Protein AF-A0A954STC8-F1 (afdb_monomer)

Nearest PDB structures (foldseek):
  7bev-assembly1_A  TM=6.861E-01  e=3.687E-02  Homo sapiens
  4r7s-assembly1_A  TM=6.236E-01  e=1.287E-01  Parabacteroides merdae ATCC 43184
  6ait-assembly1_C  TM=6.429E-01  e=3.121E-01  Escherichia coli K-12
  2j9q-assembly1_B  TM=4.394E-01  e=1.854E-01  Homo sapiens
  6ait-assembly1_B  TM=3.547E-01  e=8.845E-01  Escherichia coli K-12

pLDDT: mean 92.74, std 7.07, range [47.09, 98.88]

Mean predicted aligned error: 5.91 Å

Sequence (440 aa):
HDAMIKEANRWGSLIAIRSNFEFGRTLARFNYFPDLARKYLSEFEQSINEDSPKSWAIDLAATRAALGNHKEVIEQLLPVVEKNPNDYGARFILGFAYERSGDLDAAIKEYLSLTALPFMDEILKFALEGSKTDPLIKSLSTVWTKKYGNTNDLEKALDEEFLKGTSALIPAREDQPKKNDKTRTVLLELFTGTSCPPCIAADLAASGLQTRYPSPEVIVVRHHLHIPAPDPLAIAEGEDRFRNYVQNDSFFQQHPETIGTPSLFVNGGVVSQIFGVGVDPVPENYKRLVESVRPLLGEETDLKISLEAVQAGDRIQVKAQAEGIELREEYRLHLLLVENDLHFAAPNGIRIHDAVVRHHINGLEGTAPADKKLEFSTEIVLPDVATSIRKYIAKTEEKIGRVFAVPPTLEKLQVVAFIQDTTNREVLQAVIVTPTSSKP

Radius of gyration: 26.66 Å; Cα contacts (8 Å, |Δi|>4): 805; chains: 1; bounding box: 83×50×71 Å

Structure (mmCIF, N/CA/C/O backbone):
data_AF-A0A954STC8-F1
#
_entry.id   AF-A0A954STC8-F1
#
loop_
_atom_site.group_PDB
_atom_site.id
_atom_site.type_symbol
_atom_site.label_atom_id
_atom_site.label_alt_id
_atom_site.label_comp_id
_atom_site.label_asym_id
_atom_site.label_entity_id
_atom_site.label_seq_id
_atom_site.pdbx_PDB_ins_code
_atom_site.Cartn_x
_atom_site.Cartn_y
_atom_site.Cartn_z
_atom_site.occupancy
_atom_site.B_iso_or_equiv
_atom_site.auth_seq_id
_atom_site.auth_comp_id
_atom_site.auth_asym_id
_atom_site.auth_atom_id
_atom_site.pdbx_PDB_model_num
ATOM 1 N N . HIS A 1 1 ? 42.810 5.291 -27.090 1.00 80.38 1 HIS A N 1
ATOM 2 C CA . HIS A 1 1 ? 42.164 4.077 -26.561 1.00 80.38 1 HIS A CA 1
ATOM 3 C C . HIS A 1 1 ? 43.205 3.151 -25.930 1.00 80.38 1 HIS A C 1
ATOM 5 O O . HIS A 1 1 ? 43.206 3.056 -24.713 1.00 80.38 1 HIS A O 1
ATOM 11 N N . ASP A 1 2 ? 44.187 2.632 -26.671 1.00 82.94 2 ASP A N 1
ATOM 12 C CA . ASP A 1 2 ? 45.227 1.722 -26.134 1.00 82.94 2 ASP A CA 1
ATOM 13 C C . ASP A 1 2 ? 45.967 2.219 -24.878 1.00 82.94 2 ASP A C 1
ATOM 15 O O . ASP A 1 2 ? 46.177 1.460 -23.935 1.00 82.94 2 ASP A O 1
ATOM 19 N N . ALA A 1 3 ? 46.325 3.508 -24.815 1.00 86.56 3 ALA A N 1
ATOM 20 C CA . ALA A 1 3 ? 46.964 4.091 -23.630 1.00 86.56 3 ALA A CA 1
ATOM 21 C C . ALA A 1 3 ? 46.059 4.057 -22.381 1.00 86.56 3 ALA A C 1
ATOM 23 O O . ALA A 1 3 ? 46.543 3.816 -21.279 1.00 86.56 3 ALA A O 1
ATOM 24 N N . MET A 1 4 ? 44.747 4.243 -22.562 1.00 85.94 4 MET A N 1
ATOM 25 C CA . MET A 1 4 ? 43.750 4.162 -21.490 1.00 85.94 4 MET A CA 1
ATOM 26 C C . MET A 1 4 ? 43.598 2.720 -21.002 1.00 85.94 4 MET A C 1
ATOM 28 O O . MET A 1 4 ? 43.625 2.485 -19.800 1.00 85.94 4 MET A O 1
ATOM 32 N N . ILE A 1 5 ? 43.513 1.747 -21.917 1.00 86.88 5 ILE A N 1
ATOM 33 C CA . ILE A 1 5 ? 43.435 0.320 -21.562 1.00 86.88 5 ILE A CA 1
ATOM 34 C C . ILE A 1 5 ? 44.714 -0.140 -20.851 1.00 86.88 5 ILE A C 1
ATOM 36 O O . ILE A 1 5 ? 44.651 -0.871 -19.863 1.00 86.88 5 ILE A O 1
ATOM 40 N N . LYS A 1 6 ? 45.887 0.317 -21.302 1.00 88.19 6 LYS A N 1
ATOM 41 C CA . LYS A 1 6 ? 47.168 0.037 -20.641 1.00 88.19 6 LYS A CA 1
ATOM 42 C C . LYS A 1 6 ? 47.202 0.561 -19.202 1.00 88.19 6 LYS A C 1
ATOM 44 O O . LYS A 1 6 ? 47.717 -0.132 -18.329 1.00 88.19 6 LYS A O 1
ATOM 49 N N . GLU A 1 7 ? 46.659 1.751 -18.956 1.00 90.19 7 GLU A N 1
ATOM 50 C CA . GLU A 1 7 ? 46.568 2.310 -17.605 1.00 90.19 7 GLU A CA 1
ATOM 51 C C . GLU A 1 7 ? 45.532 1.562 -16.754 1.00 90.19 7 GLU A C 1
ATOM 53 O O . GLU A 1 7 ? 45.833 1.179 -15.628 1.00 90.19 7 GLU A O 1
ATOM 58 N N . ALA A 1 8 ? 44.355 1.262 -17.310 1.00 88.38 8 ALA A N 1
ATOM 59 C CA . ALA A 1 8 ? 43.291 0.512 -16.640 1.00 88.38 8 ALA A CA 1
ATOM 60 C C . ALA A 1 8 ? 43.750 -0.882 -16.174 1.00 88.38 8 ALA A C 1
ATOM 62 O O . ALA A 1 8 ? 43.419 -1.302 -15.069 1.00 88.38 8 ALA A O 1
ATOM 63 N N . ASN A 1 9 ? 44.588 -1.562 -16.963 1.00 88.31 9 ASN A N 1
ATOM 64 C CA . ASN A 1 9 ? 45.166 -2.859 -16.597 1.00 88.31 9 ASN A CA 1
ATOM 65 C C . ASN A 1 9 ? 45.998 -2.824 -15.307 1.00 88.31 9 ASN A C 1
ATOM 67 O O . ASN A 1 9 ? 46.101 -3.845 -14.631 1.00 88.31 9 ASN A O 1
ATOM 71 N N . ARG A 1 10 ? 46.567 -1.671 -14.927 1.00 91.88 10 ARG A N 1
ATOM 72 C CA . ARG A 1 10 ? 47.290 -1.538 -13.649 1.00 91.88 10 ARG A CA 1
ATOM 73 C C . ARG A 1 10 ? 46.375 -1.685 -12.435 1.00 91.88 10 ARG A C 1
ATOM 75 O O . ARG A 1 10 ? 46.859 -2.014 -11.359 1.00 91.88 10 ARG A O 1
ATOM 82 N N . TRP A 1 11 ? 45.077 -1.461 -12.622 1.00 87.56 11 TRP A N 1
ATOM 83 C CA . TRP A 1 11 ? 44.054 -1.553 -11.584 1.00 87.56 11 TRP A CA 1
ATOM 84 C C . TRP A 1 11 ? 43.288 -2.887 -11.620 1.00 87.56 11 TRP A C 1
ATOM 86 O O . TRP A 1 11 ? 42.477 -3.149 -10.738 1.00 87.56 11 TRP A O 1
ATOM 96 N N . GLY A 1 12 ? 43.565 -3.751 -12.603 1.00 88.81 12 GLY A N 1
ATOM 97 C CA . GLY A 1 12 ? 42.985 -5.089 -12.731 1.00 88.81 12 GLY A CA 1
ATOM 98 C C . GLY A 1 12 ? 42.318 -5.340 -14.085 1.00 88.81 12 GLY A C 1
ATOM 99 O O . GLY A 1 12 ? 41.912 -4.415 -14.793 1.00 88.81 12 GLY A O 1
ATOM 100 N N . SER A 1 13 ? 42.178 -6.618 -14.444 1.00 85.62 13 SER A N 1
ATOM 101 C CA . SER A 1 13 ? 41.602 -7.051 -15.726 1.00 85.62 13 SER A CA 1
ATOM 102 C C . SER A 1 13 ? 40.142 -6.624 -15.893 1.00 85.62 13 SER A C 1
ATOM 104 O O . SER A 1 13 ? 39.765 -6.177 -16.971 1.00 85.62 13 SER A O 1
ATOM 106 N N . LEU A 1 14 ? 39.335 -6.673 -14.827 1.00 86.31 14 LEU A N 1
ATOM 107 C CA . LEU A 1 14 ? 37.935 -6.231 -14.863 1.00 86.31 14 LEU A CA 1
ATOM 108 C C . LEU A 1 14 ? 37.803 -4.734 -15.173 1.00 86.31 14 LEU A C 1
ATOM 110 O O . LEU A 1 14 ? 36.917 -4.337 -15.926 1.00 86.31 14 LEU A O 1
ATOM 114 N N . ILE A 1 15 ? 38.708 -3.903 -14.647 1.00 87.25 15 ILE A N 1
ATOM 115 C CA . ILE A 1 15 ? 38.713 -2.459 -14.919 1.00 87.25 15 ILE A CA 1
ATOM 116 C C . ILE A 1 15 ? 39.125 -2.195 -16.368 1.00 87.25 15 ILE A C 1
ATOM 118 O O . ILE A 1 15 ? 38.537 -1.333 -17.022 1.00 87.25 15 ILE A O 1
ATOM 122 N N . ALA A 1 16 ? 40.078 -2.957 -16.909 1.00 87.88 16 ALA A N 1
ATOM 123 C CA . ALA A 1 16 ? 40.442 -2.876 -18.322 1.00 87.88 16 ALA A CA 1
ATOM 124 C C . ALA A 1 16 ? 39.294 -3.305 -19.252 1.00 87.88 16 ALA A C 1
ATOM 126 O O . ALA A 1 16 ? 38.993 -2.593 -20.212 1.00 87.88 16 ALA A O 1
ATOM 127 N N . ILE A 1 17 ? 38.615 -4.411 -18.935 1.00 89.25 17 ILE A N 1
ATOM 128 C CA . ILE A 1 17 ? 37.430 -4.896 -19.656 1.00 89.25 17 ILE A CA 1
ATOM 129 C C . ILE A 1 17 ? 36.316 -3.840 -19.628 1.00 89.25 17 ILE A C 1
ATOM 131 O O . ILE A 1 17 ? 35.823 -3.434 -20.685 1.00 89.25 17 ILE A O 1
ATOM 135 N N . ARG A 1 18 ? 35.974 -3.313 -18.442 1.00 90.38 18 ARG A N 1
ATOM 136 C CA . ARG A 1 18 ? 34.953 -2.264 -18.308 1.00 90.38 18 ARG A CA 1
ATOM 137 C C . ARG A 1 18 ? 35.342 -1.001 -19.067 1.00 90.38 18 ARG A C 1
ATOM 139 O O . ARG A 1 18 ? 34.507 -0.429 -19.751 1.00 90.38 18 ARG A O 1
ATOM 146 N N . SER A 1 19 ? 36.609 -0.595 -19.027 1.00 89.06 19 SER A N 1
ATOM 147 C CA . SER A 1 19 ? 37.096 0.577 -19.768 1.00 89.06 19 SER A CA 1
ATOM 148 C C . SER A 1 19 ? 36.933 0.420 -21.285 1.00 89.06 19 SER A C 1
ATOM 150 O O . SER A 1 19 ? 36.645 1.398 -21.978 1.00 89.06 19 SER A O 1
ATOM 152 N N . ASN A 1 20 ? 37.086 -0.801 -21.812 1.00 88.62 20 ASN A N 1
ATOM 153 C CA . ASN A 1 20 ? 36.838 -1.086 -23.226 1.00 88.62 20 ASN A CA 1
ATOM 154 C C . ASN A 1 20 ? 35.353 -0.924 -23.580 1.00 88.62 20 ASN A C 1
ATOM 156 O O . ASN A 1 20 ? 35.009 -0.261 -24.562 1.00 88.62 20 ASN A O 1
ATOM 160 N N . PHE A 1 21 ? 34.475 -1.460 -22.730 1.00 91.50 21 PHE A N 1
ATOM 161 C CA . PHE A 1 21 ? 33.032 -1.288 -22.857 1.00 91.50 21 PHE A CA 1
ATOM 162 C C . PHE A 1 21 ? 32.607 0.177 -22.800 1.00 91.50 21 PHE A C 1
ATOM 164 O O . PHE A 1 21 ? 31.858 0.622 -23.665 1.00 91.50 21 PHE A O 1
ATOM 171 N N . GLU A 1 22 ? 33.118 0.950 -21.841 1.00 90.25 22 GLU A N 1
ATOM 172 C CA . GLU A 1 22 ? 32.778 2.369 -21.691 1.00 90.25 22 GLU A CA 1
ATOM 173 C C . GLU A 1 22 ? 33.115 3.189 -22.935 1.00 90.25 22 GLU A C 1
ATOM 175 O O . GLU A 1 22 ? 32.375 4.102 -23.322 1.00 90.25 22 GLU A O 1
ATOM 180 N N . PHE A 1 23 ? 34.208 2.834 -23.611 1.00 90.38 23 PHE A N 1
ATOM 181 C CA . PHE A 1 23 ? 34.562 3.444 -24.881 1.00 90.38 23 PHE A CA 1
ATOM 182 C C . PHE A 1 23 ? 33.550 3.095 -25.979 1.00 90.38 23 PHE A C 1
ATOM 184 O O . PHE A 1 23 ? 33.021 4.001 -26.627 1.00 90.38 23 PHE A O 1
ATOM 191 N N . GLY A 1 24 ? 33.211 1.811 -26.143 1.00 91.19 24 GLY A N 1
ATOM 192 C CA . GLY A 1 24 ? 32.174 1.364 -27.081 1.00 91.19 24 GLY A CA 1
ATOM 193 C C . GLY A 1 24 ? 30.803 1.991 -26.801 1.00 91.19 24 GLY A C 1
ATOM 194 O O . GLY A 1 24 ? 30.138 2.474 -27.719 1.00 91.19 24 GLY A O 1
ATOM 195 N N . ARG A 1 25 ? 30.416 2.080 -25.526 1.00 89.62 25 ARG A N 1
ATOM 196 C CA . ARG A 1 25 ? 29.184 2.722 -25.053 1.00 89.62 25 ARG A CA 1
ATOM 197 C C . ARG A 1 25 ? 29.150 4.211 -25.366 1.00 89.62 25 ARG A C 1
ATOM 199 O O . ARG A 1 25 ? 28.128 4.720 -25.822 1.00 89.62 25 ARG A O 1
ATOM 206 N N . THR A 1 26 ? 30.266 4.910 -25.178 1.00 88.56 26 THR A N 1
ATOM 207 C CA . THR A 1 26 ? 30.383 6.333 -25.523 1.00 88.56 26 THR A CA 1
ATOM 208 C C . THR A 1 26 ? 30.216 6.549 -27.026 1.00 88.56 26 THR A C 1
ATOM 210 O O . THR A 1 26 ? 29.444 7.415 -27.438 1.00 88.56 26 THR A O 1
ATOM 213 N N . LEU A 1 27 ? 30.884 5.734 -27.848 1.00 90.00 27 LEU A N 1
ATOM 214 C CA . LEU A 1 27 ? 30.746 5.774 -29.305 1.00 90.00 27 LEU A CA 1
ATOM 215 C C . LEU A 1 27 ? 29.291 5.549 -29.738 1.00 90.00 27 LEU A C 1
ATOM 217 O O . LEU A 1 27 ? 28.742 6.350 -30.495 1.00 90.00 27 LEU A O 1
ATOM 221 N N . ALA A 1 28 ? 28.636 4.528 -29.182 1.00 86.38 28 ALA A N 1
ATOM 222 C CA . ALA A 1 28 ? 27.228 4.239 -29.435 1.00 86.38 28 ALA A CA 1
ATOM 223 C C . ALA A 1 28 ? 26.305 5.406 -29.059 1.00 86.38 28 ALA A C 1
ATOM 225 O O . ALA A 1 28 ? 25.481 5.834 -29.864 1.00 86.38 28 ALA A O 1
ATOM 226 N N . ARG A 1 29 ? 26.476 5.964 -27.855 1.00 81.88 29 ARG A N 1
ATOM 227 C CA . ARG A 1 29 ? 25.630 7.040 -27.320 1.00 81.88 29 ARG A CA 1
ATOM 228 C C . ARG A 1 29 ? 25.639 8.299 -28.183 1.00 81.88 29 ARG A C 1
ATOM 230 O O . ARG A 1 29 ? 24.604 8.944 -28.323 1.00 81.88 29 ARG A O 1
ATOM 237 N N . PHE A 1 30 ? 26.795 8.667 -28.728 1.00 84.06 30 PHE A N 1
ATOM 238 C CA . PHE A 1 30 ? 26.929 9.840 -29.598 1.00 84.06 30 PHE A CA 1
ATOM 239 C C . PHE A 1 30 ? 26.737 9.511 -31.083 1.00 84.06 30 PHE A C 1
ATOM 241 O O . PHE A 1 30 ? 26.900 10.390 -31.926 1.00 84.06 30 PHE A O 1
ATOM 248 N N . ASN A 1 31 ? 26.384 8.260 -31.405 1.00 82.56 31 ASN A N 1
ATOM 249 C CA . ASN A 1 31 ? 26.325 7.742 -32.770 1.00 82.56 31 ASN A CA 1
ATOM 250 C C . ASN A 1 31 ? 27.627 8.013 -33.555 1.00 82.56 31 ASN A C 1
ATOM 252 O O . ASN A 1 31 ? 27.621 8.302 -34.753 1.00 82.56 31 ASN A O 1
ATOM 256 N N . TYR A 1 32 ? 28.762 7.959 -32.859 1.00 86.94 32 TYR A N 1
ATOM 257 C CA . TYR A 1 32 ? 30.088 8.128 -33.433 1.00 86.94 32 TYR A CA 1
ATOM 258 C C . TYR A 1 32 ? 30.642 6.763 -33.803 1.00 86.94 32 TYR A C 1
ATOM 260 O O . TYR A 1 32 ? 30.788 5.903 -32.942 1.00 86.94 32 TYR A O 1
ATOM 268 N N . PHE A 1 33 ? 30.993 6.579 -35.077 1.00 90.75 33 PHE A N 1
ATOM 269 C CA . PHE A 1 33 ? 31.615 5.348 -35.575 1.00 90.75 33 PHE A CA 1
ATOM 270 C C . PHE A 1 33 ? 30.853 4.076 -35.129 1.00 90.75 33 PHE A C 1
ATOM 272 O O . PHE A 1 33 ? 31.399 3.266 -34.378 1.00 90.75 33 PHE A O 1
ATOM 279 N N . PRO A 1 34 ? 29.595 3.872 -35.569 1.00 88.06 34 PRO A N 1
ATOM 280 C CA . PRO A 1 34 ? 28.739 2.789 -35.072 1.00 88.06 34 PRO A CA 1
ATOM 281 C C . PRO A 1 34 ? 29.352 1.392 -35.251 1.00 88.06 34 PRO A C 1
ATOM 283 O O . PRO A 1 34 ? 29.194 0.541 -34.382 1.00 88.06 34 PRO A O 1
ATOM 286 N N . ASP A 1 35 ? 30.116 1.156 -36.318 1.00 91.00 35 ASP A N 1
ATOM 287 C CA . ASP A 1 35 ? 30.811 -0.124 -36.520 1.00 91.00 35 ASP A CA 1
ATOM 288 C C . ASP A 1 35 ? 31.942 -0.341 -35.511 1.00 91.00 35 ASP A C 1
ATOM 290 O O . ASP A 1 35 ? 32.148 -1.452 -35.022 1.00 91.00 35 ASP A O 1
ATOM 294 N N . LEU A 1 36 ? 32.638 0.735 -35.139 1.00 91.56 36 LEU A N 1
ATOM 295 C CA . LEU A 1 36 ? 33.660 0.692 -34.102 1.00 91.56 36 LEU A CA 1
ATOM 296 C C . LEU A 1 36 ? 33.025 0.454 -32.726 1.00 91.56 36 LEU A C 1
ATOM 298 O O . LEU A 1 36 ? 33.543 -0.346 -31.950 1.00 91.56 36 LEU A O 1
ATOM 302 N N . ALA A 1 37 ? 31.875 1.075 -32.449 1.00 91.31 37 ALA A N 1
ATOM 303 C CA . ALA A 1 37 ? 31.094 0.782 -31.251 1.00 91.31 37 ALA A CA 1
ATOM 304 C C . ALA A 1 37 ? 30.710 -0.707 -31.194 1.00 91.31 37 ALA A C 1
ATOM 306 O O . ALA A 1 37 ? 31.014 -1.376 -30.209 1.00 91.31 37 ALA A O 1
ATOM 307 N N . ARG A 1 38 ? 30.137 -1.263 -32.274 1.00 90.81 38 ARG A N 1
ATOM 308 C CA . ARG A 1 38 ? 29.774 -2.693 -32.362 1.00 90.81 38 ARG A CA 1
ATOM 309 C C . ARG A 1 38 ? 30.964 -3.620 -32.137 1.00 90.81 38 ARG A C 1
ATOM 311 O O . ARG A 1 38 ? 30.816 -4.626 -31.442 1.00 90.81 38 ARG A O 1
ATOM 318 N N . LYS A 1 39 ? 32.137 -3.278 -32.680 1.00 92.56 39 LYS A N 1
ATOM 319 C CA . LYS A 1 39 ? 33.376 -4.030 -32.449 1.00 92.56 39 LYS A CA 1
ATOM 320 C C . LYS A 1 39 ? 33.694 -4.117 -30.954 1.00 92.56 39 LYS A C 1
ATOM 322 O O . LYS A 1 39 ? 33.816 -5.221 -30.433 1.00 92.56 39 LYS A O 1
ATOM 327 N N . TYR A 1 40 ? 33.758 -2.982 -30.258 1.00 92.06 40 TYR A N 1
ATOM 328 C CA . TYR A 1 40 ? 34.082 -2.959 -28.827 1.00 92.06 40 TYR A CA 1
ATOM 329 C C . TYR A 1 40 ? 33.033 -3.652 -27.955 1.00 92.06 40 TYR A C 1
ATOM 331 O O . TYR A 1 40 ? 33.381 -4.290 -26.967 1.00 92.06 40 TYR A O 1
ATOM 339 N N . LEU A 1 41 ? 31.755 -3.575 -28.332 1.00 91.75 41 LEU A N 1
ATOM 340 C CA . LEU A 1 41 ? 30.686 -4.296 -27.639 1.00 91.75 41 LEU A CA 1
ATOM 341 C C . LEU A 1 41 ? 30.795 -5.814 -27.823 1.00 91.75 41 LEU A C 1
ATOM 343 O O . LEU A 1 41 ? 30.556 -6.555 -26.876 1.00 91.75 41 LEU A O 1
ATOM 347 N N . SER A 1 42 ? 31.197 -6.275 -29.009 1.00 91.50 42 SER A N 1
ATOM 348 C CA . SER A 1 42 ? 31.416 -7.704 -29.279 1.00 91.50 42 SER A CA 1
ATOM 349 C C . SER A 1 42 ? 32.646 -8.238 -28.538 1.00 91.50 42 SER A C 1
ATOM 351 O O . SER A 1 42 ? 32.609 -9.330 -27.982 1.00 91.50 42 SER A O 1
ATOM 353 N N . GLU A 1 43 ? 33.728 -7.455 -28.483 1.00 91.56 43 GLU A N 1
ATOM 354 C CA . GLU A 1 43 ? 34.907 -7.779 -27.666 1.00 91.56 43 GLU A CA 1
ATOM 355 C C . GLU A 1 43 ? 34.559 -7.838 -26.175 1.00 91.56 43 GLU A C 1
ATOM 357 O O . GLU A 1 43 ? 35.016 -8.731 -25.465 1.00 91.56 43 GLU A O 1
ATOM 362 N N . PHE A 1 44 ? 33.733 -6.900 -25.700 1.00 92.69 44 PHE A N 1
ATOM 363 C CA . PHE A 1 44 ? 33.262 -6.899 -24.322 1.00 92.69 44 PHE A CA 1
ATOM 364 C C . PHE A 1 44 ? 32.433 -8.144 -24.009 1.00 92.69 44 PHE A C 1
ATOM 366 O O . PHE A 1 44 ? 32.725 -8.817 -23.027 1.00 92.69 44 PHE A O 1
ATOM 373 N N . GLU A 1 45 ? 31.468 -8.500 -24.855 1.00 91.69 45 GLU A N 1
ATOM 374 C CA . GLU A 1 45 ? 30.654 -9.709 -24.686 1.00 91.69 45 GLU A CA 1
ATOM 375 C C . GLU A 1 45 ? 31.509 -10.973 -24.543 1.00 91.69 45 GLU A C 1
ATOM 377 O O . GLU A 1 45 ? 31.298 -11.756 -23.623 1.00 91.69 45 GLU A O 1
ATOM 382 N N . GLN A 1 46 ? 32.526 -11.136 -25.395 1.00 91.62 46 GLN A N 1
ATOM 383 C CA . GLN A 1 46 ? 33.446 -12.281 -25.344 1.00 91.62 46 GLN A CA 1
ATOM 384 C C . GLN A 1 46 ? 34.281 -12.336 -24.058 1.00 91.62 46 GLN A C 1
ATOM 386 O O . GLN A 1 46 ? 34.809 -13.391 -23.712 1.00 91.62 46 GLN A O 1
ATOM 391 N N . SER A 1 47 ? 34.430 -11.206 -23.366 1.00 89.50 47 SER A N 1
ATOM 392 C CA . SER A 1 47 ? 35.164 -11.120 -22.103 1.00 89.50 47 SER A CA 1
ATOM 393 C C . SER A 1 47 ? 34.295 -11.360 -20.863 1.00 89.50 47 SER A C 1
ATOM 395 O O . SER A 1 47 ? 34.851 -11.527 -19.776 1.00 89.50 47 SER A O 1
ATOM 397 N N . ILE A 1 48 ? 3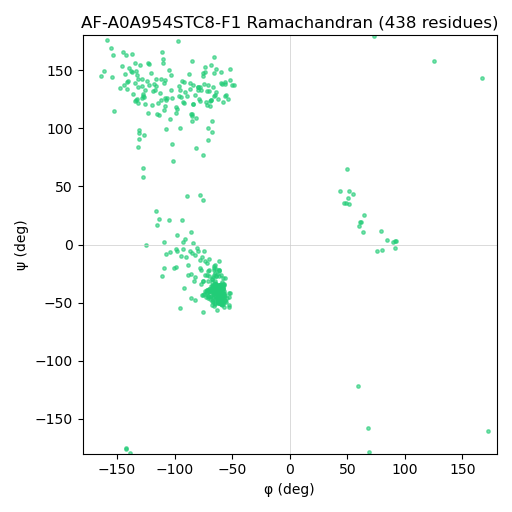2.962 -11.398 -21.010 1.00 87.88 48 ILE A N 1
ATOM 398 C CA . ILE A 1 48 ? 32.032 -11.706 -19.917 1.00 87.88 48 ILE A CA 1
ATOM 399 C C . ILE A 1 48 ? 32.140 -13.195 -19.568 1.00 87.88 48 ILE A C 1
ATOM 401 O O . ILE A 1 48 ? 32.091 -14.069 -20.431 1.00 87.88 48 ILE A O 1
ATOM 405 N N . ASN A 1 49 ? 32.265 -13.484 -18.278 1.00 85.62 49 ASN A N 1
ATOM 406 C CA . ASN A 1 49 ? 32.354 -14.828 -17.708 1.00 85.62 49 ASN A CA 1
ATOM 407 C C . ASN A 1 49 ? 31.583 -14.905 -16.375 1.00 85.62 49 ASN A C 1
ATOM 409 O O . ASN A 1 49 ? 30.948 -13.933 -15.969 1.00 85.62 49 ASN A O 1
ATOM 413 N N . GLU A 1 50 ? 31.632 -16.049 -15.687 1.00 82.81 50 GLU A N 1
ATOM 414 C CA . GLU A 1 50 ? 30.894 -16.270 -14.429 1.00 82.81 50 GLU A CA 1
ATOM 415 C C . GLU A 1 50 ? 31.289 -15.308 -13.293 1.00 82.81 50 GLU A C 1
ATOM 417 O O . GLU A 1 50 ? 30.451 -14.992 -12.449 1.00 82.81 50 GLU A O 1
ATOM 422 N N . ASP A 1 51 ? 32.522 -14.789 -13.308 1.00 82.56 51 ASP A N 1
ATOM 423 C CA . ASP A 1 51 ? 33.030 -13.827 -12.321 1.00 82.56 51 ASP A CA 1
ATOM 424 C C . ASP A 1 51 ? 32.659 -12.370 -12.658 1.00 82.56 51 ASP A C 1
ATOM 426 O O . ASP A 1 51 ? 32.922 -11.447 -11.880 1.00 82.56 51 ASP A O 1
ATOM 430 N N . SER A 1 52 ? 32.075 -12.128 -13.833 1.00 83.75 52 SER A N 1
ATOM 431 C CA . SER A 1 52 ? 31.722 -10.783 -14.282 1.00 83.75 52 SER A CA 1
ATOM 432 C C . SER A 1 52 ? 30.480 -10.255 -13.551 1.00 83.75 52 SER A C 1
ATOM 434 O O . SER A 1 52 ? 29.538 -11.010 -13.291 1.00 83.75 52 SER A O 1
ATOM 436 N N . PRO A 1 53 ? 30.409 -8.943 -13.255 1.00 84.75 53 PRO A N 1
ATOM 437 C CA . PRO A 1 53 ? 29.201 -8.340 -12.706 1.00 84.75 53 PRO A CA 1
ATOM 438 C C . PRO A 1 53 ? 27.983 -8.600 -13.599 1.00 84.75 53 PRO A C 1
ATOM 440 O O . PRO A 1 53 ? 27.998 -8.298 -14.790 1.00 84.75 53 PRO A O 1
ATOM 443 N N . LYS A 1 54 ? 26.891 -9.106 -13.015 1.00 77.62 54 LYS A N 1
ATOM 444 C CA . LYS A 1 54 ? 25.654 -9.411 -13.758 1.00 77.62 54 LYS A CA 1
ATOM 445 C C . LYS A 1 54 ? 25.070 -8.193 -14.490 1.00 77.62 54 LYS A C 1
ATOM 447 O O . LYS A 1 54 ? 24.464 -8.365 -15.544 1.00 77.62 54 LYS A O 1
ATOM 452 N N . SER A 1 55 ? 25.294 -6.973 -13.980 1.00 76.81 55 SER A N 1
ATOM 453 C CA . SER A 1 55 ? 24.845 -5.726 -14.623 1.00 76.81 55 SER A CA 1
ATOM 454 C C . SER A 1 55 ? 25.454 -5.506 -16.012 1.00 76.81 55 SER A C 1
ATOM 456 O O . SER A 1 55 ? 24.854 -4.835 -16.847 1.00 76.81 55 SER A O 1
ATOM 458 N N . TRP A 1 56 ? 26.596 -6.129 -16.323 1.00 85.75 56 TRP A N 1
ATOM 459 C CA . TRP A 1 56 ? 27.275 -5.957 -17.610 1.00 85.75 56 TRP A CA 1
ATOM 460 C C . TRP A 1 56 ? 26.468 -6.477 -18.799 1.00 85.75 56 TRP A C 1
ATOM 462 O O . TRP A 1 56 ? 26.525 -5.883 -19.875 1.00 85.75 56 TRP A O 1
ATOM 472 N N . ALA A 1 57 ? 25.689 -7.545 -18.614 1.00 82.75 57 ALA A N 1
ATO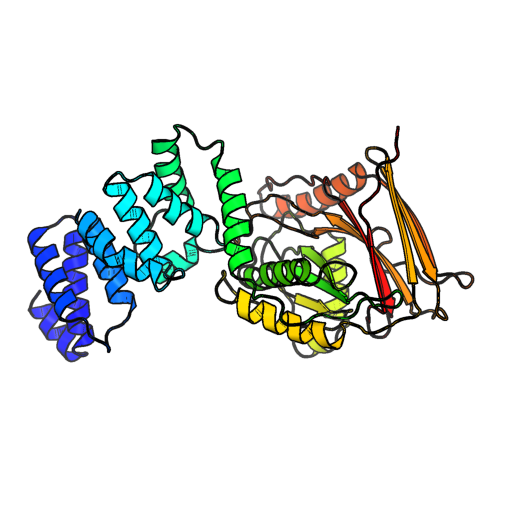M 473 C CA . ALA A 1 57 ? 24.807 -8.054 -19.663 1.00 82.75 57 ALA A CA 1
ATOM 474 C C . ALA A 1 57 ? 23.682 -7.052 -19.986 1.00 82.75 57 ALA A C 1
ATOM 476 O O . ALA A 1 57 ? 23.381 -6.809 -21.155 1.00 82.75 57 ALA A O 1
ATOM 477 N N . ILE A 1 58 ? 23.116 -6.420 -18.953 1.00 81.88 58 ILE A N 1
ATOM 478 C CA . ILE A 1 58 ? 22.072 -5.391 -19.074 1.00 81.88 58 ILE A CA 1
ATOM 479 C C . ILE A 1 58 ? 22.640 -4.154 -19.780 1.00 81.88 58 ILE A C 1
ATOM 481 O O . ILE A 1 58 ? 22.061 -3.669 -20.751 1.00 81.88 58 ILE A O 1
ATOM 485 N N . ASP A 1 59 ? 23.816 -3.688 -19.363 1.00 84.75 59 ASP A N 1
ATOM 486 C CA . ASP A 1 59 ? 24.505 -2.550 -19.975 1.00 84.75 59 ASP A CA 1
ATOM 487 C C . ASP A 1 59 ? 24.837 -2.778 -21.460 1.00 84.75 59 ASP A C 1
ATOM 489 O O . ASP A 1 59 ? 24.659 -1.884 -22.303 1.00 84.75 59 ASP A O 1
ATOM 493 N N . LEU A 1 60 ? 25.311 -3.980 -21.801 1.00 87.94 60 LEU A N 1
ATOM 494 C CA . LEU A 1 60 ? 25.584 -4.380 -23.179 1.00 87.94 60 LEU A CA 1
ATOM 495 C C . LEU A 1 60 ? 24.302 -4.369 -24.017 1.00 87.94 60 LEU A C 1
ATOM 497 O O . LEU A 1 60 ? 24.288 -3.770 -25.097 1.00 87.94 60 LEU A O 1
ATOM 501 N N . ALA A 1 61 ? 23.222 -4.968 -23.510 1.00 85.88 61 ALA A N 1
ATOM 502 C CA . ALA A 1 61 ? 21.938 -5.009 -24.200 1.00 85.88 61 ALA A CA 1
ATOM 503 C C . ALA A 1 61 ? 21.348 -3.602 -24.398 1.00 85.88 61 ALA A C 1
ATOM 505 O O . ALA A 1 61 ? 20.917 -3.271 -25.505 1.00 85.88 61 ALA A O 1
ATOM 506 N N . ALA A 1 62 ? 21.411 -2.736 -23.381 1.00 84.12 62 ALA A N 1
ATOM 507 C CA . ALA A 1 62 ? 20.989 -1.337 -23.476 1.00 84.12 62 ALA A CA 1
ATOM 508 C C . ALA A 1 62 ? 21.763 -0.587 -24.573 1.00 84.12 62 ALA A C 1
ATOM 510 O O . ALA A 1 62 ? 21.181 0.136 -25.387 1.00 84.12 62 ALA A O 1
ATOM 511 N N . THR A 1 63 ? 23.079 -0.798 -24.638 1.00 87.31 63 THR A N 1
ATOM 512 C CA . THR A 1 63 ? 23.943 -0.139 -25.625 1.00 87.31 63 THR A CA 1
ATOM 513 C C . THR A 1 63 ? 23.690 -0.657 -27.044 1.00 87.31 63 THR A C 1
ATOM 515 O O . THR A 1 63 ? 23.613 0.133 -27.988 1.00 87.31 63 THR A O 1
ATOM 518 N N . ARG A 1 64 ? 23.497 -1.970 -27.215 1.00 87.81 64 ARG A N 1
ATOM 519 C CA . ARG A 1 64 ? 23.097 -2.575 -28.498 1.00 87.81 64 ARG A CA 1
ATOM 520 C C . ARG A 1 64 ? 21.738 -2.067 -28.963 1.00 87.81 64 ARG A C 1
ATOM 522 O O . ARG A 1 64 ? 21.579 -1.729 -30.137 1.00 87.81 64 ARG A O 1
ATOM 529 N N . ALA A 1 65 ? 20.779 -1.948 -28.050 1.00 85.31 65 ALA A N 1
ATOM 530 C CA . ALA A 1 65 ? 19.467 -1.405 -28.367 1.00 85.31 65 ALA A CA 1
ATOM 531 C C . ALA A 1 65 ? 19.579 0.046 -28.860 1.00 85.31 65 ALA A C 1
ATOM 533 O O . ALA A 1 65 ? 18.930 0.404 -29.840 1.00 85.31 65 ALA A O 1
ATOM 534 N N . ALA A 1 66 ? 20.452 0.861 -28.261 1.00 81.94 66 ALA A N 1
ATOM 535 C CA . ALA A 1 66 ? 20.719 2.223 -28.727 1.00 81.94 66 ALA A CA 1
ATOM 536 C C . ALA A 1 66 ? 21.358 2.284 -30.134 1.00 81.94 66 ALA A C 1
ATOM 538 O O . ALA A 1 66 ? 21.144 3.257 -30.853 1.00 81.94 66 ALA A O 1
ATOM 539 N N . LEU A 1 67 ? 22.092 1.245 -30.555 1.00 85.81 67 LEU A N 1
ATOM 540 C CA . LEU A 1 67 ? 22.716 1.128 -31.886 1.00 85.81 67 LEU A CA 1
ATOM 541 C C . LEU A 1 67 ? 21.790 0.591 -32.991 1.00 85.81 67 LEU A C 1
ATOM 543 O O . LEU A 1 67 ? 22.233 0.418 -34.132 1.00 85.81 67 LEU A O 1
ATOM 547 N N . GLY A 1 68 ? 20.524 0.315 -32.677 1.00 85.38 68 GLY A N 1
ATOM 548 C CA . GLY A 1 68 ? 19.555 -0.198 -33.646 1.00 85.38 68 GLY A CA 1
ATOM 549 C C . GLY A 1 68 ? 19.473 -1.725 -33.732 1.00 85.38 68 GLY A C 1
ATOM 550 O O . GLY A 1 68 ? 18.703 -2.246 -34.538 1.00 85.38 68 GLY A O 1
ATOM 551 N N . ASN A 1 69 ? 20.221 -2.466 -32.907 1.00 87.31 69 ASN A N 1
ATOM 552 C CA . ASN A 1 69 ? 20.241 -3.937 -32.893 1.00 87.31 69 ASN A CA 1
ATOM 553 C C . ASN A 1 69 ? 19.006 -4.541 -32.179 1.00 87.31 69 ASN A C 1
ATOM 555 O O . ASN A 1 69 ? 19.120 -5.471 -31.389 1.00 87.31 69 ASN A O 1
ATOM 559 N N . HIS A 1 70 ? 17.805 -4.011 -32.425 1.00 91.62 70 HIS A N 1
ATOM 560 C CA . HIS A 1 70 ? 16.614 -4.306 -31.616 1.00 91.62 70 HIS A CA 1
ATOM 561 C C . HIS A 1 70 ? 16.188 -5.782 -31.645 1.00 91.62 70 HIS A C 1
ATOM 563 O O . HIS A 1 70 ? 15.869 -6.334 -30.601 1.00 91.62 70 HIS A O 1
ATOM 569 N N . LYS A 1 71 ? 16.211 -6.433 -32.818 1.00 91.56 71 LYS A N 1
ATOM 570 C CA . LYS A 1 71 ? 15.817 -7.850 -32.954 1.00 91.56 71 LYS A CA 1
ATOM 571 C C . LYS A 1 71 ? 16.733 -8.784 -32.166 1.00 91.56 71 LYS A C 1
ATOM 573 O O . LYS A 1 71 ? 16.255 -9.624 -31.421 1.00 91.56 71 LYS A O 1
ATOM 578 N N . GLU A 1 72 ? 18.038 -8.574 -32.294 1.00 88.81 72 GLU A N 1
ATOM 579 C CA . GLU A 1 72 ? 19.057 -9.330 -31.565 1.00 88.81 72 GLU A CA 1
ATOM 580 C C . GLU A 1 72 ? 18.910 -9.134 -30.048 1.00 88.81 72 GLU A C 1
ATOM 582 O O . GLU A 1 72 ? 18.963 -10.095 -29.287 1.00 88.81 72 GLU A O 1
ATOM 587 N N . VAL A 1 73 ? 18.650 -7.898 -29.603 1.00 91.88 73 VAL A N 1
ATOM 588 C CA . VAL A 1 73 ? 18.389 -7.605 -28.185 1.00 91.88 73 VAL A CA 1
ATOM 589 C C . VAL A 1 73 ? 17.137 -8.327 -27.682 1.00 91.88 73 VAL A C 1
ATOM 591 O O . VAL A 1 73 ? 17.166 -8.865 -26.579 1.00 91.88 73 VAL A O 1
ATOM 594 N N . ILE A 1 74 ? 16.057 -8.373 -28.469 1.00 94.94 74 ILE A N 1
ATOM 595 C CA . ILE A 1 74 ? 14.839 -9.120 -28.112 1.00 94.94 74 ILE A CA 1
ATOM 596 C C . ILE A 1 74 ? 15.153 -10.612 -27.959 1.00 94.94 74 ILE A C 1
ATOM 598 O O . ILE A 1 74 ? 14.818 -11.194 -26.930 1.00 94.94 74 ILE A O 1
ATOM 602 N N . GLU A 1 75 ? 15.831 -11.217 -28.938 1.00 92.75 75 GLU A N 1
ATOM 603 C CA . GLU A 1 75 ? 16.218 -12.637 -28.908 1.00 92.75 75 GLU A CA 1
ATOM 604 C C . GLU A 1 75 ? 17.095 -12.976 -27.691 1.00 92.75 75 GLU A C 1
ATOM 606 O O . GLU A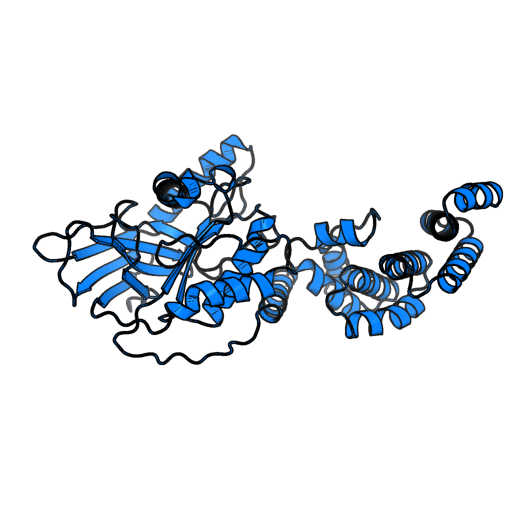 1 75 ? 16.940 -14.041 -27.096 1.00 92.75 75 GLU A O 1
ATOM 611 N N . GLN A 1 76 ? 17.982 -12.059 -27.289 1.00 89.12 76 GLN A N 1
ATOM 612 C CA . GLN A 1 76 ? 18.861 -12.226 -26.128 1.00 89.12 76 GLN A CA 1
ATOM 613 C C . GLN A 1 76 ? 18.129 -12.037 -24.790 1.00 89.12 76 GLN A C 1
ATOM 615 O O . GLN A 1 76 ? 18.350 -12.813 -23.860 1.00 89.12 76 GLN A O 1
ATOM 620 N N . LEU A 1 77 ? 17.274 -11.015 -24.663 1.00 91.44 77 LEU A N 1
ATOM 621 C CA . LEU A 1 77 ? 16.663 -10.642 -23.381 1.00 91.44 77 LEU A CA 1
ATOM 622 C C . LEU A 1 77 ? 15.358 -11.370 -23.067 1.00 91.44 77 LEU A C 1
ATOM 624 O O . LEU A 1 77 ? 15.047 -11.539 -21.889 1.00 91.44 77 LEU A O 1
ATOM 628 N N . LEU A 1 78 ? 14.603 -11.825 -24.068 1.00 93.81 78 LEU A N 1
ATOM 629 C CA . LEU A 1 78 ? 13.363 -12.571 -23.840 1.00 93.81 78 LEU A CA 1
ATOM 630 C C . LEU A 1 78 ? 13.554 -13.779 -22.896 1.00 93.81 78 LEU A C 1
ATOM 632 O O . LEU A 1 78 ? 12.880 -13.810 -21.865 1.00 93.81 78 LEU A O 1
ATOM 636 N N . PRO A 1 79 ? 14.499 -14.717 -23.133 1.00 92.12 79 PRO A N 1
ATOM 637 C CA . PRO A 1 79 ? 14.700 -15.847 -22.221 1.00 92.12 79 PRO A CA 1
ATOM 638 C C . PRO A 1 79 ? 15.213 -15.420 -20.836 1.00 92.12 79 PRO A C 1
ATOM 640 O O . PRO A 1 79 ? 14.976 -16.113 -19.845 1.00 92.12 79 PRO A O 1
ATOM 643 N N . VAL A 1 80 ? 15.911 -14.282 -20.740 1.00 89.31 80 VAL A N 1
ATOM 644 C CA . VAL A 1 80 ? 16.370 -13.724 -19.458 1.00 89.31 80 VAL A CA 1
ATOM 645 C C . VAL A 1 80 ? 15.175 -13.273 -18.625 1.00 89.31 80 VAL A C 1
ATOM 647 O O . VAL A 1 80 ? 15.072 -13.657 -17.462 1.00 89.31 80 VAL A O 1
ATOM 650 N N . VAL A 1 81 ? 14.250 -12.527 -19.230 1.00 92.12 81 VAL A N 1
ATOM 651 C CA . VAL A 1 81 ? 13.019 -12.054 -18.580 1.00 92.12 81 VAL A CA 1
ATOM 652 C C . VAL A 1 81 ? 12.086 -13.215 -18.234 1.00 92.12 81 VAL A C 1
ATOM 654 O O . VAL A 1 81 ? 11.498 -13.222 -17.157 1.00 92.12 81 VAL A O 1
ATOM 657 N N . GLU A 1 82 ? 11.975 -14.230 -19.093 1.00 91.69 82 GLU A N 1
ATOM 658 C CA . GLU A 1 82 ? 11.170 -15.427 -18.804 1.00 91.69 82 GLU A CA 1
ATOM 659 C C . GLU A 1 82 ? 11.711 -16.216 -17.605 1.00 91.69 82 GLU A C 1
ATOM 661 O O . GLU A 1 82 ? 10.941 -16.694 -16.771 1.00 91.69 82 GLU A O 1
ATOM 666 N N . LYS A 1 83 ? 13.040 -16.337 -17.492 1.00 90.81 83 LYS A N 1
ATOM 667 C CA . LYS A 1 83 ? 13.692 -17.030 -16.373 1.00 90.81 83 LYS A CA 1
ATOM 668 C C . LYS A 1 83 ? 13.711 -16.191 -15.095 1.00 90.81 83 LYS A C 1
ATOM 670 O O . LYS A 1 83 ? 13.654 -16.753 -14.002 1.00 90.81 83 LYS A O 1
ATOM 675 N N . ASN A 1 84 ? 13.830 -14.872 -15.223 1.00 87.56 84 ASN A N 1
ATOM 676 C CA . ASN A 1 84 ? 13.843 -13.928 -14.114 1.00 87.56 84 ASN A CA 1
ATOM 677 C C . ASN A 1 84 ? 12.884 -12.752 -14.383 1.00 87.56 84 ASN A C 1
ATOM 679 O O . ASN A 1 84 ? 13.323 -11.681 -14.812 1.00 87.56 84 ASN A O 1
ATOM 683 N N . PRO A 1 85 ? 11.583 -12.915 -14.078 1.00 87.69 85 PRO A N 1
ATOM 684 C CA . PRO A 1 85 ? 10.578 -11.873 -14.303 1.00 87.69 85 PRO A CA 1
ATOM 685 C C . PRO A 1 85 ? 10.814 -10.575 -13.517 1.00 87.69 85 PRO A C 1
ATOM 687 O O . PRO A 1 85 ? 10.215 -9.550 -13.839 1.00 87.69 85 PRO A O 1
ATOM 690 N N . ASN A 1 86 ? 11.691 -10.601 -12.509 1.00 87.44 86 ASN A N 1
ATOM 691 C CA . ASN A 1 86 ? 12.024 -9.447 -11.674 1.00 87.44 86 ASN A CA 1
ATOM 692 C C . ASN A 1 86 ? 13.314 -8.740 -12.125 1.00 87.44 86 ASN A C 1
ATOM 694 O O . ASN A 1 86 ? 13.800 -7.846 -11.437 1.00 87.44 86 ASN A O 1
ATOM 698 N N . ASP A 1 87 ? 13.892 -9.106 -13.275 1.00 89.19 87 ASP A N 1
ATOM 699 C CA . ASP A 1 87 ? 14.982 -8.335 -13.881 1.00 89.19 87 ASP A CA 1
ATOM 700 C C . ASP A 1 87 ? 14.431 -7.061 -14.544 1.00 89.19 87 ASP A C 1
ATOM 702 O O . ASP A 1 87 ? 14.240 -6.981 -15.760 1.00 89.19 87 ASP A O 1
ATOM 706 N N . TYR A 1 88 ? 14.116 -6.056 -13.724 1.00 91.38 88 TYR A N 1
ATOM 707 C CA . TYR A 1 88 ? 13.455 -4.828 -14.174 1.00 91.38 88 TYR A CA 1
ATOM 708 C C . TYR A 1 88 ? 14.256 -4.089 -15.260 1.00 91.38 88 TYR A C 1
ATOM 710 O O . TYR A 1 88 ? 13.668 -3.528 -16.187 1.00 91.38 88 TYR A O 1
ATOM 718 N N . GLY A 1 89 ? 15.593 -4.139 -15.192 1.00 90.00 89 GLY A N 1
ATOM 719 C CA . GLY A 1 89 ? 16.483 -3.560 -16.199 1.00 90.00 89 GLY A CA 1
ATOM 720 C C . GLY A 1 89 ? 16.352 -4.258 -17.554 1.00 90.00 89 GLY A C 1
ATOM 721 O O . GLY A 1 89 ? 16.116 -3.590 -18.566 1.00 90.00 89 GLY A O 1
ATOM 722 N N . ALA A 1 90 ? 16.423 -5.594 -17.579 1.00 90.50 90 ALA A N 1
ATOM 723 C CA . ALA A 1 90 ? 16.209 -6.373 -18.800 1.00 90.50 90 ALA A CA 1
ATOM 724 C C . ALA A 1 90 ? 14.810 -6.137 -19.388 1.00 90.50 90 ALA A C 1
ATOM 726 O O . ALA A 1 90 ? 14.678 -5.942 -20.597 1.00 90.50 90 ALA A O 1
ATOM 727 N N . ARG A 1 91 ? 13.772 -6.070 -18.546 1.00 94.19 91 ARG A N 1
ATOM 728 C CA . ARG A 1 91 ? 12.392 -5.795 -18.984 1.00 94.19 91 ARG A CA 1
ATOM 729 C C . ARG A 1 91 ? 12.235 -4.417 -19.610 1.00 94.19 91 ARG A C 1
ATOM 731 O O . ARG A 1 91 ? 11.603 -4.290 -20.657 1.00 94.19 91 ARG A O 1
ATOM 738 N N . PHE A 1 92 ? 12.851 -3.392 -19.025 1.00 94.00 92 PHE A N 1
ATOM 739 C CA . PHE A 1 92 ? 12.820 -2.044 -19.589 1.00 94.00 92 PHE A CA 1
ATOM 740 C C . PHE A 1 92 ? 13.486 -1.992 -20.972 1.00 94.00 92 PHE A C 1
ATOM 742 O O . PHE A 1 92 ? 12.929 -1.420 -21.912 1.00 94.00 92 PHE A O 1
ATOM 749 N N . ILE A 1 93 ? 14.660 -2.617 -21.116 1.00 92.31 93 ILE A N 1
ATOM 750 C CA . ILE A 1 93 ? 15.391 -2.668 -22.392 1.00 92.31 93 ILE A CA 1
ATOM 751 C C . ILE A 1 93 ? 14.615 -3.484 -23.429 1.00 92.31 93 ILE A C 1
ATOM 753 O O . ILE A 1 93 ? 14.565 -3.093 -24.596 1.00 92.31 93 ILE A O 1
ATOM 757 N N . LEU A 1 94 ? 13.975 -4.577 -23.013 1.00 94.94 94 LEU A N 1
ATOM 758 C CA . LEU A 1 94 ? 13.114 -5.386 -23.868 1.00 94.94 94 LEU A CA 1
ATOM 759 C C . LEU A 1 94 ? 11.914 -4.568 -24.377 1.00 94.94 94 LEU A C 1
ATOM 761 O O . LEU A 1 94 ? 11.670 -4.538 -25.582 1.00 94.94 94 LEU A O 1
ATOM 765 N N . GLY A 1 95 ? 11.239 -3.817 -23.499 1.00 95.69 95 GLY A N 1
ATOM 766 C CA . GLY A 1 95 ? 10.177 -2.879 -23.882 1.00 95.69 95 GLY A CA 1
ATOM 767 C C . GLY A 1 95 ? 10.651 -1.823 -24.885 1.00 95.69 95 GLY A C 1
ATOM 768 O O . GLY A 1 95 ? 9.981 -1.571 -25.887 1.00 95.69 95 GLY A O 1
ATOM 769 N N . PHE A 1 96 ? 11.853 -1.276 -24.685 1.00 93.19 96 PHE A N 1
ATOM 770 C CA . PHE A 1 96 ? 12.469 -0.332 -25.624 1.00 93.19 96 PHE A CA 1
ATOM 771 C C . PHE A 1 96 ? 12.783 -0.968 -26.981 1.00 93.19 96 PHE A C 1
ATOM 773 O O . PHE A 1 96 ? 12.534 -0.365 -28.027 1.00 93.19 96 PHE A O 1
ATOM 780 N N . ALA A 1 97 ? 13.316 -2.188 -26.998 1.00 94.12 97 ALA A N 1
ATOM 781 C CA . ALA A 1 97 ? 13.602 -2.900 -28.236 1.00 94.12 97 ALA A CA 1
ATOM 782 C C . ALA A 1 97 ? 12.313 -3.244 -29.006 1.00 94.12 97 ALA A C 1
ATOM 784 O O . ALA A 1 97 ? 12.271 -3.079 -30.231 1.00 94.12 97 ALA A O 1
ATOM 785 N N . TYR A 1 98 ? 11.241 -3.633 -28.309 1.00 97.00 98 TYR A N 1
ATOM 786 C CA . TYR A 1 98 ? 9.916 -3.814 -28.909 1.00 97.00 98 TYR A CA 1
ATOM 787 C C . TYR A 1 98 ? 9.358 -2.507 -29.478 1.00 97.00 98 TYR A C 1
ATOM 789 O O . TYR A 1 98 ? 8.951 -2.477 -30.640 1.00 97.00 98 TYR A O 1
ATOM 797 N N . GLU A 1 99 ? 9.447 -1.393 -28.739 1.00 95.25 99 GLU A N 1
ATOM 798 C CA . GLU A 1 99 ? 9.001 -0.086 -29.240 1.00 95.25 99 GLU A CA 1
ATOM 799 C C . GLU A 1 99 ? 9.711 0.269 -30.552 1.00 95.25 99 GLU A C 1
ATOM 801 O O . GLU A 1 99 ? 9.078 0.690 -31.524 1.00 95.25 99 GLU A O 1
ATOM 806 N N . ARG A 1 100 ? 11.038 0.113 -30.589 1.00 93.12 100 ARG A N 1
ATOM 807 C CA . ARG A 1 100 ? 11.849 0.504 -31.746 1.00 93.12 100 ARG A CA 1
ATOM 808 C C . ARG A 1 100 ? 11.710 -0.435 -32.938 1.00 93.12 100 ARG A C 1
ATOM 810 O O . ARG A 1 100 ? 11.903 0.002 -34.070 1.00 93.12 100 ARG A O 1
ATOM 817 N N . SER A 1 101 ? 11.370 -1.699 -32.700 1.00 93.31 101 SER A N 1
ATOM 818 C CA . SER A 1 101 ? 11.062 -2.666 -33.760 1.00 93.31 101 SER A CA 1
ATOM 819 C C . SER A 1 101 ? 9.619 -2.567 -34.271 1.00 93.31 101 SER A C 1
ATOM 821 O O . SER A 1 101 ? 9.314 -3.146 -35.313 1.00 93.31 101 SER A O 1
ATOM 823 N N . GLY A 1 102 ? 8.767 -1.785 -33.601 1.00 94.94 102 GLY A N 1
ATOM 824 C CA . GLY A 1 102 ? 7.384 -1.519 -33.999 1.00 94.94 102 GLY A CA 1
ATOM 825 C C . GLY A 1 102 ? 6.351 -2.462 -33.380 1.00 94.94 102 GLY A C 1
ATOM 826 O O . GLY A 1 102 ? 5.167 -2.319 -33.679 1.00 94.94 102 GLY A O 1
ATOM 827 N N . ASP A 1 103 ? 6.761 -3.385 -32.507 1.00 97.25 103 ASP A N 1
ATOM 828 C CA . ASP A 1 103 ? 5.838 -4.241 -31.759 1.00 97.25 103 ASP A CA 1
ATOM 829 C C . ASP A 1 103 ? 5.284 -3.480 -30.545 1.00 97.25 103 ASP A C 1
ATOM 831 O O . ASP A 1 103 ? 5.793 -3.550 -29.424 1.00 97.25 103 ASP A O 1
ATOM 835 N N . LEU A 1 104 ? 4.250 -2.673 -30.792 1.00 97.88 104 LEU A N 1
ATOM 836 C CA . LEU A 1 104 ? 3.651 -1.828 -29.761 1.00 97.88 104 LEU A CA 1
ATOM 837 C C . LEU A 1 104 ? 2.941 -2.646 -28.673 1.00 97.88 104 LEU A C 1
ATOM 839 O O . LEU A 1 104 ? 2.876 -2.190 -27.535 1.00 97.88 104 LEU A O 1
ATOM 843 N N . ASP A 1 105 ? 2.409 -3.827 -28.999 1.00 98.19 105 ASP A N 1
ATOM 844 C CA . ASP A 1 105 ? 1.752 -4.712 -28.029 1.00 98.19 105 ASP A CA 1
ATOM 845 C C . ASP A 1 105 ? 2.754 -5.212 -26.986 1.00 98.19 105 ASP A C 1
ATOM 847 O O . ASP A 1 105 ? 2.543 -5.051 -25.779 1.00 98.19 105 ASP A O 1
ATOM 851 N N . ALA A 1 106 ? 3.879 -5.757 -27.449 1.00 97.94 106 ALA A N 1
ATOM 852 C CA . ALA A 1 106 ? 4.929 -6.241 -26.567 1.00 97.94 106 ALA A CA 1
ATOM 853 C C . ALA A 1 106 ? 5.606 -5.098 -25.787 1.00 97.94 106 ALA A C 1
ATOM 855 O O . ALA A 1 106 ? 5.872 -5.240 -24.593 1.00 97.94 106 ALA A O 1
ATOM 856 N N . ALA A 1 107 ? 5.806 -3.930 -26.410 1.00 98.06 107 ALA A N 1
ATOM 857 C CA . ALA A 1 107 ? 6.336 -2.748 -25.728 1.00 98.06 107 ALA A CA 1
ATOM 858 C C . ALA A 1 107 ? 5.419 -2.264 -24.593 1.00 98.06 107 ALA A C 1
ATOM 860 O O . ALA A 1 107 ? 5.891 -2.006 -23.484 1.00 98.06 107 ALA A O 1
ATOM 861 N N . ILE A 1 108 ? 4.106 -2.169 -24.849 1.00 98.50 108 ILE A N 1
ATOM 862 C CA . ILE A 1 108 ? 3.120 -1.794 -23.825 1.00 98.50 108 ILE A CA 1
ATOM 863 C C . ILE A 1 108 ? 3.137 -2.800 -22.684 1.00 98.50 108 ILE A C 1
ATOM 865 O O . ILE A 1 108 ? 3.154 -2.376 -21.536 1.00 98.50 108 ILE A O 1
ATOM 869 N N . LYS A 1 109 ? 3.172 -4.106 -22.966 1.00 97.38 109 LYS A N 1
ATOM 870 C CA . LYS A 1 109 ? 3.208 -5.138 -21.922 1.00 97.38 109 LYS A CA 1
ATOM 871 C C . LYS A 1 109 ? 4.384 -4.936 -20.960 1.00 97.38 109 LYS A C 1
ATOM 873 O O . LYS A 1 109 ? 4.181 -4.925 -19.744 1.00 97.38 109 LYS A O 1
ATOM 878 N N . GLU A 1 110 ? 5.595 -4.753 -21.485 1.00 97.12 110 GLU A N 1
ATOM 879 C CA . GLU A 1 110 ? 6.775 -4.571 -20.635 1.00 97.12 110 GLU A CA 1
ATOM 880 C C . GLU A 1 110 ? 6.712 -3.246 -19.861 1.00 97.12 110 GLU A C 1
ATOM 882 O O . GLU A 1 110 ? 6.841 -3.246 -18.636 1.00 97.12 110 GLU A O 1
ATOM 887 N N . TYR A 1 111 ? 6.415 -2.125 -20.525 1.00 97.75 111 TYR A N 1
ATOM 888 C CA . TYR A 1 111 ? 6.347 -0.826 -19.851 1.00 97.75 111 TYR A CA 1
ATOM 889 C C . TYR A 1 111 ? 5.201 -0.710 -18.848 1.00 97.75 111 TYR A C 1
ATOM 891 O O . TYR A 1 111 ? 5.405 -0.123 -17.786 1.00 97.75 111 TYR A O 1
ATOM 899 N N . LEU A 1 112 ? 4.028 -1.275 -19.135 1.00 97.94 112 LEU A N 1
ATOM 900 C CA . LEU A 1 112 ? 2.861 -1.218 -18.253 1.00 97.94 112 LEU A CA 1
ATOM 901 C C . LEU A 1 112 ? 3.163 -1.906 -16.926 1.00 97.94 112 LEU A C 1
ATOM 903 O O . LEU A 1 112 ? 3.001 -1.310 -15.867 1.00 97.94 112 LEU A O 1
ATOM 907 N N . SER A 1 113 ? 3.696 -3.122 -16.993 1.00 95.56 113 SER A N 1
ATOM 908 C CA . SER A 1 113 ? 4.030 -3.898 -15.798 1.00 95.56 113 SER A CA 1
ATOM 909 C C . SER A 1 113 ? 5.144 -3.291 -14.939 1.00 95.56 113 SER A C 1
ATOM 911 O O . SER A 1 113 ? 5.208 -3.580 -13.753 1.00 95.56 113 SER A O 1
ATOM 913 N N . LEU A 1 114 ? 6.027 -2.464 -15.513 1.00 96.25 114 LEU A N 1
ATOM 914 C CA . LEU A 1 114 ? 7.034 -1.723 -14.752 1.00 96.25 114 LEU A CA 1
ATOM 915 C C . LEU A 1 114 ? 6.431 -0.453 -14.151 1.00 96.25 114 LEU A C 1
ATOM 917 O O . LEU A 1 114 ? 6.595 -0.202 -12.964 1.00 96.25 114 LEU A O 1
ATOM 921 N N . THR A 1 115 ? 5.705 0.324 -14.960 1.00 96.94 115 THR A N 1
ATOM 922 C CA . THR A 1 115 ? 5.068 1.584 -14.536 1.00 96.94 115 THR A CA 1
ATOM 923 C C . THR A 1 115 ? 4.055 1.364 -13.417 1.00 96.94 115 THR A C 1
ATOM 925 O O . THR A 1 115 ? 3.902 2.216 -12.548 1.00 96.94 115 THR A O 1
ATOM 928 N N . ALA A 1 116 ? 3.359 0.228 -13.440 1.00 96.88 116 ALA A N 1
ATOM 929 C CA . ALA A 1 116 ? 2.372 -0.106 -12.430 1.00 96.88 116 ALA A CA 1
ATOM 930 C C . ALA A 1 116 ? 2.999 -0.438 -11.067 1.00 96.88 116 ALA A C 1
ATOM 932 O O . ALA A 1 116 ? 2.306 -0.327 -10.066 1.00 96.88 116 ALA A O 1
ATOM 933 N N . LEU A 1 117 ? 4.274 -0.840 -10.988 1.00 96.00 117 LEU A N 1
ATOM 934 C CA . LEU A 1 117 ? 4.893 -1.225 -9.718 1.00 96.00 117 LEU A CA 1
ATOM 935 C C . LEU A 1 117 ? 5.416 -0.000 -8.943 1.00 96.00 117 LEU A C 1
ATOM 937 O O . LEU A 1 117 ? 6.065 0.873 -9.528 1.00 96.00 117 LEU A O 1
ATOM 941 N N . PRO A 1 118 ? 5.208 0.058 -7.613 1.00 96.25 118 PRO A N 1
ATOM 942 C CA . PRO A 1 118 ? 5.681 1.171 -6.799 1.00 96.25 118 PRO A CA 1
ATOM 943 C C . PRO A 1 118 ? 7.188 1.420 -6.894 1.00 96.25 118 PRO A C 1
ATOM 945 O O . PRO A 1 118 ? 7.995 0.489 -6.860 1.00 96.25 118 PRO A O 1
ATOM 948 N N . PHE A 1 119 ? 7.562 2.702 -6.939 1.00 93.81 119 PHE A N 1
ATOM 949 C CA . PHE A 1 119 ? 8.949 3.186 -6.903 1.00 93.81 119 PHE A CA 1
ATOM 950 C C . PHE A 1 119 ? 9.858 2.693 -8.049 1.00 93.81 119 PHE A C 1
ATOM 952 O O . PHE A 1 119 ? 11.085 2.812 -7.969 1.00 93.81 119 PHE A O 1
ATOM 959 N N . MET A 1 120 ? 9.277 2.164 -9.133 1.00 93.31 120 MET A N 1
ATOM 960 C CA . MET A 1 120 ? 10.038 1.504 -10.196 1.00 93.31 120 MET A CA 1
ATOM 961 C C . MET A 1 120 ? 10.931 2.458 -11.001 1.00 93.31 120 MET A C 1
ATOM 963 O O . MET A 1 120 ? 12.028 2.073 -11.398 1.00 93.31 120 MET A O 1
ATOM 967 N N . ASP A 1 121 ? 10.529 3.719 -11.190 1.00 91.12 121 ASP A N 1
ATOM 968 C CA . ASP A 1 121 ? 11.379 4.734 -11.831 1.00 91.12 121 ASP A CA 1
ATOM 969 C C . ASP A 1 121 ? 12.715 4.923 -11.095 1.00 91.12 121 ASP A C 1
ATOM 971 O O . ASP A 1 121 ? 13.769 5.015 -11.725 1.00 91.12 121 ASP A O 1
ATOM 975 N N . GLU A 1 122 ? 12.694 4.954 -9.759 1.00 89.94 122 GLU A N 1
ATOM 976 C CA . GLU A 1 122 ? 13.916 5.081 -8.961 1.00 89.94 122 GLU A CA 1
ATOM 977 C C . GLU A 1 122 ? 14.738 3.791 -8.997 1.00 89.94 122 GLU A C 1
ATOM 979 O O . GLU A 1 122 ? 15.953 3.850 -9.187 1.00 89.94 122 GLU A O 1
ATOM 984 N N . ILE A 1 123 ? 14.090 2.623 -8.907 1.00 89.00 123 ILE A N 1
ATOM 985 C CA . ILE A 1 123 ? 14.764 1.320 -9.030 1.00 89.00 123 ILE A CA 1
ATOM 986 C C . ILE A 1 123 ? 15.503 1.212 -10.370 1.00 89.00 123 ILE A C 1
ATOM 988 O O . ILE A 1 123 ? 16.674 0.825 -10.405 1.00 89.00 123 ILE A O 1
ATOM 992 N N . LEU A 1 124 ? 14.870 1.609 -11.476 1.00 88.75 124 LEU A N 1
ATOM 993 C CA . LEU A 1 124 ? 15.488 1.549 -12.800 1.00 88.75 124 LEU A CA 1
ATOM 994 C C . LEU A 1 124 ? 16.664 2.511 -12.963 1.00 88.75 124 LEU A C 1
ATOM 996 O O . LEU A 1 124 ? 17.640 2.153 -13.624 1.00 88.75 124 LEU A O 1
ATOM 1000 N N . LYS A 1 125 ? 16.624 3.700 -12.348 1.00 85.62 125 LYS A N 1
ATOM 1001 C CA . LYS A 1 125 ? 17.774 4.624 -12.364 1.00 85.62 125 LYS A CA 1
ATOM 1002 C C . LYS A 1 125 ? 19.025 3.978 -11.770 1.00 85.62 125 LYS A C 1
ATOM 1004 O O . LYS A 1 125 ? 20.119 4.195 -12.295 1.00 85.62 125 LYS A O 1
ATOM 1009 N N . PHE A 1 126 ? 18.866 3.183 -10.709 1.00 81.12 126 PHE A N 1
ATOM 1010 C CA . PHE A 1 126 ? 19.962 2.402 -10.134 1.00 81.12 126 PHE A CA 1
ATOM 1011 C C . PHE A 1 126 ? 20.351 1.220 -11.030 1.00 81.12 126 PHE A C 1
ATOM 1013 O O . PHE A 1 126 ? 21.538 1.029 -11.288 1.00 81.12 126 PHE A O 1
ATOM 1020 N N . ALA A 1 127 ? 19.375 0.465 -11.545 1.00 80.00 127 ALA A N 1
ATOM 1021 C CA . ALA A 1 127 ? 19.625 -0.722 -12.367 1.00 80.00 127 ALA A CA 1
ATOM 1022 C C . ALA A 1 127 ? 20.327 -0.419 -13.707 1.00 80.00 127 ALA A C 1
ATOM 1024 O O . ALA A 1 127 ? 21.024 -1.279 -14.236 1.00 80.00 127 ALA A O 1
ATOM 1025 N N . LEU A 1 128 ? 20.156 0.790 -14.251 1.00 76.56 128 LEU A N 1
ATOM 1026 C CA . LEU A 1 128 ? 20.706 1.215 -15.547 1.00 76.56 128 LEU A CA 1
ATOM 1027 C C . LEU A 1 128 ? 21.923 2.159 -15.417 1.00 76.56 128 LEU A C 1
ATOM 1029 O O . LEU A 1 128 ? 22.220 2.924 -16.343 1.00 76.56 128 LEU A O 1
ATOM 1033 N N . GLU A 1 129 ? 22.595 2.130 -14.257 1.00 68.81 129 GLU A N 1
ATOM 1034 C CA . GLU A 1 129 ? 23.869 2.803 -13.939 1.00 68.81 129 GLU A CA 1
ATOM 1035 C C . GLU A 1 129 ? 23.966 4.266 -14.439 1.00 68.81 129 GLU A C 1
ATOM 1037 O O . GLU A 1 129 ? 24.963 4.691 -15.030 1.00 68.81 129 GLU A O 1
ATOM 1042 N N . GLY A 1 130 ? 22.918 5.069 -14.218 1.00 54.88 130 GLY A N 1
ATOM 1043 C CA . GLY A 1 130 ? 22.922 6.502 -14.554 1.00 54.88 130 GLY A CA 1
ATOM 1044 C C . GLY A 1 130 ? 22.684 6.834 -16.032 1.00 54.88 130 GLY A C 1
ATOM 1045 O O . GLY A 1 130 ? 22.848 7.992 -16.444 1.00 54.88 130 GLY A O 1
ATOM 1046 N N . SER A 1 131 ? 22.262 5.860 -16.843 1.00 62.75 131 SER A N 1
ATOM 1047 C CA . SER A 1 131 ? 21.665 6.145 -18.149 1.00 62.75 131 SER A CA 1
ATOM 1048 C C . SER A 1 131 ? 20.470 7.080 -17.958 1.00 62.75 131 SER A C 1
ATOM 1050 O O . SER A 1 131 ? 19.587 6.813 -17.148 1.00 62.75 131 SER A O 1
ATOM 1052 N N . LYS A 1 132 ? 20.436 8.202 -18.691 1.00 64.50 132 LYS A N 1
ATOM 1053 C CA . LYS A 1 132 ? 19.266 9.089 -18.683 1.00 64.50 132 LYS A CA 1
ATOM 1054 C C . LYS A 1 132 ? 18.106 8.356 -19.348 1.00 64.50 132 LYS A C 1
ATOM 1056 O O . LYS A 1 132 ? 18.021 8.343 -20.574 1.00 64.50 132 LYS A O 1
ATOM 1061 N N . THR A 1 133 ? 17.247 7.752 -18.544 1.00 70.56 133 THR A N 1
ATOM 1062 C CA . THR A 1 133 ? 15.981 7.182 -18.990 1.00 70.56 133 THR A CA 1
ATOM 1063 C C . THR A 1 133 ? 14.882 8.220 -18.818 1.00 70.56 133 THR A C 1
ATOM 1065 O O . THR A 1 133 ? 14.870 8.996 -17.860 1.00 70.56 133 THR A O 1
ATOM 1068 N N . ASP A 1 134 ? 13.974 8.271 -19.787 1.00 83.31 134 ASP A N 1
ATOM 1069 C CA . ASP A 1 134 ? 12.711 8.969 -19.589 1.00 83.31 134 ASP A CA 1
ATOM 1070 C C . ASP A 1 134 ? 11.912 8.261 -18.481 1.00 83.31 134 ASP A C 1
ATOM 1072 O O . ASP A 1 134 ? 12.047 7.041 -18.341 1.00 83.31 134 ASP A O 1
ATOM 1076 N N . PRO A 1 135 ? 11.064 8.983 -17.722 1.00 90.31 135 PRO A N 1
ATOM 1077 C CA . PRO A 1 135 ? 10.151 8.347 -16.781 1.00 90.31 135 PRO A CA 1
ATOM 1078 C C . PRO A 1 135 ? 9.335 7.241 -17.458 1.00 90.31 135 PRO A C 1
ATOM 1080 O O . PRO A 1 135 ? 8.900 7.401 -18.607 1.00 90.31 135 PRO A O 1
ATOM 1083 N N . LEU A 1 136 ? 9.092 6.140 -16.756 1.00 94.56 136 LEU A N 1
ATOM 1084 C CA . LEU A 1 136 ? 8.374 4.973 -17.273 1.00 94.56 136 LEU A CA 1
ATOM 1085 C C . LEU A 1 136 ? 7.020 5.353 -17.868 1.00 94.56 136 LEU A C 1
ATOM 1087 O O . LEU A 1 136 ? 6.716 4.985 -19.004 1.00 94.56 136 LEU A O 1
ATOM 1091 N N . ILE A 1 137 ? 6.271 6.199 -17.157 1.00 95.50 137 ILE A N 1
ATOM 1092 C CA . ILE A 1 137 ? 4.966 6.687 -17.608 1.00 95.50 137 ILE A CA 1
ATOM 1093 C C . ILE A 1 137 ? 5.041 7.427 -18.947 1.00 95.50 137 ILE A C 1
ATOM 1095 O O . ILE A 1 137 ? 4.115 7.335 -19.751 1.00 95.50 137 ILE A O 1
ATOM 1099 N N . LYS A 1 138 ? 6.146 8.121 -19.245 1.00 95.81 138 LYS A N 1
ATOM 1100 C CA . LYS A 1 138 ? 6.334 8.807 -20.530 1.00 95.81 138 LYS A CA 1
ATOM 1101 C C . LYS A 1 138 ? 6.546 7.798 -21.657 1.00 95.81 138 LYS A C 1
ATOM 1103 O O . LYS A 1 138 ? 5.941 7.947 -22.722 1.00 95.81 138 LYS A O 1
ATOM 1108 N N . SER A 1 139 ? 7.368 6.777 -21.420 1.00 95.38 139 SER A N 1
ATOM 1109 C CA . SER A 1 139 ? 7.609 5.695 -22.385 1.00 95.38 139 SER A CA 1
ATOM 1110 C C . SER A 1 139 ? 6.310 4.938 -22.671 1.00 95.38 139 SER A C 1
ATOM 1112 O O . SER A 1 139 ? 5.896 4.840 -23.827 1.00 95.38 139 SER A O 1
ATOM 1114 N N . LEU A 1 140 ? 5.596 4.533 -21.616 1.00 98.12 140 LEU A N 1
ATOM 1115 C CA . LEU A 1 140 ? 4.298 3.870 -21.707 1.00 98.12 140 LEU A CA 1
ATOM 1116 C C . LEU A 1 140 ? 3.263 4.728 -22.442 1.00 98.12 140 LEU A C 1
ATOM 1118 O O . LEU A 1 140 ? 2.675 4.266 -23.414 1.00 98.12 140 LEU A O 1
ATOM 1122 N N . SER A 1 141 ? 3.076 5.989 -22.043 1.00 97.81 141 SER A N 1
ATOM 1123 C CA . SER A 1 141 ? 2.095 6.890 -22.673 1.00 97.81 141 SER A CA 1
ATOM 1124 C C . SER A 1 141 ? 2.383 7.107 -24.159 1.00 97.81 141 SER A C 1
ATOM 1126 O O . SER A 1 141 ? 1.457 7.224 -24.965 1.00 97.81 141 SER A O 1
ATOM 1128 N N . THR A 1 142 ? 3.663 7.125 -24.540 1.00 96.94 142 THR A N 1
ATOM 1129 C CA . THR A 1 142 ? 4.089 7.270 -25.936 1.00 96.94 142 THR A CA 1
ATOM 1130 C C . THR A 1 142 ? 3.670 6.061 -26.767 1.00 96.94 142 THR A C 1
ATOM 1132 O O . THR A 1 142 ? 3.012 6.230 -27.795 1.00 96.94 142 THR A O 1
ATOM 1135 N N . VAL A 1 143 ? 4.013 4.842 -26.338 1.00 97.81 143 VAL A N 1
ATOM 1136 C CA . VAL A 1 143 ? 3.630 3.623 -27.074 1.00 97.81 143 VAL A CA 1
ATOM 1137 C C . VAL A 1 143 ? 2.122 3.381 -27.033 1.00 97.81 143 VAL A C 1
ATOM 1139 O O . VAL A 1 143 ? 1.535 2.995 -28.043 1.00 97.81 143 VAL A O 1
ATOM 1142 N N . TRP A 1 144 ? 1.481 3.707 -25.912 1.00 98.44 144 TRP A N 1
ATOM 1143 C CA . TRP A 1 144 ? 0.038 3.623 -25.733 1.00 98.44 144 TRP A CA 1
ATOM 1144 C C . TRP A 1 144 ? -0.699 4.533 -26.718 1.00 98.44 144 TRP A C 1
ATOM 1146 O O . TRP A 1 144 ? -1.569 4.076 -27.456 1.00 98.44 144 TRP A O 1
ATOM 1156 N N . THR A 1 145 ? -0.295 5.802 -26.814 1.00 98.25 145 THR A N 1
ATOM 1157 C CA . THR A 1 145 ? -0.898 6.765 -27.749 1.00 98.25 145 THR A CA 1
ATOM 1158 C C . THR A 1 145 ? -0.645 6.372 -29.201 1.00 98.25 145 THR A C 1
ATOM 1160 O O . THR A 1 145 ? -1.554 6.476 -30.021 1.00 98.25 145 THR A O 1
ATOM 1163 N N . LYS A 1 146 ? 0.551 5.868 -29.539 1.00 97.81 146 LYS A N 1
ATOM 1164 C CA . LYS A 1 146 ? 0.832 5.352 -30.893 1.00 97.81 146 LYS A CA 1
ATOM 1165 C C . LYS A 1 146 ? -0.128 4.223 -31.286 1.00 97.81 146 LYS A C 1
ATOM 1167 O O . LYS A 1 146 ? -0.490 4.129 -32.454 1.00 97.81 146 LYS A O 1
ATOM 1172 N N . LYS A 1 147 ? -0.531 3.382 -30.329 1.00 97.50 147 LYS A N 1
ATOM 1173 C CA . LYS A 1 147 ? -1.397 2.221 -30.566 1.00 97.50 147 LYS A CA 1
ATOM 1174 C C . LYS A 1 147 ? -2.887 2.551 -30.551 1.00 97.50 147 LYS A C 1
ATOM 1176 O O . LYS A 1 147 ? -3.617 2.099 -31.427 1.00 97.50 147 LYS A O 1
ATOM 1181 N N . TYR A 1 148 ? -3.334 3.314 -29.557 1.00 97.50 148 TYR A N 1
ATOM 1182 C CA . TYR A 1 148 ? -4.756 3.550 -29.278 1.00 97.50 148 TYR A CA 1
ATOM 1183 C C . TYR A 1 148 ? -5.230 4.965 -29.648 1.00 97.50 148 TYR A C 1
ATOM 1185 O O . TYR A 1 148 ? -6.423 5.256 -29.599 1.00 97.50 148 TYR A O 1
ATOM 1193 N N . GLY A 1 149 ? -4.315 5.865 -30.017 1.00 97.88 149 GLY A N 1
ATOM 1194 C CA . GLY A 1 149 ? -4.610 7.245 -30.416 1.00 97.88 149 GLY A CA 1
ATOM 1195 C C . GLY A 1 149 ? -4.946 8.207 -29.267 1.00 97.88 149 GLY A C 1
ATOM 1196 O O . GLY A 1 149 ? -5.114 9.397 -29.514 1.00 97.88 149 GLY A O 1
ATOM 1197 N N . ASN A 1 150 ? -5.055 7.724 -28.027 1.00 96.75 150 ASN A N 1
ATOM 1198 C CA . ASN A 1 150 ? -5.345 8.505 -26.817 1.00 96.75 150 ASN A CA 1
ATOM 1199 C C . ASN A 1 150 ? -4.886 7.736 -25.561 1.00 96.75 150 ASN A C 1
ATOM 1201 O O . ASN A 1 150 ? -4.465 6.588 -25.681 1.00 96.75 150 ASN A O 1
ATOM 1205 N N . THR A 1 151 ? -5.000 8.335 -24.370 1.00 97.00 151 THR A N 1
ATOM 1206 C CA . THR A 1 151 ? -4.619 7.731 -23.074 1.00 97.00 151 THR A CA 1
ATOM 1207 C C . THR A 1 151 ? -5.802 7.508 -22.125 1.00 97.00 151 THR A C 1
ATOM 1209 O O . THR A 1 151 ? -5.589 7.323 -20.932 1.00 97.00 151 THR A O 1
ATOM 1212 N N . ASN A 1 152 ? -7.044 7.537 -22.615 1.00 96.50 152 ASN A N 1
ATOM 1213 C CA . ASN A 1 152 ? -8.235 7.550 -21.755 1.00 96.50 152 ASN A CA 1
ATOM 1214 C C . ASN A 1 152 ? -8.338 6.303 -20.861 1.00 96.50 152 ASN A C 1
ATOM 1216 O O . ASN A 1 152 ? -8.713 6.415 -19.700 1.00 96.50 152 ASN A O 1
ATOM 1220 N N . ASP A 1 153 ? -7.952 5.137 -21.386 1.00 97.12 153 ASP A N 1
ATOM 1221 C CA . ASP A 1 153 ? -7.995 3.862 -20.658 1.00 97.12 153 ASP A CA 1
ATOM 1222 C C . ASP A 1 153 ? -6.676 3.521 -19.934 1.00 97.12 153 ASP A C 1
ATOM 1224 O O . ASP A 1 153 ? -6.559 2.453 -19.331 1.00 97.12 153 ASP A O 1
ATOM 1228 N N . LEU A 1 154 ? -5.666 4.402 -19.985 1.00 97.31 154 LEU A N 1
ATOM 1229 C CA . LEU A 1 154 ? -4.328 4.107 -19.463 1.00 97.31 154 LEU A CA 1
ATOM 1230 C C . LEU A 1 154 ? -4.306 3.995 -17.932 1.00 97.31 154 LEU A C 1
ATOM 1232 O O . LEU A 1 154 ? -3.712 3.058 -17.406 1.00 97.31 154 LEU A O 1
ATOM 1236 N N . GLU A 1 155 ? -4.961 4.915 -17.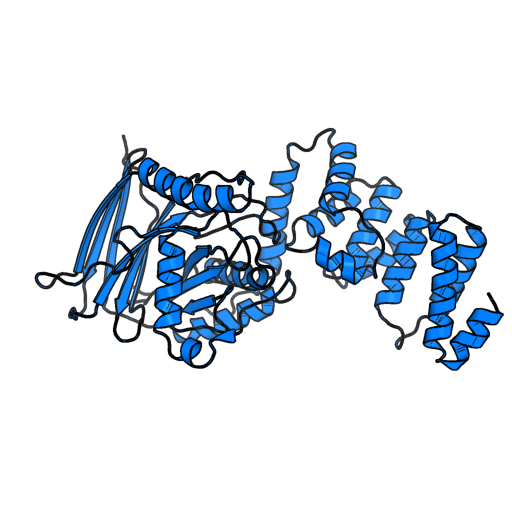218 1.00 95.38 155 GLU A N 1
ATOM 1237 C CA . GLU A 1 155 ? -4.997 4.886 -15.746 1.00 95.38 155 GLU A CA 1
ATOM 1238 C C . GLU A 1 155 ? -5.685 3.620 -15.228 1.00 95.38 155 GLU A C 1
ATOM 1240 O O . GLU A 1 155 ? -5.173 2.954 -14.333 1.00 95.38 155 GLU A O 1
ATOM 1245 N N . LYS A 1 156 ? -6.790 3.220 -15.869 1.00 96.50 156 LYS A N 1
ATOM 1246 C CA . LYS A 1 156 ? -7.484 1.970 -15.552 1.00 96.50 156 LYS A CA 1
ATOM 1247 C C . LYS A 1 156 ? -6.582 0.752 -15.778 1.00 96.50 156 LYS A C 1
ATOM 1249 O O . LYS A 1 156 ? -6.517 -0.125 -14.924 1.00 96.50 156 LYS A O 1
ATOM 1254 N N . ALA A 1 157 ? -5.867 0.702 -16.903 1.00 98.12 157 ALA A N 1
ATOM 1255 C CA . ALA A 1 157 ? -4.943 -0.394 -17.190 1.00 98.12 157 ALA A CA 1
ATOM 1256 C C . ALA A 1 157 ? -3.769 -0.451 -16.196 1.00 98.12 157 ALA A C 1
ATOM 1258 O O . ALA A 1 157 ? -3.313 -1.539 -15.844 1.00 98.12 157 ALA A O 1
ATOM 1259 N N . LEU A 1 158 ? -3.285 0.704 -15.727 1.00 98.19 158 LEU A N 1
ATOM 1260 C CA . LEU A 1 158 ? -2.258 0.782 -14.687 1.00 98.19 158 LEU A CA 1
ATOM 1261 C C . LEU A 1 158 ? -2.763 0.250 -13.345 1.00 98.19 158 LEU A C 1
ATOM 1263 O O . LEU A 1 158 ? -2.024 -0.465 -12.673 1.00 98.19 158 LEU A O 1
ATOM 1267 N N . ASP A 1 159 ? -4.001 0.560 -12.967 1.00 97.31 159 ASP A N 1
ATOM 1268 C CA . ASP A 1 159 ? -4.611 0.056 -11.733 1.00 97.31 159 ASP A CA 1
ATOM 1269 C C . ASP A 1 159 ? -4.823 -1.465 -11.791 1.00 97.31 159 ASP A C 1
ATOM 1271 O O . ASP A 1 159 ? -4.473 -2.181 -10.850 1.00 97.31 159 ASP A O 1
ATOM 1275 N N . GLU A 1 160 ? -5.313 -1.983 -12.922 1.00 97.62 160 GLU A N 1
ATOM 1276 C CA . GLU A 1 160 ? -5.473 -3.424 -13.154 1.00 97.62 160 GLU A CA 1
ATOM 1277 C C . GLU A 1 160 ? -4.126 -4.166 -13.098 1.00 97.62 160 GLU A C 1
ATOM 1279 O O . GLU A 1 160 ? -4.005 -5.199 -12.429 1.00 97.62 160 GLU A O 1
ATOM 1284 N N . GLU A 1 161 ? -3.090 -3.637 -13.758 1.00 97.81 161 GLU A N 1
ATOM 1285 C CA . GLU A 1 161 ? -1.758 -4.249 -13.730 1.00 97.81 161 GLU A CA 1
ATOM 1286 C C . GLU A 1 161 ? -1.087 -4.094 -12.354 1.00 97.81 161 GLU A C 1
ATOM 1288 O O . GLU A 1 161 ? -0.380 -5.008 -11.929 1.00 97.81 161 GLU A O 1
ATOM 1293 N N . PHE A 1 162 ? -1.351 -3.011 -11.611 1.00 97.56 162 PHE A N 1
ATOM 1294 C CA . PHE A 1 162 ? -0.880 -2.838 -10.231 1.00 97.56 162 PHE A CA 1
ATOM 1295 C C . PHE A 1 162 ? -1.464 -3.910 -9.312 1.00 97.56 162 PHE A C 1
ATOM 1297 O O . PHE A 1 162 ? -0.708 -4.585 -8.609 1.00 97.56 162 PHE A O 1
ATOM 1304 N N . LEU A 1 163 ? -2.783 -4.127 -9.346 1.00 96.12 163 LEU A N 1
ATOM 1305 C CA . LEU A 1 163 ? -3.438 -5.166 -8.541 1.00 96.12 163 LEU A CA 1
ATOM 1306 C C . LEU A 1 163 ? -2.890 -6.552 -8.866 1.00 96.12 163 LEU A C 1
ATOM 1308 O O . LEU A 1 163 ? -2.555 -7.324 -7.966 1.00 96.12 163 LEU A O 1
ATOM 1312 N N . LYS A 1 164 ? -2.758 -6.867 -10.156 1.00 95.81 164 LYS A N 1
ATOM 1313 C CA . LYS A 1 164 ? -2.210 -8.143 -10.623 1.00 95.81 164 LYS A CA 1
ATOM 1314 C C . LYS A 1 164 ? -0.757 -8.332 -10.184 1.00 95.81 164 LYS A C 1
ATOM 1316 O O . LYS A 1 164 ? -0.421 -9.380 -9.631 1.00 95.81 164 LYS A O 1
ATOM 1321 N N . GLY A 1 165 ? 0.090 -7.333 -10.422 1.00 94.44 165 GLY A N 1
ATOM 1322 C CA . GLY A 1 165 ? 1.515 -7.372 -10.105 1.00 94.44 165 GLY A CA 1
ATOM 1323 C C . GLY A 1 165 ? 1.762 -7.505 -8.608 1.00 94.44 165 GLY A C 1
ATOM 1324 O O . GLY A 1 165 ? 2.516 -8.376 -8.188 1.00 94.44 165 GLY A O 1
ATOM 1325 N N . THR A 1 166 ? 1.072 -6.708 -7.791 1.00 95.12 166 THR A N 1
ATOM 1326 C CA . THR A 1 166 ? 1.223 -6.744 -6.329 1.00 95.12 166 THR A CA 1
ATOM 1327 C C . THR A 1 166 ? 0.640 -8.011 -5.707 1.00 95.12 166 THR A C 1
ATOM 1329 O O . THR A 1 166 ? 1.270 -8.595 -4.827 1.00 95.12 166 THR A O 1
ATOM 1332 N N . SER A 1 167 ? -0.494 -8.514 -6.205 1.00 93.94 167 SER A N 1
ATOM 1333 C CA . SER A 1 167 ? -1.079 -9.779 -5.731 1.00 93.94 167 SER A CA 1
ATOM 1334 C C . SER A 1 167 ? -0.165 -10.979 -5.984 1.00 93.94 167 SER A C 1
ATOM 1336 O O . SER A 1 167 ? -0.100 -11.889 -5.156 1.00 93.94 167 SER A O 1
ATOM 1338 N N . ALA A 1 168 ? 0.572 -10.981 -7.099 1.00 93.88 168 ALA A N 1
ATOM 1339 C CA . ALA A 1 168 ? 1.523 -12.042 -7.431 1.00 93.88 168 ALA A CA 1
ATOM 1340 C C . ALA A 1 168 ? 2.718 -12.114 -6.461 1.00 93.88 168 ALA A C 1
ATOM 1342 O O . ALA A 1 168 ? 3.355 -13.162 -6.358 1.00 93.88 168 ALA A O 1
ATOM 1343 N N . LEU A 1 169 ? 3.003 -11.033 -5.725 1.00 94.56 169 LEU A N 1
ATOM 1344 C CA . LEU A 1 169 ? 4.062 -10.992 -4.712 1.00 94.56 169 LEU A CA 1
ATOM 1345 C C . LEU A 1 169 ? 3.653 -11.667 -3.405 1.00 94.56 169 LEU A C 1
ATOM 1347 O O . LEU A 1 169 ? 4.522 -11.997 -2.605 1.00 94.56 169 LEU A O 1
ATOM 1351 N N . ILE A 1 170 ? 2.352 -11.836 -3.156 1.00 96.19 170 ILE A N 1
ATOM 1352 C CA . ILE A 1 170 ? 1.844 -12.334 -1.878 1.00 96.19 170 ILE A CA 1
ATOM 1353 C C . ILE A 1 170 ? 1.856 -13.868 -1.886 1.00 96.19 170 ILE A C 1
ATOM 1355 O O . ILE A 1 170 ? 1.042 -14.473 -2.601 1.00 96.19 170 ILE A O 1
ATOM 1359 N N . PRO A 1 171 ? 2.710 -14.518 -1.065 1.00 93.94 171 PRO A N 1
ATOM 1360 C CA . PRO A 1 171 ? 2.743 -15.969 -0.942 1.00 93.94 171 PRO A CA 1
ATOM 1361 C C . PRO A 1 171 ? 1.362 -16.568 -0.664 1.00 93.94 171 PRO A C 1
ATOM 1363 O O . PRO A 1 171 ? 0.489 -15.947 -0.048 1.00 93.94 171 PRO A O 1
ATOM 1366 N N . ALA A 1 172 ? 1.164 -17.805 -1.119 1.00 90.56 172 ALA A N 1
ATOM 1367 C CA . ALA A 1 172 ? -0.030 -18.560 -0.777 1.00 90.56 172 ALA A CA 1
ATOM 1368 C C . ALA A 1 172 ? -0.131 -18.746 0.744 1.00 90.56 172 ALA A C 1
ATOM 1370 O O . ALA A 1 172 ? 0.869 -18.844 1.452 1.00 90.56 172 ALA A O 1
ATOM 1371 N N . ARG A 1 173 ? -1.367 -18.796 1.235 1.00 86.94 173 ARG A N 1
ATOM 1372 C CA . ARG A 1 173 ? -1.650 -19.145 2.622 1.00 86.94 173 ARG A CA 1
ATOM 1373 C C . ARG A 1 173 ? -1.347 -20.629 2.842 1.00 86.94 173 ARG A C 1
ATOM 1375 O O . ARG A 1 173 ? -1.779 -21.456 2.043 1.00 86.94 173 ARG A O 1
ATOM 1382 N N . GLU A 1 174 ? -0.621 -20.946 3.908 1.00 75.00 174 GLU A N 1
ATOM 1383 C CA . GLU A 1 174 ? -0.208 -22.321 4.230 1.00 75.00 174 GLU A CA 1
ATOM 1384 C C . GLU A 1 174 ? -1.103 -22.984 5.291 1.00 75.00 174 GLU A C 1
ATOM 1386 O O . GLU A 1 174 ? -1.131 -24.208 5.398 1.00 75.00 174 GLU A O 1
ATOM 1391 N N . ASP A 1 175 ? -1.850 -22.197 6.065 1.00 74.06 175 ASP A N 1
ATOM 1392 C CA . ASP A 1 175 ? -2.666 -22.646 7.190 1.00 74.06 175 ASP A CA 1
ATOM 1393 C C . ASP A 1 175 ? -4.180 -22.546 6.922 1.00 74.06 175 ASP A C 1
ATOM 1395 O O . ASP A 1 175 ? -4.652 -21.813 6.053 1.00 74.06 175 ASP A O 1
ATOM 1399 N N . GLN A 1 176 ? -4.961 -23.305 7.695 1.00 65.38 176 GLN A N 1
ATOM 1400 C CA . GLN A 1 176 ? -6.422 -23.196 7.762 1.00 65.38 176 GLN A CA 1
ATOM 1401 C C . GLN A 1 176 ? -6.847 -23.125 9.236 1.00 65.38 176 GLN A C 1
ATOM 1403 O O . GLN A 1 176 ? -6.957 -24.167 9.890 1.00 65.38 176 GLN A O 1
ATOM 1408 N N . PRO A 1 177 ? -7.068 -21.935 9.807 1.00 62.66 177 PRO A N 1
ATOM 1409 C CA . PRO A 1 177 ? -7.589 -21.808 11.152 1.00 62.66 177 PRO A CA 1
ATOM 1410 C C . PRO A 1 177 ? -9.073 -22.164 11.174 1.00 62.66 177 PRO A C 1
ATOM 1412 O O . PRO A 1 177 ? -9.829 -21.962 10.219 1.00 62.66 177 PRO A O 1
ATOM 1415 N N . LYS A 1 178 ? -9.496 -22.718 12.306 1.00 61.09 178 LYS A N 1
ATOM 1416 C CA . LYS A 1 178 ? -10.892 -23.065 12.552 1.00 61.09 178 LYS A CA 1
ATOM 1417 C C . LYS A 1 178 ? -11.615 -21.830 13.077 1.00 61.09 178 LYS A C 1
ATOM 1419 O O . LYS A 1 178 ? -11.435 -21.459 14.229 1.00 61.09 178 LYS A O 1
ATOM 1424 N N . LYS A 1 179 ? -12.447 -21.221 12.234 1.00 69.62 179 LYS A N 1
ATOM 1425 C CA . LYS A 1 179 ? -13.389 -20.176 12.645 1.00 69.62 179 LYS A CA 1
ATOM 1426 C C . LYS A 1 179 ? -14.524 -20.781 13.471 1.00 69.62 179 LYS A C 1
ATOM 1428 O O . LYS A 1 179 ? -15.095 -21.804 13.088 1.00 69.62 179 LYS A O 1
ATOM 1433 N N . ASN A 1 180 ? -14.897 -20.106 14.548 1.00 77.62 180 ASN A N 1
ATOM 1434 C CA . ASN A 1 180 ? -16.120 -20.361 15.302 1.00 77.62 180 ASN A CA 1
ATOM 1435 C C . ASN A 1 180 ? -16.748 -19.040 15.784 1.00 77.62 180 ASN A C 1
ATOM 1437 O O . ASN A 1 180 ? -16.313 -17.952 15.411 1.00 77.62 180 ASN A O 1
ATOM 1441 N N . ASP A 1 181 ? -17.819 -19.130 16.564 1.00 79.25 181 ASP A N 1
ATOM 1442 C CA . ASP A 1 181 ? -18.577 -17.987 17.085 1.00 79.25 181 ASP A CA 1
ATOM 1443 C C . ASP A 1 181 ? -17.878 -17.237 18.232 1.00 79.25 181 ASP A C 1
ATOM 1445 O O . ASP A 1 181 ? -18.373 -16.194 18.667 1.00 79.25 181 ASP A O 1
ATOM 1449 N N . LYS A 1 182 ? -16.740 -17.756 18.704 1.00 86.19 182 LYS A N 1
ATOM 1450 C CA . LYS A 1 182 ? -15.892 -17.164 19.742 1.00 86.19 182 LYS A CA 1
ATOM 1451 C C . LYS A 1 182 ? -14.569 -16.627 19.210 1.00 86.19 182 LYS A C 1
ATOM 1453 O O . LYS A 1 182 ? -13.760 -16.155 19.997 1.00 86.19 182 LYS A O 1
ATOM 1458 N N . THR A 1 183 ? -14.320 -16.699 17.903 1.00 87.75 183 THR A N 1
ATOM 1459 C CA . THR A 1 183 ? -13.046 -16.260 17.323 1.00 87.75 183 THR A CA 1
ATOM 1460 C C . THR A 1 183 ? -12.782 -14.787 17.651 1.00 87.75 183 THR A C 1
ATOM 1462 O O . THR A 1 183 ? -13.589 -13.911 17.331 1.00 87.75 183 THR A O 1
ATOM 1465 N N . ARG A 1 184 ? -11.646 -14.520 18.299 1.00 94.19 184 ARG A N 1
ATOM 1466 C CA . ARG A 1 184 ? -11.102 -13.178 18.503 1.00 94.19 184 ARG A CA 1
ATOM 1467 C C . ARG A 1 184 ? -10.547 -12.675 17.173 1.00 94.19 184 ARG A C 1
ATOM 1469 O O . ARG A 1 184 ? -9.677 -13.312 16.583 1.00 94.19 184 ARG A O 1
ATOM 1476 N N . THR A 1 185 ? -11.042 -11.534 16.711 1.00 96.19 185 THR A N 1
ATOM 1477 C CA . THR A 1 185 ? -10.522 -10.880 15.509 1.00 96.19 185 THR A CA 1
ATOM 1478 C C . THR A 1 185 ? -9.208 -10.181 15.831 1.00 96.19 185 THR A C 1
ATOM 1480 O O . THR A 1 185 ? -9.126 -9.429 16.805 1.00 96.19 185 THR A O 1
ATOM 1483 N N . VAL A 1 186 ? -8.195 -10.370 14.989 1.00 97.31 186 VAL A N 1
ATOM 1484 C CA . VAL A 1 186 ? -6.935 -9.627 15.076 1.00 97.31 186 VAL A CA 1
ATOM 1485 C C . VAL A 1 186 ? -7.099 -8.269 14.393 1.00 97.31 186 VAL A C 1
ATOM 1487 O O . VAL A 1 186 ? -7.518 -8.201 13.238 1.00 97.31 186 VAL A O 1
ATOM 1490 N N . LEU A 1 187 ? -6.748 -7.183 15.077 1.00 98.69 187 LEU A N 1
ATOM 1491 C CA . LEU A 1 187 ? -6.681 -5.840 14.499 1.00 98.69 187 LEU A CA 1
ATOM 1492 C C . LEU A 1 187 ? -5.224 -5.465 14.210 1.00 98.69 187 LEU A C 1
ATOM 1494 O O . LEU A 1 187 ? -4.386 -5.499 15.109 1.00 98.69 187 LEU A O 1
ATOM 1498 N N . LEU A 1 188 ? -4.937 -5.071 12.971 1.00 98.75 188 LEU A N 1
ATOM 1499 C CA . LEU A 1 188 ? -3.673 -4.467 12.562 1.00 98.75 188 LEU A CA 1
ATOM 1500 C C . LEU A 1 188 ? -3.899 -2.984 12.252 1.00 98.75 188 LEU A C 1
ATOM 1502 O O . LEU A 1 188 ? -4.601 -2.643 11.300 1.00 98.75 188 LEU A O 1
ATOM 1506 N N . GLU A 1 189 ? -3.269 -2.108 13.029 1.00 98.75 189 GLU A N 1
ATOM 1507 C CA . GLU A 1 189 ? -3.189 -0.671 12.749 1.00 98.75 189 GLU A CA 1
ATOM 1508 C C . GLU A 1 189 ? -1.837 -0.375 12.083 1.00 98.75 189 GLU A C 1
ATOM 1510 O O . GLU A 1 189 ? -0.779 -0.595 12.680 1.00 98.75 189 GLU A O 1
ATOM 1515 N N . LEU A 1 190 ? -1.864 0.103 10.836 1.00 98.81 190 LEU A N 1
ATOM 1516 C CA . LEU A 1 190 ? -0.684 0.526 10.074 1.00 98.81 190 LEU A CA 1
ATOM 1517 C C . LEU A 1 190 ? -0.660 2.051 9.959 1.00 98.81 190 LEU A C 1
ATOM 1519 O O . LEU A 1 190 ? -1.583 2.661 9.427 1.00 98.81 190 LEU A O 1
ATOM 1523 N N . PHE A 1 191 ? 0.433 2.663 10.394 1.00 98.75 191 PHE A N 1
ATOM 1524 C CA . PHE A 1 191 ? 0.725 4.078 10.200 1.00 98.75 191 PHE A CA 1
ATOM 1525 C C . PHE A 1 191 ? 1.680 4.233 9.018 1.00 98.75 191 PHE A C 1
ATOM 1527 O O . PHE A 1 191 ? 2.794 3.705 9.049 1.00 98.75 191 PHE A O 1
ATOM 1534 N N . THR A 1 192 ? 1.245 4.929 7.969 1.00 98.56 192 THR A N 1
ATOM 1535 C CA . THR A 1 192 ? 1.924 4.990 6.663 1.00 98.56 192 THR A CA 1
ATOM 1536 C C . THR A 1 192 ? 1.912 6.405 6.065 1.00 98.56 192 THR A C 1
ATOM 1538 O O . THR A 1 192 ? 1.410 7.343 6.682 1.00 98.56 192 THR A O 1
ATOM 1541 N N . GLY A 1 193 ? 2.486 6.579 4.871 1.00 97.38 193 GLY A N 1
ATOM 1542 C CA . GLY A 1 193 ? 2.397 7.807 4.091 1.00 97.38 193 GLY A CA 1
ATOM 1543 C C . GLY A 1 193 ? 2.576 7.598 2.579 1.00 97.38 193 GLY A C 1
ATOM 1544 O O . GLY A 1 193 ? 3.411 6.813 2.130 1.00 97.38 193 GLY A O 1
ATOM 1545 N N . THR A 1 194 ? 1.857 8.368 1.761 1.00 95.81 194 THR A N 1
ATOM 1546 C CA . THR A 1 194 ? 1.868 8.334 0.282 1.00 95.81 194 THR A CA 1
ATOM 1547 C C . THR A 1 194 ? 3.211 8.756 -0.314 1.00 95.81 194 THR A C 1
ATOM 1549 O O . THR A 1 194 ? 3.500 8.495 -1.478 1.00 95.81 194 THR A O 1
ATOM 1552 N N . SER A 1 195 ? 4.034 9.442 0.477 1.00 94.69 195 SER A N 1
ATOM 1553 C CA . SER A 1 195 ? 5.371 9.918 0.103 1.00 94.69 195 SER A CA 1
ATOM 1554 C C . SER A 1 195 ? 6.474 9.219 0.908 1.00 94.69 195 SER A C 1
ATOM 1556 O O . SER A 1 195 ? 7.568 9.761 1.055 1.00 94.69 195 SER A O 1
ATOM 1558 N N . CYS A 1 196 ? 6.188 8.038 1.460 1.00 97.06 196 CYS A N 1
ATOM 1559 C CA . CYS A 1 196 ? 7.110 7.232 2.254 1.00 97.06 196 CYS A CA 1
ATOM 1560 C C . CYS A 1 196 ? 7.567 5.999 1.446 1.00 97.06 196 CYS A C 1
ATOM 1562 O O . CYS A 1 196 ? 6.843 5.003 1.391 1.00 97.06 196 CYS A O 1
ATOM 1564 N N . PRO A 1 197 ? 8.761 6.018 0.819 1.00 95.94 197 PRO A N 1
ATOM 1565 C CA . PRO A 1 197 ? 9.308 4.843 0.142 1.00 95.94 197 PRO A CA 1
ATOM 1566 C C . PRO A 1 197 ? 9.443 3.591 1.025 1.00 95.94 197 PRO A C 1
ATOM 1568 O O . PRO A 1 197 ? 9.056 2.526 0.552 1.00 95.94 197 PRO A O 1
ATOM 1571 N N . PRO A 1 198 ? 9.927 3.653 2.288 1.00 96.56 198 PRO A N 1
ATOM 1572 C CA . PRO A 1 198 ? 10.026 2.448 3.113 1.00 96.56 198 PRO A CA 1
ATOM 1573 C C . PRO A 1 198 ? 8.661 1.894 3.554 1.00 96.56 198 PRO A C 1
ATOM 1575 O O . PRO A 1 198 ? 8.604 0.766 4.039 1.00 96.56 198 PRO A O 1
ATOM 1578 N N . CYS A 1 199 ? 7.569 2.646 3.385 1.00 98.19 199 CYS A N 1
ATOM 1579 C CA . CYS A 1 199 ? 6.223 2.182 3.708 1.00 98.19 199 CYS A CA 1
ATOM 1580 C C . CYS A 1 199 ? 5.649 1.228 2.655 1.00 98.19 199 CYS A C 1
ATOM 1582 O O . CYS A 1 199 ? 4.786 0.420 2.986 1.00 98.19 199 CYS A O 1
ATOM 1584 N N . ILE A 1 200 ? 6.157 1.261 1.416 1.00 98.19 200 ILE A N 1
ATOM 1585 C CA . ILE A 1 200 ? 5.614 0.493 0.285 1.00 98.19 200 ILE A CA 1
ATOM 1586 C C . ILE A 1 200 ? 5.477 -0.987 0.633 1.00 98.19 200 ILE A C 1
ATOM 1588 O O . ILE A 1 200 ? 4.403 -1.572 0.484 1.00 98.19 200 ILE A O 1
ATOM 1592 N N . ALA A 1 201 ? 6.555 -1.597 1.130 1.00 98.06 201 ALA A N 1
ATOM 1593 C CA . ALA A 1 201 ? 6.524 -3.018 1.431 1.00 98.06 201 ALA A CA 1
ATOM 1594 C C . ALA A 1 201 ? 5.586 -3.355 2.603 1.00 98.06 201 ALA A C 1
ATOM 1596 O O . ALA A 1 201 ? 5.018 -4.443 2.618 1.00 98.06 201 ALA A O 1
ATOM 1597 N N . ALA A 1 202 ? 5.407 -2.439 3.562 1.00 98.12 202 ALA A N 1
ATOM 1598 C CA . ALA A 1 202 ? 4.487 -2.617 4.683 1.00 98.12 202 ALA A CA 1
ATOM 1599 C C . ALA A 1 202 ? 3.020 -2.546 4.230 1.00 98.12 202 ALA A C 1
ATOM 1601 O O . ALA A 1 202 ? 2.235 -3.427 4.575 1.00 98.12 202 ALA A O 1
ATOM 1602 N N . ASP A 1 203 ? 2.665 -1.559 3.403 1.00 98.38 203 ASP A N 1
ATOM 1603 C CA . ASP A 1 203 ? 1.317 -1.403 2.848 1.00 98.38 203 ASP A CA 1
ATOM 1604 C C . ASP A 1 203 ? 0.888 -2.603 2.007 1.00 98.38 203 ASP A C 1
ATOM 1606 O O . ASP A 1 203 ? -0.213 -3.138 2.187 1.00 98.38 203 ASP A O 1
ATOM 1610 N N . LEU A 1 204 ? 1.761 -3.054 1.104 1.00 98.25 204 LEU A N 1
ATOM 1611 C CA . LEU A 1 204 ? 1.476 -4.194 0.236 1.00 98.25 204 LEU A CA 1
ATOM 1612 C C . LEU A 1 204 ? 1.421 -5.505 1.030 1.00 98.25 204 LEU A C 1
ATOM 1614 O O . LEU A 1 204 ? 0.522 -6.314 0.802 1.00 98.25 204 LEU A O 1
ATOM 1618 N N . ALA A 1 205 ? 2.313 -5.701 2.006 1.00 98.19 205 ALA A N 1
ATOM 1619 C CA . ALA A 1 205 ? 2.270 -6.869 2.883 1.00 98.19 205 ALA A CA 1
ATOM 1620 C C . ALA A 1 205 ? 0.992 -6.898 3.741 1.00 98.19 205 ALA A C 1
ATOM 1622 O O . ALA A 1 205 ? 0.358 -7.949 3.848 1.00 98.19 205 ALA A O 1
ATOM 1623 N N . ALA A 1 206 ? 0.566 -5.757 4.292 1.00 97.69 206 ALA A N 1
ATOM 1624 C CA . ALA A 1 206 ? -0.685 -5.643 5.042 1.00 97.69 206 ALA A CA 1
ATOM 1625 C C . ALA A 1 206 ? -1.919 -5.879 4.151 1.00 97.69 206 ALA A C 1
ATOM 1627 O O . ALA A 1 206 ? -2.865 -6.542 4.572 1.00 97.69 206 ALA A O 1
ATOM 1628 N N . SER A 1 207 ? -1.895 -5.418 2.894 1.00 96.06 207 SER A N 1
ATOM 1629 C CA . SER A 1 207 ? -2.953 -5.702 1.906 1.00 96.06 207 SER A CA 1
ATOM 1630 C C . SER A 1 207 ? -3.026 -7.196 1.579 1.00 96.06 207 SER A C 1
ATOM 1632 O O . SER A 1 207 ? -4.107 -7.790 1.542 1.00 96.06 207 SER A O 1
ATOM 1634 N N . GLY A 1 208 ? -1.864 -7.834 1.420 1.00 95.69 208 GLY A N 1
ATOM 1635 C CA . GLY A 1 208 ? -1.756 -9.281 1.278 1.00 95.69 208 GLY A CA 1
ATOM 1636 C C . GLY A 1 208 ? -2.318 -10.024 2.488 1.00 95.69 208 GLY A C 1
ATOM 1637 O O . GLY A 1 208 ? -3.082 -10.972 2.316 1.00 95.69 208 GLY A O 1
ATOM 1638 N N . LEU A 1 209 ? -2.006 -9.572 3.706 1.00 94.94 209 LEU A N 1
ATOM 1639 C CA . LEU A 1 209 ? -2.540 -10.148 4.941 1.00 94.94 209 LEU A CA 1
ATOM 1640 C C . LEU A 1 209 ? -4.070 -10.054 4.980 1.00 94.94 209 LEU A C 1
ATOM 1642 O O . LEU A 1 209 ? -4.730 -11.074 5.151 1.00 94.94 209 LEU A O 1
ATOM 1646 N N . GLN A 1 210 ? -4.635 -8.873 4.727 1.00 93.25 210 GLN A N 1
ATOM 1647 C CA . GLN A 1 210 ? -6.085 -8.655 4.674 1.00 93.25 210 GLN A CA 1
ATOM 1648 C C . GLN A 1 210 ? -6.775 -9.549 3.630 1.00 93.25 210 GLN A C 1
ATOM 1650 O O . GLN A 1 210 ? -7.865 -10.063 3.868 1.00 93.25 210 GLN A O 1
ATOM 1655 N N . THR A 1 211 ? -6.128 -9.773 2.484 1.00 92.31 211 THR A N 1
ATOM 1656 C CA . THR A 1 211 ? -6.658 -10.626 1.409 1.00 92.31 211 THR A CA 1
ATOM 1657 C C . THR A 1 211 ? -6.622 -12.111 1.778 1.00 92.31 211 THR A C 1
ATOM 1659 O O . THR A 1 211 ? -7.531 -12.868 1.436 1.00 92.31 211 THR A O 1
ATOM 1662 N N . ARG A 1 212 ? -5.559 -12.562 2.453 1.00 93.06 212 ARG A N 1
ATOM 1663 C CA . ARG A 1 212 ? -5.342 -13.982 2.786 1.00 93.06 212 ARG A CA 1
ATOM 1664 C C . ARG A 1 212 ? -6.033 -14.404 4.086 1.00 93.06 212 ARG A C 1
ATOM 1666 O O . ARG A 1 212 ? -6.381 -15.579 4.219 1.00 93.06 212 ARG A O 1
ATOM 1673 N N . TYR A 1 213 ? -6.265 -13.456 4.991 1.00 92.31 213 TYR A N 1
ATOM 1674 C CA . TYR A 1 213 ? -6.915 -13.628 6.292 1.00 92.31 213 TYR A CA 1
ATOM 1675 C C . TYR A 1 213 ? -8.070 -12.620 6.434 1.00 92.31 213 TYR A C 1
ATOM 1677 O O . TYR A 1 213 ? -7.991 -11.696 7.243 1.00 92.31 213 TYR A O 1
ATOM 1685 N N . PRO A 1 214 ? -9.134 -12.734 5.623 1.00 91.06 214 PRO A N 1
ATOM 1686 C CA . PRO A 1 214 ? -10.216 -11.757 5.633 1.00 91.06 214 PRO A CA 1
ATOM 1687 C C . PRO A 1 214 ? -10.980 -11.756 6.965 1.00 91.06 214 PRO A C 1
ATOM 1689 O O . PRO A 1 214 ? -10.963 -12.725 7.726 1.00 91.06 214 PRO A O 1
ATOM 1692 N N . SER A 1 215 ? -11.714 -10.673 7.230 1.00 87.38 215 SER A N 1
ATOM 1693 C CA . SER A 1 215 ? -12.600 -10.575 8.395 1.00 87.38 215 SER A CA 1
ATOM 1694 C C . SER A 1 215 ? -13.537 -11.797 8.507 1.00 87.38 215 SER A C 1
ATOM 1696 O O . SER A 1 215 ? -14.099 -12.247 7.500 1.00 87.38 215 SER A O 1
ATOM 1698 N N . PRO A 1 216 ? -13.740 -12.351 9.719 1.00 89.44 216 PRO A N 1
ATOM 1699 C CA . PRO A 1 216 ? -13.331 -11.823 11.024 1.00 89.44 216 PRO A CA 1
ATOM 1700 C C . PRO A 1 216 ? -11.977 -12.349 11.523 1.00 89.44 216 PRO A C 1
ATOM 1702 O O . PRO A 1 216 ? -11.739 -12.343 12.719 1.00 89.44 216 PRO A O 1
ATOM 1705 N N . GLU A 1 217 ? -11.090 -12.849 10.661 1.00 92.12 217 GLU A N 1
ATOM 1706 C CA . GLU A 1 217 ? -9.766 -13.291 11.121 1.00 92.12 217 GLU A CA 1
ATOM 1707 C C . GLU A 1 217 ? -8.862 -12.091 11.410 1.00 92.12 217 GLU A C 1
ATOM 1709 O O . GLU A 1 217 ? -8.407 -11.904 12.537 1.00 92.12 217 GLU A O 1
ATOM 1714 N N . VAL A 1 218 ? -8.645 -11.254 10.393 1.00 95.25 218 VAL A N 1
ATOM 1715 C CA . VAL A 1 218 ? -7.842 -10.037 10.493 1.00 95.25 218 VAL A CA 1
ATOM 1716 C C . VAL A 1 218 ? -8.636 -8.855 9.947 1.00 95.25 218 VAL A C 1
ATOM 1718 O O . VAL A 1 218 ? -9.273 -8.927 8.894 1.00 95.25 218 VAL A O 1
ATOM 1721 N N . ILE A 1 219 ? -8.579 -7.742 10.669 1.00 98.06 219 ILE A N 1
ATOM 1722 C CA . ILE A 1 219 ? -8.983 -6.417 10.207 1.00 98.06 219 ILE A CA 1
ATOM 1723 C C . ILE A 1 219 ? -7.713 -5.578 10.115 1.00 98.06 219 ILE A C 1
ATOM 1725 O O . ILE A 1 219 ? -6.933 -5.527 11.060 1.00 98.06 219 ILE A O 1
ATOM 1729 N N . VAL A 1 220 ? -7.513 -4.912 8.982 1.00 98.44 220 VAL A N 1
ATOM 1730 C CA . VAL A 1 220 ? -6.437 -3.934 8.796 1.00 98.44 220 VAL A CA 1
ATOM 1731 C C . VAL A 1 220 ? -7.068 -2.553 8.722 1.00 98.44 220 VAL A C 1
ATOM 1733 O O . VAL A 1 220 ? -8.097 -2.397 8.071 1.00 98.44 220 VAL A O 1
ATOM 1736 N N . VAL A 1 221 ? -6.451 -1.561 9.355 1.00 98.69 221 VAL A N 1
ATOM 1737 C CA . VAL A 1 221 ? -6.768 -0.140 9.166 1.00 98.69 221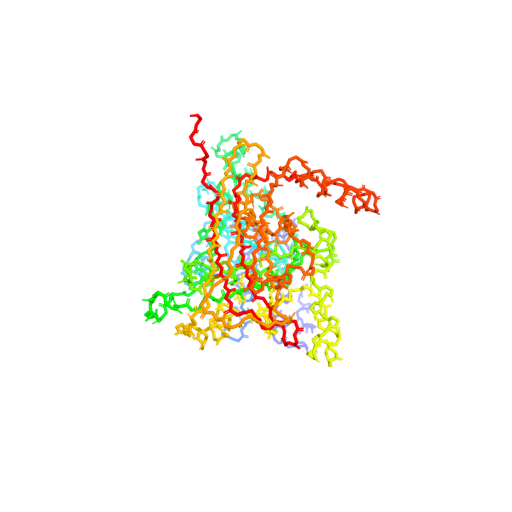 VAL A CA 1
ATOM 1738 C C . VAL A 1 221 ? -5.483 0.656 8.960 1.00 98.69 221 VAL A C 1
ATOM 1740 O O . VAL A 1 221 ? -4.436 0.322 9.519 1.00 98.69 221 VAL A O 1
ATOM 1743 N N . ARG A 1 222 ? -5.551 1.699 8.131 1.00 98.75 222 ARG A N 1
ATOM 1744 C CA . ARG A 1 222 ? -4.402 2.519 7.738 1.00 98.75 222 ARG A CA 1
ATOM 1745 C C . ARG A 1 222 ? -4.598 3.967 8.149 1.00 98.75 222 ARG A C 1
ATOM 1747 O O . ARG A 1 222 ? -5.519 4.638 7.687 1.00 98.75 222 ARG A O 1
ATOM 1754 N N . HIS A 1 223 ? -3.691 4.463 8.974 1.00 98.75 223 HIS A N 1
ATOM 1755 C CA . HIS A 1 223 ? -3.583 5.872 9.318 1.00 98.75 223 HIS A CA 1
ATOM 1756 C C . HIS A 1 223 ? -2.484 6.500 8.463 1.00 98.75 223 HIS A C 1
ATOM 1758 O O . HIS A 1 223 ? -1.306 6.173 8.599 1.00 98.75 223 HIS A O 1
ATOM 1764 N N . HIS A 1 224 ? -2.872 7.405 7.573 1.00 98.38 224 HIS A N 1
ATOM 1765 C CA . HIS A 1 224 ? -1.921 8.205 6.814 1.00 98.38 224 HIS A CA 1
ATOM 1766 C C . HIS A 1 224 ? -1.397 9.360 7.666 1.00 98.38 224 HIS A C 1
ATOM 1768 O O . HIS A 1 224 ? -2.177 10.044 8.332 1.00 98.38 224 HIS A O 1
ATOM 1774 N N . LEU A 1 225 ? -0.085 9.574 7.622 1.00 98.44 225 LEU A N 1
ATOM 1775 C CA . LEU A 1 225 ? 0.624 10.613 8.358 1.00 98.44 225 LEU A CA 1
ATOM 1776 C C . LEU A 1 225 ? 1.390 11.520 7.395 1.00 98.44 225 LEU A C 1
ATOM 1778 O O . LEU A 1 225 ? 1.827 11.104 6.322 1.00 98.44 225 LEU A O 1
ATOM 1782 N N . HIS A 1 226 ? 1.651 12.754 7.809 1.00 97.31 226 HIS A N 1
ATOM 1783 C CA . HIS A 1 226 ? 2.534 13.695 7.121 1.00 97.31 226 HIS A CA 1
ATOM 1784 C C . HIS A 1 226 ? 4.032 13.356 7.314 1.00 97.31 226 HIS A C 1
ATOM 1786 O O . HIS A 1 226 ? 4.866 14.252 7.468 1.00 97.31 226 HIS A O 1
ATOM 1792 N N . ILE A 1 227 ? 4.388 12.064 7.308 1.00 95.94 227 ILE A N 1
ATOM 1793 C CA . ILE A 1 227 ? 5.741 11.543 7.544 1.00 95.94 227 ILE A CA 1
ATOM 1794 C C . ILE A 1 227 ? 6.139 10.604 6.387 1.00 95.94 227 ILE A C 1
ATOM 1796 O O . ILE A 1 227 ? 5.396 9.671 6.076 1.00 95.94 227 ILE A O 1
ATOM 1800 N N . PRO A 1 228 ? 7.306 10.809 5.740 1.00 96.06 228 PRO A N 1
ATOM 1801 C CA . PRO A 1 228 ? 8.283 11.882 5.976 1.00 96.06 228 PRO A CA 1
ATOM 1802 C C . PRO A 1 228 ? 7.900 13.217 5.317 1.00 96.06 228 PRO A C 1
ATOM 1804 O O . PRO A 1 228 ? 8.626 14.201 5.442 1.00 96.06 228 PRO A O 1
ATOM 1807 N N . ALA A 1 229 ? 6.800 13.251 4.566 1.00 95.50 229 ALA A N 1
ATOM 1808 C CA . ALA A 1 229 ? 6.378 14.407 3.795 1.00 95.50 229 ALA A CA 1
ATOM 1809 C C . ALA A 1 229 ? 4.848 14.550 3.827 1.00 95.50 229 ALA A C 1
ATOM 1811 O O . ALA A 1 229 ? 4.151 13.588 4.147 1.00 95.50 229 ALA A O 1
ATOM 1812 N N . PRO A 1 230 ? 4.317 15.732 3.467 1.00 95.94 230 PRO A N 1
ATOM 1813 C CA . PRO A 1 230 ? 2.883 15.974 3.365 1.00 95.94 230 PRO A CA 1
ATOM 1814 C C . PRO A 1 230 ? 2.129 14.905 2.570 1.00 95.94 230 PRO A C 1
ATOM 1816 O O . PRO A 1 230 ? 2.560 14.498 1.487 1.00 95.94 230 PRO A O 1
ATOM 1819 N N . ASP A 1 231 ? 0.971 14.529 3.098 1.00 96.50 231 ASP A N 1
ATOM 1820 C CA . ASP A 1 231 ? 0.151 13.405 2.648 1.00 96.50 231 ASP A CA 1
ATOM 1821 C C . ASP A 1 231 ? -1.319 13.855 2.537 1.00 96.50 231 ASP A C 1
ATOM 1823 O O . ASP A 1 231 ? -1.855 14.367 3.521 1.00 96.50 231 ASP A O 1
ATOM 1827 N N . PRO A 1 232 ? -1.975 13.711 1.372 1.00 95.69 232 PRO A N 1
ATOM 1828 C CA . PRO A 1 232 ? -3.355 14.158 1.168 1.00 95.69 232 PRO A CA 1
ATOM 1829 C C . PRO A 1 232 ? -4.419 13.283 1.848 1.00 95.69 232 PRO A C 1
ATOM 1831 O O . PRO A 1 232 ? -5.579 13.686 1.935 1.00 95.69 232 PRO A O 1
ATOM 1834 N N . LEU A 1 233 ? -4.059 12.083 2.303 1.00 97.00 233 LEU A N 1
ATOM 1835 C CA . LEU A 1 233 ? -4.957 11.132 2.955 1.00 97.00 233 LEU A CA 1
ATOM 1836 C C . LEU A 1 233 ? -4.919 11.240 4.483 1.00 97.00 233 LEU A C 1
ATOM 1838 O O . LEU A 1 233 ? -5.778 10.656 5.145 1.00 97.00 233 LEU A O 1
ATOM 1842 N N . ALA A 1 234 ? -3.972 12.001 5.037 1.00 97.25 234 ALA A N 1
ATOM 1843 C CA . ALA A 1 234 ? -3.839 12.206 6.473 1.00 97.25 234 ALA A CA 1
A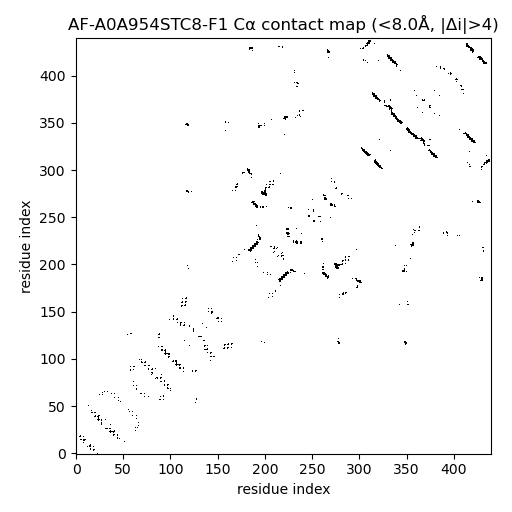TOM 1844 C C . ALA A 1 234 ? -5.023 12.977 7.079 1.00 97.25 234 ALA A C 1
ATOM 1846 O O . ALA A 1 234 ? -5.603 13.878 6.467 1.00 97.25 234 ALA A O 1
ATOM 1847 N N . ILE A 1 235 ? -5.344 12.647 8.329 1.00 97.25 235 ILE A N 1
ATOM 1848 C CA . ILE A 1 235 ? -6.340 13.344 9.150 1.00 97.25 235 ILE A CA 1
ATOM 1849 C C . ILE A 1 235 ? -5.728 13.666 10.516 1.00 97.25 235 ILE A C 1
ATOM 1851 O O . ILE A 1 235 ? -4.829 12.958 10.975 1.00 97.25 235 ILE A O 1
ATOM 1855 N N . ALA A 1 236 ? -6.232 14.704 11.188 1.00 97.00 236 ALA A N 1
ATOM 1856 C CA . ALA A 1 236 ? -5.726 15.111 12.500 1.00 97.00 236 ALA A CA 1
ATOM 1857 C C . ALA A 1 236 ? -5.797 13.961 13.515 1.00 97.00 236 ALA A C 1
ATOM 1859 O O . ALA A 1 236 ? -4.842 13.695 14.237 1.00 97.00 236 ALA A O 1
ATOM 1860 N N . GLU A 1 237 ? -6.914 13.239 13.521 1.00 97.75 237 GLU A N 1
ATOM 1861 C CA . GLU A 1 237 ? -7.185 12.164 14.469 1.00 97.75 237 GLU A CA 1
ATOM 1862 C C . GLU A 1 237 ? -6.220 10.975 14.305 1.00 97.75 237 GLU A C 1
ATOM 1864 O O . GLU A 1 237 ? -5.868 10.330 15.290 1.00 97.75 237 GLU A O 1
ATOM 1869 N N . GLY A 1 238 ? -5.738 10.713 13.085 1.00 97.56 238 GLY A N 1
ATOM 1870 C CA . GLY A 1 238 ? -4.764 9.657 12.802 1.00 97.56 238 GLY A CA 1
ATOM 1871 C C . GLY A 1 238 ? -3.366 9.995 13.324 1.00 97.56 238 GLY A C 1
ATOM 1872 O O . GLY A 1 238 ? -2.701 9.137 13.901 1.00 97.56 238 GLY A O 1
ATOM 1873 N N . GLU A 1 239 ? -2.950 11.256 13.201 1.00 97.62 239 GLU A N 1
ATOM 1874 C CA . GLU A 1 239 ? -1.718 11.766 13.822 1.00 97.62 239 GLU A CA 1
ATOM 1875 C C . GLU A 1 239 ? -1.806 11.716 15.350 1.00 97.62 239 GLU A C 1
ATOM 1877 O O . GLU A 1 239 ? -0.850 11.342 16.030 1.00 97.62 239 GLU A O 1
ATOM 1882 N N . ASP A 1 240 ? -2.967 12.051 15.911 1.00 97.62 240 ASP A N 1
ATOM 1883 C CA . ASP A 1 240 ? -3.202 11.988 17.352 1.00 97.62 240 ASP A CA 1
ATOM 1884 C C . ASP A 1 240 ? -3.160 10.538 17.864 1.00 97.62 240 ASP A C 1
ATOM 1886 O O . ASP A 1 240 ? -2.527 10.267 18.889 1.00 97.62 240 ASP A O 1
ATOM 1890 N N . ARG A 1 241 ? -3.747 9.595 17.111 1.00 97.69 241 ARG A N 1
ATOM 1891 C CA . ARG A 1 241 ? -3.664 8.146 17.362 1.00 97.69 241 ARG A CA 1
ATOM 1892 C C . ARG A 1 241 ? -2.220 7.653 17.330 1.00 97.69 241 ARG A C 1
ATOM 1894 O O . ARG A 1 241 ? -1.802 6.959 18.256 1.00 97.69 241 ARG A O 1
ATOM 1901 N N . PHE A 1 242 ? -1.436 8.062 16.332 1.00 97.88 242 PHE A N 1
ATOM 1902 C CA . PHE A 1 242 ? -0.017 7.713 16.250 1.00 97.88 242 PHE A CA 1
ATOM 1903 C C . PHE A 1 242 ? 0.770 8.242 17.451 1.00 97.88 242 PHE A C 1
ATOM 1905 O O . PHE A 1 242 ? 1.498 7.490 18.102 1.00 97.88 242 PHE A O 1
ATOM 1912 N N . ARG A 1 243 ? 0.583 9.526 17.792 1.00 96.38 243 ARG A N 1
ATOM 1913 C CA . ARG A 1 243 ? 1.233 10.159 18.950 1.00 96.38 243 ARG A CA 1
ATOM 1914 C C . ARG A 1 243 ? 0.893 9.439 20.251 1.00 96.38 243 ARG A C 1
ATOM 1916 O O . ARG A 1 243 ? 1.793 9.229 21.062 1.00 96.38 243 ARG A O 1
ATOM 1923 N N . ASN A 1 244 ? -0.363 9.033 20.435 1.00 94.25 244 ASN A N 1
ATOM 1924 C CA . ASN A 1 244 ? -0.784 8.271 21.609 1.00 94.25 244 ASN A CA 1
ATOM 1925 C C . ASN A 1 244 ? -0.029 6.936 21.731 1.00 94.25 244 ASN A C 1
ATOM 1927 O O . ASN A 1 244 ? 0.441 6.616 22.823 1.00 94.25 244 ASN A O 1
ATOM 1931 N N . TYR A 1 245 ? 0.156 6.203 20.631 1.00 94.50 245 TYR A N 1
ATOM 1932 C CA . TYR A 1 245 ? 0.947 4.973 20.641 1.00 94.50 245 TYR A CA 1
ATOM 1933 C C . TYR A 1 245 ? 2.412 5.225 21.004 1.00 94.50 245 TYR A C 1
ATOM 1935 O O . TYR A 1 245 ? 2.917 4.658 21.973 1.00 94.50 245 TYR A O 1
ATOM 1943 N N . VAL A 1 246 ? 3.099 6.095 20.262 1.00 93.38 246 VAL A N 1
ATOM 1944 C CA . VAL A 1 246 ? 4.560 6.240 20.398 1.00 93.38 246 VAL A CA 1
ATOM 1945 C C . VAL A 1 246 ? 4.987 6.895 21.713 1.00 93.38 246 VAL A C 1
ATOM 1947 O O . VAL A 1 246 ? 6.079 6.623 22.199 1.00 93.38 246 VAL A O 1
ATOM 1950 N N . GLN A 1 247 ? 4.143 7.735 22.322 1.00 91.38 247 GLN A N 1
ATOM 1951 C CA . GLN A 1 247 ? 4.452 8.362 23.615 1.00 91.38 247 GLN A CA 1
ATOM 1952 C C . GLN A 1 247 ? 4.321 7.388 24.792 1.00 91.38 247 GLN A C 1
ATOM 1954 O O . GLN A 1 247 ? 5.044 7.514 25.784 1.00 91.38 247 GLN A O 1
ATOM 1959 N N . ASN A 1 248 ? 3.408 6.421 24.690 1.00 86.25 248 ASN A N 1
ATOM 1960 C CA . ASN A 1 248 ? 3.038 5.557 25.809 1.00 86.25 248 ASN A CA 1
ATOM 1961 C C . ASN A 1 248 ? 3.635 4.145 25.715 1.00 86.25 248 ASN A C 1
ATOM 1963 O O . ASN A 1 248 ? 3.484 3.364 26.656 1.00 86.25 248 ASN A O 1
ATOM 1967 N N . ASP A 1 249 ? 4.303 3.797 24.614 1.00 91.25 249 ASP A N 1
ATOM 1968 C CA . ASP A 1 249 ? 4.881 2.471 24.408 1.00 91.25 249 ASP A CA 1
ATOM 1969 C C . ASP A 1 249 ? 6.365 2.386 24.792 1.00 91.25 249 ASP A C 1
ATOM 1971 O O . ASP A 1 249 ? 7.185 3.230 24.423 1.00 91.25 249 ASP A O 1
ATOM 1975 N N . SER A 1 250 ? 6.719 1.343 25.546 1.00 90.94 250 SER A N 1
ATOM 1976 C CA . SER A 1 250 ? 8.077 1.141 26.053 1.00 90.94 250 SER A CA 1
ATOM 1977 C C . SER A 1 250 ? 9.088 0.865 24.940 1.00 90.94 250 SER A C 1
ATOM 1979 O O . SER A 1 250 ? 10.253 1.232 25.099 1.00 90.94 250 SER A O 1
ATOM 1981 N N . PHE A 1 251 ? 8.667 0.281 23.812 1.00 92.62 251 PHE A N 1
ATOM 1982 C CA . PHE A 1 251 ? 9.531 0.075 22.652 1.00 92.62 251 PHE A CA 1
ATOM 1983 C C . PHE A 1 251 ? 10.020 1.416 22.101 1.00 92.62 251 PHE A C 1
ATOM 1985 O O . PHE A 1 251 ? 11.222 1.619 21.969 1.00 92.62 251 PHE A O 1
ATOM 1992 N N . PHE A 1 252 ? 9.116 2.370 21.862 1.00 92.50 252 PHE A N 1
ATOM 1993 C CA . PHE A 1 252 ? 9.481 3.684 21.319 1.00 92.50 252 PHE A CA 1
ATOM 1994 C C . PHE A 1 252 ? 10.216 4.571 22.329 1.00 92.50 252 PHE A C 1
ATOM 1996 O O . PHE A 1 252 ? 11.028 5.402 21.933 1.00 92.50 252 PHE A O 1
ATOM 2003 N N . GLN A 1 253 ? 10.002 4.370 23.632 1.00 92.25 253 GLN A N 1
ATOM 2004 C CA . GLN A 1 253 ? 10.820 5.016 24.666 1.00 92.25 253 GLN A CA 1
ATOM 2005 C C . GLN A 1 253 ? 12.274 4.521 24.647 1.00 92.25 253 GLN A C 1
ATOM 2007 O O . GLN A 1 253 ? 13.190 5.303 24.898 1.00 92.25 253 GLN A O 1
ATOM 2012 N N . GLN A 1 254 ? 12.490 3.235 24.352 1.00 94.75 254 GLN A N 1
ATOM 2013 C CA . GLN A 1 254 ? 13.824 2.632 24.238 1.00 94.75 254 GLN A CA 1
ATOM 2014 C C . GLN A 1 254 ? 14.470 2.879 22.869 1.00 94.75 254 GLN A C 1
ATOM 2016 O O . GLN A 1 254 ? 15.695 2.943 22.782 1.00 94.75 254 GLN A O 1
ATOM 2021 N N . HIS A 1 255 ? 13.649 3.048 21.832 1.00 93.56 255 HIS A N 1
ATOM 2022 C CA . HIS A 1 255 ? 14.051 3.200 20.435 1.00 93.56 255 HIS A CA 1
ATOM 2023 C C . HIS A 1 255 ? 13.435 4.452 19.782 1.00 93.56 255 HIS A C 1
ATOM 2025 O O . HIS A 1 255 ? 12.717 4.336 18.780 1.00 93.56 255 HIS A O 1
ATOM 2031 N N . PRO A 1 256 ? 13.665 5.666 20.318 1.00 94.19 256 PRO A N 1
ATOM 2032 C CA . PRO A 1 256 ? 13.054 6.891 19.797 1.00 94.19 256 PRO A CA 1
ATOM 2033 C C . PRO A 1 256 ? 13.437 7.193 18.339 1.00 94.19 256 PRO A C 1
ATOM 2035 O O . PRO A 1 256 ? 12.693 7.873 17.634 1.00 94.19 256 PRO A O 1
ATOM 2038 N N . GLU A 1 257 ? 14.561 6.662 17.853 1.00 92.50 257 GLU A N 1
ATOM 2039 C CA . GLU A 1 257 ? 15.001 6.742 16.456 1.00 92.50 257 GLU A CA 1
ATOM 2040 C C . GLU A 1 257 ? 14.076 6.015 15.471 1.00 92.50 257 GLU A C 1
ATOM 2042 O O . GLU A 1 257 ? 14.141 6.268 14.269 1.00 92.50 257 GLU A O 1
ATOM 2047 N N . THR A 1 258 ? 13.224 5.116 15.969 1.00 90.81 258 THR A N 1
ATOM 2048 C CA . THR A 1 258 ? 12.280 4.337 15.156 1.00 90.81 258 THR A CA 1
ATOM 2049 C C . THR A 1 258 ? 10.908 4.998 15.030 1.00 90.81 258 THR A C 1
ATOM 2051 O O . THR A 1 258 ? 10.058 4.500 14.295 1.00 90.81 258 THR A O 1
ATOM 2054 N N . ILE A 1 259 ? 10.679 6.128 15.714 1.00 94.81 259 ILE A N 1
ATOM 2055 C CA . ILE A 1 259 ? 9.414 6.865 15.643 1.00 94.81 259 ILE A CA 1
ATOM 2056 C C . ILE A 1 259 ? 9.261 7.465 14.242 1.00 94.81 259 ILE A C 1
ATOM 2058 O O . ILE A 1 259 ? 9.907 8.452 13.887 1.00 94.81 259 ILE A O 1
ATOM 2062 N N . GLY A 1 260 ? 8.369 6.883 13.447 1.00 95.31 260 GLY A N 1
ATOM 2063 C CA . GLY A 1 260 ? 8.060 7.354 12.104 1.00 95.31 260 GLY A CA 1
ATOM 2064 C C . GLY A 1 260 ? 7.156 6.393 11.345 1.00 95.31 260 GLY A C 1
ATOM 2065 O O . GLY A 1 260 ? 6.478 5.552 11.935 1.00 95.31 260 GLY A O 1
ATOM 2066 N N . THR A 1 261 ? 7.147 6.523 10.022 1.00 97.50 261 THR A N 1
ATOM 2067 C CA . THR A 1 261 ? 6.429 5.624 9.116 1.00 97.50 261 THR A CA 1
ATOM 2068 C C . THR A 1 261 ? 7.418 4.729 8.344 1.00 97.50 261 THR A C 1
ATOM 2070 O O . THR A 1 261 ? 8.489 5.202 7.948 1.00 97.50 261 THR A O 1
ATOM 2073 N N . PRO A 1 262 ? 7.091 3.444 8.105 1.00 98.12 262 PRO A N 1
ATOM 2074 C CA . PRO A 1 262 ? 5.906 2.751 8.607 1.00 98.12 262 PRO A CA 1
ATOM 2075 C C . PRO A 1 262 ? 6.033 2.393 10.101 1.00 98.12 262 PRO A C 1
ATOM 2077 O O . PRO A 1 262 ? 7.122 2.079 10.575 1.00 98.12 262 PRO A O 1
ATOM 2080 N N . SER A 1 263 ? 4.910 2.393 10.822 1.00 97.94 263 SER A N 1
ATOM 2081 C CA . SER A 1 263 ? 4.788 1.817 12.174 1.00 97.94 263 SER A CA 1
ATOM 2082 C C . SER A 1 263 ? 3.553 0.927 12.240 1.00 97.94 263 SER A C 1
ATOM 2084 O O . SER A 1 263 ? 2.503 1.308 11.726 1.00 97.94 263 SER A O 1
ATOM 2086 N N . LEU A 1 264 ? 3.668 -0.261 12.834 1.00 97.50 264 LEU A N 1
ATOM 2087 C CA . LEU A 1 264 ? 2.602 -1.262 12.838 1.00 97.50 264 LEU A CA 1
ATOM 2088 C C . LEU A 1 264 ? 2.304 -1.749 14.250 1.00 97.50 264 LEU A C 1
ATOM 2090 O O . LEU A 1 264 ? 3.217 -1.969 15.050 1.00 97.50 264 LEU A O 1
ATOM 2094 N N . PHE A 1 265 ? 1.022 -1.980 14.513 1.00 98.12 265 PHE 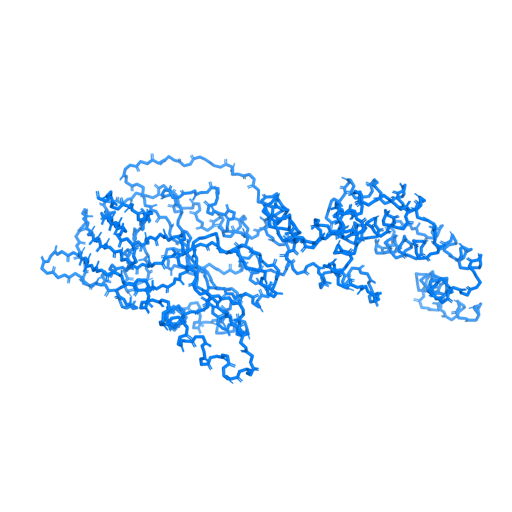A N 1
ATOM 2095 C CA . PHE A 1 265 ? 0.537 -2.508 15.779 1.00 98.12 265 PHE A CA 1
ATOM 2096 C C . PHE A 1 265 ? -0.442 -3.647 15.515 1.00 98.12 265 PHE A C 1
ATOM 2098 O O . PHE A 1 265 ? -1.424 -3.461 14.800 1.00 98.12 265 PHE A O 1
ATOM 2105 N N . VAL A 1 266 ? -0.190 -4.817 16.099 1.00 98.25 266 VAL A N 1
ATOM 2106 C CA . VAL A 1 266 ? -1.088 -5.978 16.059 1.00 98.25 266 VAL A CA 1
ATOM 2107 C C . VAL A 1 266 ? -1.703 -6.148 17.440 1.00 98.25 266 VAL A C 1
ATOM 2109 O O . VAL A 1 266 ? -0.992 -6.298 18.432 1.00 98.25 266 VAL A O 1
ATOM 2112 N N . ASN A 1 267 ? -3.029 -6.057 17.513 1.00 97.88 267 ASN A N 1
ATOM 2113 C CA . ASN A 1 267 ? -3.799 -5.960 18.753 1.00 97.88 267 ASN A CA 1
ATOM 2114 C C . ASN A 1 267 ? -3.235 -4.923 19.745 1.00 97.88 267 ASN A C 1
ATOM 2116 O O . ASN A 1 267 ? -3.268 -5.124 20.956 1.00 97.88 267 ASN A O 1
ATOM 2120 N N . GLY A 1 268 ? -2.704 -3.812 19.224 1.00 96.56 268 GLY A N 1
ATOM 2121 C CA . GLY A 1 268 ? -2.085 -2.736 20.003 1.00 96.56 268 GLY A CA 1
ATOM 2122 C C . GLY A 1 268 ? -0.643 -2.985 20.461 1.00 96.56 268 GLY A C 1
ATOM 2123 O O . GLY A 1 268 ? -0.026 -2.061 20.990 1.00 96.56 268 GLY A O 1
ATOM 2124 N N . GLY A 1 269 ? -0.083 -4.174 20.219 1.00 96.38 269 GLY A N 1
ATOM 2125 C CA . GLY A 1 269 ? 1.334 -4.475 20.430 1.00 96.38 269 GLY A CA 1
ATOM 2126 C C . GLY A 1 269 ? 2.184 -4.115 19.211 1.00 96.38 269 GLY A C 1
ATOM 2127 O O . GLY A 1 269 ? 1.779 -4.358 18.076 1.00 96.38 269 GLY A O 1
ATOM 2128 N N . VAL A 1 270 ? 3.368 -3.542 19.433 1.00 96.19 270 VAL A N 1
ATOM 2129 C CA . VAL A 1 270 ? 4.277 -3.114 18.355 1.00 96.19 270 VAL A CA 1
ATOM 2130 C C . VAL A 1 270 ? 4.777 -4.308 17.539 1.00 96.19 270 VAL A C 1
ATOM 2132 O O . VAL A 1 270 ? 5.311 -5.269 18.093 1.00 96.19 270 VAL A O 1
ATOM 2135 N N . VAL A 1 271 ? 4.693 -4.200 16.211 1.00 95.44 271 VAL A N 1
ATOM 2136 C CA . VAL A 1 271 ? 5.376 -5.090 15.263 1.00 95.44 271 VAL A CA 1
ATOM 2137 C C . VAL A 1 271 ? 6.419 -4.275 14.505 1.00 95.44 271 VAL A C 1
ATOM 2139 O O . VAL A 1 271 ? 6.092 -3.380 13.727 1.00 95.44 271 VAL A O 1
ATOM 2142 N N . SER A 1 272 ? 7.694 -4.564 14.758 1.00 90.00 272 SER A N 1
ATOM 2143 C CA . SER A 1 272 ? 8.824 -3.843 14.164 1.00 90.00 272 SER A CA 1
ATOM 2144 C C . SER A 1 272 ? 9.389 -4.567 12.935 1.00 90.00 272 SER A C 1
ATOM 2146 O O . SER A 1 272 ? 8.968 -5.667 12.588 1.00 90.00 272 SER A O 1
ATOM 2148 N N . GLN A 1 273 ? 10.357 -3.942 12.256 1.00 90.31 273 GLN A N 1
ATOM 2149 C CA . GLN A 1 273 ? 11.080 -4.518 11.107 1.00 90.31 273 GLN A CA 1
ATOM 2150 C C . GLN A 1 273 ? 10.224 -4.858 9.871 1.00 90.31 273 GLN A C 1
ATOM 2152 O O . GLN A 1 273 ? 10.664 -5.617 9.002 1.00 90.31 273 GLN A O 1
ATOM 2157 N N . ILE A 1 274 ? 9.034 -4.263 9.764 1.00 95.69 274 ILE A N 1
ATOM 2158 C CA . ILE A 1 274 ? 8.173 -4.332 8.580 1.00 95.69 274 ILE A CA 1
ATOM 2159 C C . ILE A 1 274 ? 8.307 -3.019 7.809 1.00 95.69 274 ILE A C 1
ATOM 2161 O O . ILE A 1 274 ? 7.556 -2.071 8.014 1.00 95.69 274 ILE A O 1
ATOM 2165 N N . PHE A 1 275 ? 9.310 -2.947 6.942 1.00 95.31 275 PHE A N 1
ATOM 2166 C CA . PHE A 1 275 ? 9.571 -1.804 6.068 1.00 95.31 275 PHE A CA 1
ATOM 2167 C C . PHE A 1 275 ? 10.314 -2.270 4.815 1.00 95.31 275 PHE A C 1
ATOM 2169 O O . PHE A 1 275 ? 10.873 -3.367 4.778 1.00 95.31 275 PHE A O 1
ATOM 2176 N N . GLY A 1 276 ? 10.334 -1.454 3.769 1.00 95.38 276 GLY A N 1
ATOM 2177 C CA . GLY A 1 276 ? 11.068 -1.768 2.550 1.00 95.38 276 GLY A CA 1
ATOM 2178 C C . GLY A 1 276 ? 10.704 -0.856 1.391 1.00 95.38 276 GLY A C 1
ATOM 2179 O O . GLY A 1 276 ? 9.549 -0.468 1.231 1.00 95.38 276 GLY A O 1
ATOM 2180 N N . VAL A 1 277 ? 11.718 -0.525 0.594 1.00 93.50 277 VAL A N 1
ATOM 2181 C CA . VAL A 1 277 ? 11.575 0.278 -0.621 1.00 93.50 277 VAL A CA 1
ATOM 2182 C C . VAL A 1 277 ? 11.227 -0.633 -1.792 1.00 93.50 277 VAL A C 1
ATOM 2184 O O . VAL A 1 277 ? 11.870 -1.664 -1.987 1.00 93.50 277 VAL A O 1
ATOM 2187 N N . GLY A 1 278 ? 10.239 -0.224 -2.589 1.00 94.31 278 GLY A N 1
ATOM 2188 C CA . GLY A 1 278 ? 9.789 -0.990 -3.747 1.00 94.31 278 GLY A CA 1
ATOM 2189 C C . GLY A 1 278 ? 9.109 -2.304 -3.365 1.00 94.31 278 GLY A C 1
ATOM 2190 O O . GLY A 1 278 ? 8.585 -2.461 -2.262 1.00 94.31 278 GLY A O 1
ATOM 2191 N N . VAL A 1 279 ? 9.097 -3.243 -4.309 1.00 95.62 279 VAL A N 1
ATOM 2192 C CA . VAL A 1 279 ? 8.283 -4.464 -4.219 1.00 95.62 279 VAL A CA 1
ATOM 2193 C C . VAL A 1 279 ? 9.050 -5.715 -3.789 1.00 95.62 279 VAL A C 1
ATOM 2195 O O . VAL A 1 279 ? 8.443 -6.650 -3.273 1.00 95.62 279 VAL A O 1
ATOM 2198 N N . ASP A 1 280 ? 10.376 -5.734 -3.931 1.00 93.75 280 ASP A N 1
ATOM 2199 C CA . ASP A 1 280 ? 11.197 -6.911 -3.613 1.00 93.75 280 ASP A CA 1
ATOM 2200 C C . ASP A 1 280 ? 11.087 -7.369 -2.142 1.00 93.75 280 ASP A C 1
ATOM 2202 O O . ASP A 1 280 ? 11.048 -8.579 -1.907 1.00 93.75 280 ASP A O 1
ATOM 2206 N N . PRO A 1 281 ? 10.977 -6.474 -1.133 1.00 96.81 281 PRO A N 1
ATOM 2207 C CA . PRO A 1 281 ? 10.828 -6.894 0.264 1.00 96.81 281 PRO A CA 1
ATOM 2208 C C . PRO A 1 281 ? 9.423 -7.403 0.630 1.00 96.81 281 PRO A C 1
ATOM 2210 O O . PRO A 1 281 ? 9.242 -7.946 1.722 1.00 96.81 281 PRO A O 1
ATOM 2213 N N . VAL A 1 282 ? 8.418 -7.229 -0.239 1.00 97.81 282 VAL A N 1
ATOM 2214 C CA . VAL A 1 282 ? 7.004 -7.535 0.061 1.00 97.81 282 VAL A CA 1
ATOM 2215 C C . VAL A 1 282 ? 6.784 -8.987 0.504 1.00 97.81 282 VAL A C 1
ATOM 2217 O O . VAL A 1 282 ? 6.148 -9.175 1.544 1.00 97.81 282 VAL A O 1
ATOM 2220 N N . PRO A 1 283 ? 7.300 -10.024 -0.194 1.00 97.00 283 PRO A N 1
ATOM 2221 C CA . PRO A 1 283 ? 7.024 -11.410 0.183 1.00 97.00 283 PRO A CA 1
ATOM 2222 C C . PRO A 1 283 ? 7.573 -11.770 1.569 1.00 97.00 283 PRO A C 1
ATOM 2224 O O . PRO A 1 283 ? 6.938 -12.515 2.313 1.00 97.00 283 PRO A O 1
ATOM 2227 N N . GLU A 1 284 ? 8.743 -11.238 1.923 1.00 96.94 284 GLU A N 1
ATOM 2228 C CA . GLU A 1 284 ? 9.384 -11.483 3.217 1.00 96.94 284 GLU A CA 1
ATOM 2229 C C . GLU A 1 284 ? 8.680 -10.719 4.346 1.00 96.94 284 GLU A C 1
ATOM 2231 O O . GLU A 1 284 ? 8.381 -11.293 5.392 1.00 96.94 284 GLU A O 1
ATOM 2236 N N . ASN A 1 285 ? 8.314 -9.457 4.116 1.00 97.75 285 ASN A N 1
ATOM 2237 C CA . ASN A 1 285 ? 7.534 -8.681 5.081 1.00 97.75 285 ASN A CA 1
ATOM 2238 C C . ASN A 1 285 ? 6.147 -9.285 5.325 1.00 97.75 285 ASN A C 1
ATOM 2240 O O . ASN A 1 285 ? 5.686 -9.316 6.464 1.00 97.75 285 ASN A O 1
ATOM 2244 N N . TYR A 1 286 ? 5.499 -9.824 4.288 1.00 97.62 286 TYR A N 1
ATOM 2245 C CA . TYR A 1 286 ? 4.253 -10.571 4.450 1.00 97.62 286 TYR A CA 1
ATOM 2246 C C . TYR A 1 286 ? 4.440 -11.793 5.359 1.00 97.62 286 TYR A C 1
ATOM 2248 O O . TYR A 1 286 ? 3.632 -12.001 6.261 1.00 97.62 286 TYR A O 1
ATOM 2256 N N . LYS A 1 287 ? 5.514 -12.576 5.183 1.00 96.31 287 LYS A N 1
ATOM 2257 C CA . LYS A 1 287 ? 5.798 -13.727 6.059 1.00 96.31 287 LYS A CA 1
ATOM 2258 C C . LYS A 1 287 ? 5.979 -13.304 7.514 1.00 96.31 287 LYS A C 1
ATOM 2260 O O . LYS A 1 287 ? 5.352 -13.898 8.382 1.00 96.31 287 LYS A O 1
ATOM 2265 N N . ARG A 1 288 ? 6.745 -12.242 7.772 1.00 96.31 288 ARG A N 1
ATOM 2266 C CA . ARG A 1 288 ? 6.946 -11.699 9.129 1.00 96.31 288 ARG A CA 1
ATOM 2267 C C . ARG A 1 288 ? 5.647 -11.197 9.764 1.00 96.31 288 ARG A C 1
ATOM 2269 O O . ARG A 1 288 ? 5.409 -11.410 10.953 1.00 96.31 288 ARG A O 1
ATOM 2276 N N . LEU A 1 289 ? 4.771 -10.568 8.975 1.00 96.38 289 LEU A N 1
ATOM 2277 C CA . LEU A 1 289 ? 3.434 -10.193 9.441 1.00 96.38 289 LEU A CA 1
ATOM 2278 C C . LEU A 1 289 ? 2.597 -11.422 9.798 1.00 96.38 289 LEU A C 1
ATOM 2280 O O . LEU A 1 289 ? 1.979 -11.452 10.860 1.00 96.38 289 LEU A O 1
ATOM 2284 N N . VAL A 1 290 ? 2.614 -12.454 8.954 1.00 95.06 290 VAL A N 1
ATOM 2285 C CA . VAL A 1 290 ? 1.938 -13.724 9.244 1.00 95.06 290 VAL A CA 1
ATOM 2286 C C . VAL A 1 290 ? 2.498 -14.369 10.511 1.00 95.06 290 VAL A C 1
ATOM 2288 O O . VAL A 1 290 ? 1.716 -14.835 11.328 1.00 95.06 290 VAL A O 1
ATOM 2291 N N . GLU A 1 291 ? 3.813 -14.371 10.726 1.00 94.12 291 GLU A N 1
ATOM 2292 C CA . GLU A 1 291 ? 4.434 -14.881 11.959 1.00 94.12 291 GLU A CA 1
ATOM 2293 C C . GLU A 1 291 ? 3.967 -14.129 13.211 1.00 94.12 291 GLU A C 1
ATOM 2295 O O . GLU A 1 291 ? 3.789 -14.745 14.259 1.00 94.12 291 GLU A O 1
ATOM 2300 N N . SER A 1 292 ? 3.712 -12.824 13.089 1.00 94.31 292 SER A N 1
ATOM 2301 C CA . SER A 1 292 ? 3.213 -11.987 14.189 1.00 94.31 292 SER A CA 1
ATOM 2302 C C . SER A 1 292 ? 1.725 -12.218 14.480 1.00 94.31 292 SER A C 1
ATOM 2304 O O . SER A 1 292 ? 1.286 -12.101 15.619 1.00 94.31 292 SER A O 1
ATOM 2306 N N . VAL A 1 293 ? 0.939 -12.551 13.454 1.00 93.81 293 VAL A N 1
ATOM 2307 C CA . VAL A 1 293 ? -0.524 -12.703 13.541 1.00 93.81 293 VAL A CA 1
ATOM 2308 C C . VAL A 1 293 ? -0.934 -14.140 13.854 1.00 93.81 293 VAL A C 1
ATOM 2310 O O . VAL A 1 293 ? -1.870 -14.360 14.616 1.00 93.81 293 VAL A O 1
ATOM 2313 N N . ARG A 1 294 ? -0.230 -15.134 13.303 1.00 91.88 294 ARG A N 1
ATOM 2314 C CA . ARG A 1 294 ? -0.573 -16.561 13.397 1.00 91.88 294 ARG A CA 1
ATOM 2315 C C . ARG A 1 294 ? -0.793 -17.062 14.830 1.00 91.88 294 ARG A C 1
ATOM 2317 O O . ARG A 1 294 ? -1.749 -17.808 15.008 1.00 91.88 294 ARG A O 1
ATOM 2324 N N . PRO A 1 295 ? 0.015 -16.689 15.844 1.00 91.56 295 PRO A N 1
ATOM 2325 C CA . PRO A 1 295 ? -0.218 -17.134 17.219 1.00 91.56 295 PRO A CA 1
ATOM 2326 C C . PRO A 1 295 ? -1.546 -16.645 17.806 1.00 91.56 295 PRO A C 1
ATOM 2328 O O . PRO A 1 295 ? -2.080 -17.293 18.697 1.00 91.56 295 PRO A O 1
ATOM 2331 N N . LEU A 1 296 ? -2.065 -15.526 17.294 1.00 92.69 296 LEU A N 1
ATOM 2332 C CA . LEU A 1 296 ? -3.314 -14.905 17.731 1.00 92.69 296 LEU A CA 1
ATOM 2333 C C . LEU A 1 296 ? -4.526 -15.463 16.967 1.00 92.69 296 LEU A C 1
ATOM 2335 O O . LEU A 1 296 ? -5.669 -15.307 17.396 1.00 92.69 296 LEU A O 1
ATOM 2339 N N . LEU A 1 297 ? -4.294 -16.114 15.820 1.00 89.94 297 LEU A N 1
ATOM 2340 C CA . LEU A 1 297 ? -5.360 -16.716 15.027 1.00 89.94 297 LEU A CA 1
ATOM 2341 C C . LEU A 1 297 ? -5.967 -17.905 15.774 1.00 89.94 297 LEU A C 1
ATOM 2343 O O . LEU A 1 297 ? -5.286 -18.872 16.109 1.00 89.94 297 LEU A O 1
ATOM 2347 N N . GLY A 1 298 ? -7.284 -17.855 15.967 1.00 83.75 298 GLY A N 1
ATOM 2348 C CA . GLY A 1 298 ? -8.027 -18.900 16.669 1.00 83.75 298 GLY A CA 1
ATOM 2349 C C . GLY A 1 298 ? -8.031 -18.753 18.189 1.00 83.75 298 GLY A C 1
ATOM 2350 O O . GLY A 1 298 ? -8.611 -19.609 18.854 1.00 83.75 298 GLY A O 1
ATOM 2351 N N . GLU A 1 299 ? -7.448 -17.683 18.741 1.00 91.75 299 GLU A N 1
ATOM 2352 C CA . GLU A 1 299 ? -7.769 -17.284 20.109 1.00 91.75 299 GLU A CA 1
ATOM 2353 C C . GLU A 1 299 ? -9.281 -17.068 20.235 1.00 91.75 299 GLU A C 1
ATOM 2355 O O . GLU A 1 299 ? -9.930 -16.506 19.348 1.00 91.75 299 GLU A O 1
ATOM 2360 N N . GLU A 1 300 ? -9.848 -17.544 21.338 1.00 92.38 300 GLU A N 1
ATOM 2361 C CA . GLU A 1 300 ? -11.267 -17.396 21.627 1.00 92.38 300 GLU A CA 1
ATOM 2362 C C . GLU A 1 300 ? -11.494 -16.299 22.661 1.00 92.38 300 GLU A C 1
ATOM 2364 O O . GLU A 1 300 ? -10.706 -16.114 23.589 1.00 92.38 300 GLU A O 1
ATOM 2369 N N . THR A 1 301 ? -12.609 -15.595 22.527 1.00 93.31 301 THR A N 1
ATOM 2370 C CA . THR A 1 301 ? -13.071 -14.623 23.507 1.00 93.31 301 THR A CA 1
ATOM 2371 C C . THR A 1 301 ? -14.585 -14.700 23.653 1.00 93.31 301 THR A C 1
ATOM 2373 O O . THR A 1 301 ? -15.318 -14.859 22.675 1.00 93.31 301 THR A O 1
ATOM 2376 N N . ASP A 1 302 ? -15.067 -14.586 24.891 1.00 94.19 302 ASP A N 1
ATOM 2377 C CA . ASP A 1 302 ? -16.498 -14.426 25.159 1.00 94.19 302 ASP A CA 1
ATOM 2378 C C . ASP A 1 302 ? -16.962 -12.982 24.891 1.00 94.19 302 ASP A C 1
ATOM 2380 O O . ASP A 1 302 ? -18.162 -12.738 24.766 1.00 94.19 302 ASP A O 1
ATOM 2384 N N . LEU A 1 303 ? -16.024 -12.034 24.738 1.00 94.75 303 LEU A N 1
ATOM 2385 C CA . LEU A 1 303 ? -16.314 -10.645 24.400 1.00 94.75 303 LEU A CA 1
ATOM 2386 C C . LEU A 1 303 ? -16.832 -10.530 22.962 1.00 94.75 303 LEU A C 1
ATOM 2388 O O . LEU A 1 303 ? -16.130 -10.819 21.988 1.00 94.75 303 LEU A O 1
ATOM 2392 N N . LYS A 1 304 ? -18.054 -10.023 22.829 1.00 95.25 304 LYS A N 1
ATOM 2393 C CA . LYS A 1 304 ? -18.722 -9.765 21.552 1.00 95.25 304 LYS A CA 1
ATOM 2394 C C . LYS A 1 304 ? -18.975 -8.275 21.390 1.00 95.25 304 LYS A C 1
ATOM 2396 O O . LYS A 1 304 ? -19.317 -7.593 22.352 1.00 95.25 304 LYS A O 1
ATOM 2401 N N . ILE A 1 305 ? -18.835 -7.784 20.162 1.00 97.19 305 ILE A N 1
ATOM 2402 C CA . ILE A 1 305 ? -19.232 -6.428 19.782 1.00 97.19 305 ILE A CA 1
ATOM 2403 C C . ILE A 1 305 ? -20.368 -6.561 18.771 1.00 97.19 305 ILE A C 1
ATOM 2405 O O . ILE A 1 305 ? -20.157 -7.041 17.658 1.00 97.19 305 ILE A O 1
ATOM 2409 N N . SER A 1 306 ? -21.571 -6.148 19.159 1.00 97.12 306 SER A N 1
ATOM 2410 C CA . SER A 1 306 ? -22.648 -5.906 18.202 1.00 97.12 306 SER A CA 1
ATOM 2411 C C . SER A 1 306 ? -22.392 -4.555 17.545 1.00 97.12 306 SER A C 1
ATOM 2413 O O . SER A 1 306 ? -22.239 -3.565 18.259 1.00 97.12 306 SER A O 1
ATOM 2415 N N . LEU A 1 307 ? -22.301 -4.513 16.215 1.00 98.31 307 LEU A N 1
ATOM 2416 C CA . LEU A 1 307 ? -22.072 -3.292 15.444 1.00 98.31 307 LEU A CA 1
ATOM 2417 C C . LEU A 1 307 ? -23.080 -3.210 14.298 1.00 98.31 307 LEU A C 1
ATOM 2419 O O . LEU A 1 307 ? -23.120 -4.077 13.427 1.00 98.31 307 LEU A O 1
ATOM 2423 N N . GLU A 1 308 ? -23.855 -2.134 14.283 1.00 98.44 308 GLU A N 1
ATOM 2424 C CA . GLU A 1 308 ? -24.809 -1.799 13.233 1.00 98.44 308 GLU A CA 1
ATOM 2425 C C . GLU A 1 308 ? -24.414 -0.464 12.602 1.00 98.44 308 GLU A C 1
ATOM 2427 O O . GLU A 1 308 ? -24.147 0.515 13.303 1.00 98.44 308 GLU A O 1
ATOM 2432 N N . ALA A 1 309 ? -24.392 -0.423 11.270 1.00 98.31 309 ALA A N 1
ATOM 2433 C CA . ALA A 1 309 ? -24.202 0.797 10.501 1.00 98.31 309 ALA A CA 1
ATOM 2434 C C . ALA A 1 309 ? -25.229 0.845 9.364 1.00 98.31 309 ALA A C 1
ATOM 2436 O O . ALA A 1 309 ? -25.292 -0.072 8.542 1.00 98.31 309 ALA A O 1
ATOM 2437 N N . VAL A 1 310 ? -26.029 1.907 9.307 1.00 98.12 310 VAL A N 1
ATOM 2438 C CA . VAL A 1 310 ? -27.074 2.096 8.291 1.00 98.12 310 VAL A CA 1
ATOM 2439 C C . VAL A 1 310 ? -26.870 3.438 7.608 1.00 98.12 310 VAL A C 1
ATOM 2441 O O . VAL A 1 310 ? -26.894 4.479 8.262 1.00 98.12 310 VAL A O 1
ATOM 2444 N N . GLN A 1 311 ? -26.680 3.418 6.292 1.00 96.81 311 GLN A N 1
ATOM 2445 C CA . GLN A 1 311 ? -26.493 4.623 5.493 1.00 96.81 311 GLN A CA 1
ATOM 2446 C C . GLN A 1 311 ? -27.811 5.069 4.852 1.00 96.81 311 GLN A C 1
ATOM 2448 O O . GLN A 1 311 ? -28.462 4.292 4.150 1.00 96.81 311 GLN A O 1
ATOM 2453 N N . ALA A 1 312 ? -28.158 6.339 5.055 1.00 95.94 312 ALA A N 1
ATOM 2454 C CA . ALA A 1 312 ? -29.294 7.026 4.451 1.00 95.94 312 ALA A CA 1
ATOM 2455 C C . ALA A 1 312 ? -28.799 8.311 3.765 1.00 95.94 312 ALA A C 1
ATOM 2457 O O . ALA A 1 312 ? -28.644 9.358 4.398 1.00 95.94 312 ALA A O 1
ATOM 2458 N N . GLY A 1 313 ? -28.514 8.222 2.461 1.00 93.62 313 GLY A N 1
ATOM 2459 C CA . GLY A 1 313 ? -27.866 9.304 1.714 1.00 93.62 313 GLY A CA 1
ATOM 2460 C C . GLY A 1 313 ? -26.494 9.650 2.304 1.00 93.62 313 GLY A C 1
ATOM 2461 O O . GLY A 1 313 ? -25.632 8.781 2.437 1.00 93.62 313 GLY A O 1
ATOM 2462 N N . ASP A 1 314 ? -26.328 10.909 2.705 1.00 95.81 314 ASP A N 1
ATOM 2463 C CA . ASP A 1 314 ? -25.080 11.476 3.238 1.00 95.81 314 ASP A CA 1
ATOM 2464 C C . ASP A 1 314 ? -24.893 11.265 4.753 1.00 95.81 314 ASP A C 1
ATOM 2466 O O . ASP A 1 314 ? -24.037 11.896 5.381 1.00 95.81 314 ASP A O 1
ATOM 2470 N N . ARG A 1 315 ? -25.727 10.420 5.369 1.00 97.44 315 ARG A N 1
ATOM 2471 C CA . ARG A 1 315 ? -25.718 10.154 6.811 1.00 97.44 315 ARG A CA 1
ATOM 2472 C C . ARG A 1 315 ? -25.546 8.670 7.089 1.00 97.44 315 ARG A C 1
ATOM 2474 O O . ARG A 1 315 ? -26.146 7.844 6.404 1.00 97.44 315 ARG A O 1
ATOM 2481 N N . ILE A 1 316 ? -24.763 8.337 8.112 1.00 98.31 316 ILE A N 1
ATOM 2482 C CA . ILE A 1 316 ? -24.576 6.960 8.583 1.00 98.31 316 ILE A CA 1
ATOM 2483 C C . ILE A 1 316 ? -24.945 6.893 10.060 1.00 98.31 316 ILE A C 1
ATOM 2485 O O . ILE A 1 316 ? -24.263 7.464 10.907 1.00 98.31 316 ILE A O 1
ATOM 2489 N N . GLN A 1 317 ? -26.017 6.176 10.367 1.00 98.50 317 GLN A N 1
ATOM 2490 C CA . GLN A 1 317 ? -26.394 5.829 11.732 1.00 98.50 317 GLN A CA 1
ATOM 2491 C C . GLN A 1 317 ? -25.523 4.669 12.197 1.00 98.50 317 GLN A C 1
ATOM 2493 O O . GLN A 1 317 ? -25.470 3.642 11.522 1.00 98.50 317 GLN A O 1
ATOM 2498 N N . VAL A 1 318 ? -24.841 4.831 13.327 1.00 98.62 318 VAL A N 1
ATOM 2499 C CA . VAL A 1 318 ? -23.930 3.831 13.887 1.00 98.62 318 VAL A CA 1
ATOM 2500 C C . VAL A 1 318 ? -24.334 3.520 15.318 1.00 98.62 318 VAL A C 1
ATOM 2502 O O . VAL A 1 318 ? -24.537 4.430 16.125 1.00 98.62 318 VAL A O 1
ATOM 2505 N N . LYS A 1 319 ? -24.406 2.230 15.642 1.00 98.62 319 LYS A N 1
ATOM 2506 C CA . LYS A 1 319 ? -24.630 1.733 16.997 1.00 98.62 319 LYS A CA 1
ATOM 2507 C C . LYS A 1 319 ? -23.688 0.572 17.281 1.00 98.62 319 LYS A C 1
ATOM 2509 O O . LYS A 1 319 ? -23.630 -0.377 16.506 1.00 98.62 319 LYS A O 1
ATOM 2514 N N . ALA A 1 320 ? -22.978 0.641 18.399 1.00 98.56 320 ALA A N 1
ATOM 2515 C CA . ALA A 1 320 ? -22.085 -0.410 18.862 1.00 98.56 320 ALA A CA 1
ATOM 2516 C C . ALA A 1 320 ? -22.326 -0.725 20.339 1.00 98.56 320 ALA A C 1
ATOM 2518 O O . ALA A 1 320 ? -22.566 0.182 21.137 1.00 98.56 320 ALA A O 1
ATOM 2519 N N . GLN A 1 321 ? -22.239 -2.000 20.709 1.00 97.81 321 GLN A N 1
ATOM 2520 C CA . GLN A 1 321 ? -22.393 -2.456 22.088 1.00 97.81 321 GLN A CA 1
ATOM 2521 C C . GLN A 1 321 ? -21.507 -3.672 22.360 1.00 97.81 321 GLN A C 1
ATOM 2523 O O . GLN A 1 321 ? -21.475 -4.613 21.567 1.00 97.81 321 GLN A O 1
ATOM 2528 N N . ALA A 1 322 ? -20.812 -3.649 23.495 1.00 96.81 322 ALA A N 1
ATOM 2529 C CA . ALA A 1 322 ? -20.015 -4.759 23.994 1.00 96.81 322 ALA A CA 1
ATOM 2530 C C . ALA A 1 322 ? -20.824 -5.663 24.935 1.00 96.81 322 ALA A C 1
ATOM 2532 O O . ALA A 1 322 ? -21.573 -5.173 25.784 1.00 96.81 322 ALA A O 1
ATOM 2533 N N . GLU A 1 323 ? -20.634 -6.977 24.826 1.00 94.81 323 GLU A N 1
ATOM 2534 C CA . GLU A 1 323 ? -21.293 -7.992 25.654 1.00 94.81 323 GLU A CA 1
ATOM 2535 C C . GLU A 1 323 ? -20.356 -9.176 25.945 1.00 94.81 323 GLU A C 1
ATOM 2537 O O . GLU A 1 323 ? -19.340 -9.354 25.279 1.00 94.81 323 GLU A O 1
ATOM 2542 N N . GLY A 1 324 ? -20.716 -10.019 26.918 1.00 90.12 324 GLY A N 1
ATOM 2543 C CA . GLY A 1 324 ? -20.096 -11.337 27.118 1.00 90.12 324 GLY A CA 1
ATOM 2544 C C . GLY A 1 324 ? -18.896 -11.401 28.069 1.00 90.12 324 GLY A C 1
ATOM 2545 O O . GLY A 1 324 ? -18.447 -12.500 28.378 1.00 90.12 324 GLY A O 1
ATOM 2546 N N . ILE A 1 325 ? -18.431 -10.269 28.610 1.00 85.62 325 ILE A N 1
ATOM 2547 C CA . ILE A 1 325 ? -17.426 -10.227 29.688 1.00 85.62 325 ILE A CA 1
ATOM 2548 C C . ILE A 1 325 ? -17.778 -9.189 30.760 1.00 85.62 325 ILE A C 1
ATOM 2550 O O . ILE A 1 325 ? -18.602 -8.299 30.540 1.00 85.62 325 ILE A O 1
ATOM 2554 N N . GLU A 1 326 ? -17.127 -9.292 31.919 1.00 92.31 326 GLU A N 1
ATOM 2555 C CA . GLU A 1 326 ? -17.149 -8.242 32.937 1.00 92.31 326 GLU A CA 1
ATOM 2556 C C . GLU A 1 326 ? -16.397 -7.002 32.430 1.00 92.31 326 GLU A C 1
ATOM 2558 O O . GLU A 1 326 ? -15.242 -7.082 32.009 1.00 92.31 326 GLU A O 1
ATOM 2563 N N . LEU A 1 327 ? -17.071 -5.851 32.437 1.00 92.75 327 LEU A N 1
ATOM 2564 C CA . LEU A 1 327 ? -16.494 -4.592 31.976 1.00 92.75 327 LEU A CA 1
ATOM 2565 C C . LEU A 1 327 ? -15.590 -3.989 33.053 1.00 92.75 327 LEU A C 1
ATOM 2567 O O . LEU A 1 327 ? -15.999 -3.860 34.206 1.00 92.75 327 LEU A O 1
ATOM 2571 N N . ARG A 1 328 ? -14.391 -3.564 32.647 1.00 95.19 328 ARG A N 1
ATOM 2572 C CA . ARG A 1 328 ? -13.432 -2.840 33.490 1.00 95.19 328 ARG A CA 1
ATOM 2573 C C . ARG A 1 328 ? -13.402 -1.357 33.141 1.00 95.19 328 ARG A C 1
ATOM 2575 O O . ARG A 1 328 ? -13.615 -1.001 31.983 1.00 95.19 328 ARG A O 1
ATOM 2582 N N . GLU A 1 329 ? -13.104 -0.498 34.114 1.00 95.75 329 GLU A N 1
ATOM 2583 C CA . GLU A 1 329 ? -13.067 0.961 33.921 1.00 95.75 329 GLU A CA 1
ATOM 2584 C C . GLU A 1 329 ? -12.025 1.406 32.885 1.00 95.75 329 GLU A C 1
ATOM 2586 O O . GLU A 1 329 ? -12.156 2.483 32.307 1.00 95.75 329 GLU A O 1
ATOM 2591 N N . GLU A 1 330 ? -11.015 0.584 32.611 1.00 96.94 330 GLU A N 1
ATOM 2592 C CA . GLU A 1 330 ? -9.933 0.837 31.655 1.00 96.94 330 GLU A CA 1
ATOM 2593 C C . GLU A 1 330 ? -10.279 0.418 30.221 1.00 96.94 330 GLU A C 1
ATOM 2595 O O . GLU A 1 330 ? -9.516 0.682 29.293 1.00 96.94 330 GLU A O 1
ATOM 2600 N N . TYR A 1 331 ? -11.430 -0.219 30.003 1.00 97.56 331 TYR A N 1
ATOM 2601 C CA . TYR A 1 331 ? -11.875 -0.566 28.659 1.00 97.56 331 TYR A CA 1
ATOM 2602 C C . TYR A 1 331 ? -12.380 0.662 27.916 1.00 97.56 331 TYR A C 1
ATOM 2604 O O . TYR A 1 331 ? -13.085 1.508 28.467 1.00 97.56 331 TYR A O 1
ATOM 2612 N N . ARG A 1 332 ? -12.024 0.766 26.640 1.00 98.06 332 ARG A N 1
ATOM 2613 C CA . ARG A 1 332 ? -12.529 1.791 25.729 1.00 98.06 332 ARG A CA 1
ATOM 2614 C C . ARG A 1 332 ? -13.053 1.135 24.470 1.00 98.06 332 ARG A C 1
ATOM 2616 O O . ARG A 1 332 ? -12.342 0.370 23.827 1.00 98.06 332 ARG A O 1
ATOM 2623 N N . LEU A 1 333 ? -14.299 1.435 24.120 1.00 98.62 333 LEU A N 1
ATOM 2624 C CA . LEU A 1 333 ? -14.864 1.108 22.816 1.00 98.62 333 LEU A CA 1
ATOM 2625 C C . LEU A 1 333 ? -14.472 2.220 21.842 1.00 98.62 333 LEU A C 1
ATOM 2627 O O . LEU A 1 333 ? -14.828 3.374 22.065 1.00 98.62 333 LEU A O 1
ATOM 2631 N N . HIS A 1 334 ? -13.770 1.889 20.769 1.00 98.75 334 HIS A N 1
ATOM 2632 C CA . HIS A 1 334 ? -13.383 2.812 19.705 1.00 98.75 334 HIS A CA 1
ATOM 2633 C C . HIS A 1 334 ? -14.128 2.474 18.421 1.00 98.75 334 HIS A C 1
ATOM 2635 O O . HIS A 1 334 ? -14.334 1.299 18.114 1.00 98.75 334 HIS A O 1
ATOM 2641 N N . LEU A 1 335 ? -14.523 3.503 17.673 1.00 98.88 335 LEU A N 1
ATOM 2642 C CA . LEU A 1 335 ? -15.171 3.359 16.377 1.00 98.88 335 LEU A CA 1
ATOM 2643 C C . LEU A 1 335 ? -14.438 4.195 15.323 1.00 98.88 335 LEU A C 1
ATOM 2645 O O . LEU A 1 335 ? -14.216 5.393 15.510 1.00 98.88 335 LEU A O 1
ATOM 2649 N N . LEU A 1 336 ? -14.104 3.572 14.196 1.00 98.88 336 LEU A N 1
ATOM 2650 C CA . LEU A 1 336 ? -13.433 4.200 13.060 1.00 98.88 336 LEU A CA 1
ATOM 2651 C C . LEU A 1 336 ? -14.322 4.138 11.821 1.00 98.88 336 LEU A C 1
ATOM 2653 O O . LEU A 1 336 ? -14.916 3.099 11.529 1.00 98.88 336 LEU A O 1
ATOM 2657 N N . LEU A 1 337 ? -14.364 5.234 11.067 1.00 98.69 337 LEU A N 1
ATOM 2658 C CA . LEU A 1 337 ? -14.849 5.242 9.692 1.00 98.69 337 LEU A CA 1
ATOM 2659 C C . LEU A 1 337 ? -13.652 5.021 8.767 1.00 98.69 337 LEU A C 1
ATOM 2661 O O . LEU A 1 337 ? -12.704 5.811 8.799 1.00 98.69 337 LEU A O 1
ATOM 2665 N N . VAL A 1 338 ? -13.699 3.975 7.946 1.00 98.25 338 VAL A N 1
ATOM 2666 C CA . VAL A 1 338 ? -12.626 3.625 7.007 1.00 98.25 338 VAL A CA 1
ATOM 2667 C C . VAL A 1 338 ? -13.137 3.615 5.571 1.00 98.25 338 VAL A C 1
ATOM 2669 O O . VAL A 1 338 ? -14.298 3.299 5.328 1.00 98.25 338 VAL A O 1
ATOM 2672 N N . GLU A 1 339 ? -12.278 3.971 4.625 1.00 97.50 339 GLU A N 1
ATOM 2673 C CA . GLU A 1 339 ? -12.562 4.024 3.190 1.00 97.50 339 GLU A CA 1
ATOM 2674 C C . GLU A 1 339 ? -11.669 3.023 2.450 1.00 97.50 339 GLU A C 1
ATOM 2676 O O . GLU A 1 339 ? -10.467 2.950 2.708 1.00 97.50 339 GLU A O 1
ATOM 2681 N N . ASN A 1 340 ? -12.262 2.232 1.557 1.00 95.19 340 ASN A N 1
ATOM 2682 C CA . ASN A 1 340 ? -11.555 1.258 0.726 1.00 95.19 340 ASN A CA 1
ATOM 2683 C C . ASN A 1 340 ? -11.540 1.672 -0.744 1.00 95.19 340 ASN A C 1
ATOM 2685 O O . ASN A 1 340 ? -12.345 2.501 -1.166 1.00 95.19 340 ASN A O 1
ATOM 2689 N N . ASP A 1 341 ? -10.677 1.020 -1.519 1.00 92.69 341 ASP A N 1
ATOM 2690 C CA . ASP A 1 341 ? -10.609 1.103 -2.976 1.00 92.69 341 ASP A CA 1
ATOM 2691 C C . ASP A 1 341 ? -10.554 2.560 -3.467 1.00 92.69 341 ASP A C 1
ATOM 2693 O O . ASP A 1 341 ? -11.298 2.991 -4.354 1.00 92.69 341 ASP A O 1
ATOM 2697 N N . LEU A 1 342 ? -9.696 3.342 -2.802 1.00 93.31 342 LEU A N 1
ATOM 2698 C CA . LEU A 1 342 ? -9.395 4.720 -3.155 1.00 93.31 342 LEU A CA 1
ATOM 2699 C C . LEU A 1 342 ? -8.303 4.724 -4.230 1.00 93.31 342 LEU A C 1
ATOM 2701 O O . LEU A 1 342 ? -7.137 4.433 -3.952 1.00 93.31 342 LEU A O 1
ATOM 2705 N N . HIS A 1 343 ? -8.683 5.105 -5.446 1.00 92.94 343 HIS A N 1
ATOM 2706 C CA . HIS A 1 343 ? -7.771 5.225 -6.578 1.00 92.94 343 HIS A CA 1
ATOM 2707 C C . HIS A 1 343 ? -7.017 6.556 -6.518 1.00 92.94 343 HIS A C 1
ATOM 2709 O O . HIS A 1 343 ? -7.578 7.630 -6.748 1.00 92.94 343 HIS A O 1
ATOM 2715 N N . PHE A 1 344 ? -5.728 6.483 -6.212 1.00 91.38 344 PHE A N 1
ATOM 2716 C CA . PHE A 1 344 ? -4.828 7.623 -6.161 1.00 91.38 344 PHE A CA 1
ATOM 2717 C C . PHE A 1 344 ? -3.401 7.162 -6.458 1.00 91.38 344 PHE A C 1
ATOM 2719 O O . PHE A 1 344 ? -2.804 6.435 -5.674 1.00 91.38 344 PHE A O 1
ATOM 2726 N N . ALA A 1 345 ? -2.829 7.625 -7.572 1.00 91.88 345 ALA A N 1
ATOM 2727 C CA . ALA A 1 345 ? -1.423 7.396 -7.890 1.00 91.88 345 ALA A CA 1
ATOM 2728 C C . ALA A 1 345 ? -0.520 8.229 -6.961 1.00 91.88 345 ALA A C 1
ATOM 2730 O O . ALA A 1 345 ? -0.180 9.381 -7.250 1.00 91.88 345 ALA A O 1
ATOM 2731 N N . ALA A 1 346 ? -0.150 7.646 -5.823 1.00 94.44 346 ALA A N 1
ATOM 2732 C CA . ALA A 1 346 ? 0.679 8.275 -4.811 1.00 94.44 346 ALA A CA 1
ATOM 2733 C C . ALA A 1 346 ? 2.129 8.495 -5.291 1.00 94.44 346 ALA A C 1
ATOM 2735 O O . ALA A 1 346 ? 2.635 7.733 -6.117 1.00 94.44 346 ALA A O 1
ATOM 2736 N N . PRO A 1 347 ? 2.860 9.483 -4.734 1.00 93.06 347 PRO A N 1
ATOM 2737 C CA . PRO A 1 347 ? 4.271 9.714 -5.064 1.00 93.06 347 PRO A CA 1
ATOM 2738 C C . PRO A 1 347 ? 5.204 8.512 -4.849 1.00 93.06 347 PRO A C 1
ATOM 2740 O O . PRO A 1 347 ? 6.214 8.396 -5.539 1.00 93.06 347 PRO A O 1
ATOM 2743 N N . ASN A 1 348 ? 4.897 7.620 -3.903 1.00 94.94 348 ASN A N 1
ATOM 2744 C CA . ASN A 1 348 ? 5.644 6.375 -3.693 1.00 94.94 348 ASN A CA 1
ATOM 2745 C C . ASN A 1 348 ? 5.260 5.256 -4.690 1.00 94.94 348 ASN A C 1
ATOM 2747 O O . ASN A 1 348 ? 5.909 4.212 -4.717 1.00 94.94 348 ASN A O 1
ATOM 2751 N N . GLY A 1 349 ? 4.250 5.484 -5.533 1.00 94.94 349 GLY A N 1
ATOM 2752 C CA . GLY A 1 349 ? 3.795 4.594 -6.597 1.00 94.94 349 GLY A CA 1
ATOM 2753 C C . GLY A 1 349 ? 2.717 3.586 -6.193 1.00 94.94 349 GLY A C 1
ATOM 2754 O O . GLY A 1 349 ? 2.309 2.795 -7.039 1.00 94.94 349 GLY A O 1
ATOM 2755 N N . ILE A 1 350 ? 2.231 3.599 -4.946 1.00 96.94 350 ILE A N 1
ATOM 2756 C CA . ILE A 1 350 ? 0.982 2.899 -4.601 1.00 96.94 350 ILE A CA 1
ATOM 2757 C C . ILE A 1 350 ? -0.173 3.598 -5.325 1.00 96.94 350 ILE A C 1
ATOM 2759 O O . ILE A 1 350 ? -0.214 4.824 -5.374 1.00 96.94 350 ILE A O 1
ATOM 2763 N N . ARG A 1 351 ? -1.078 2.821 -5.930 1.00 95.62 351 ARG A N 1
ATOM 2764 C CA . ARG A 1 351 ? -2.167 3.356 -6.768 1.00 95.62 351 ARG A CA 1
ATOM 2765 C C . ARG A 1 351 ? -3.555 3.191 -6.168 1.00 95.62 351 ARG A C 1
ATOM 2767 O O . ARG A 1 351 ? -4.454 3.965 -6.480 1.00 95.62 351 ARG A O 1
ATOM 2774 N N . ILE A 1 352 ? -3.727 2.174 -5.330 1.00 95.38 352 ILE A N 1
ATOM 2775 C CA . ILE A 1 352 ? -4.998 1.842 -4.691 1.00 95.38 352 ILE A CA 1
ATOM 2776 C C . ILE A 1 352 ? -4.744 1.763 -3.195 1.00 95.38 352 ILE A C 1
ATOM 2778 O O . ILE A 1 352 ? -3.823 1.073 -2.750 1.00 95.38 352 ILE A O 1
ATOM 2782 N N . HIS A 1 353 ? -5.538 2.512 -2.438 1.00 95.62 353 HIS A N 1
ATOM 2783 C CA . HIS A 1 353 ? -5.443 2.599 -0.990 1.00 95.62 353 HIS A CA 1
ATOM 2784 C C . HIS A 1 353 ? -6.704 2.012 -0.353 1.00 95.62 353 HIS A C 1
ATOM 2786 O O . HIS A 1 353 ? -7.813 2.491 -0.589 1.00 95.62 353 HIS A O 1
ATOM 2792 N N . ASP A 1 354 ? -6.513 0.994 0.484 1.00 94.81 354 ASP A N 1
ATOM 2793 C CA . ASP A 1 354 ? -7.581 0.305 1.206 1.00 94.81 354 ASP A CA 1
ATOM 2794 C C . ASP A 1 354 ? -7.542 0.586 2.707 1.00 94.81 354 ASP A C 1
ATOM 2796 O O . ASP A 1 354 ? -6.491 0.874 3.284 1.00 94.81 354 ASP A O 1
ATOM 2800 N N . ALA A 1 355 ? -8.690 0.432 3.361 1.00 97.19 355 ALA A N 1
ATOM 2801 C CA . ALA A 1 355 ? -8.886 0.600 4.796 1.00 97.19 355 ALA A CA 1
ATOM 2802 C C . ALA A 1 355 ? -8.300 1.904 5.368 1.00 97.19 355 ALA A C 1
ATOM 2804 O O . ALA A 1 355 ? -7.794 1.931 6.492 1.00 97.19 355 ALA A O 1
ATOM 2805 N N . VAL A 1 356 ? -8.358 2.992 4.599 1.00 98.25 356 VAL A N 1
ATOM 2806 C CA . VAL A 1 356 ? -7.862 4.312 4.998 1.00 98.25 356 VAL A CA 1
ATOM 2807 C C . VAL A 1 356 ? -8.796 4.887 6.052 1.00 98.25 356 VAL A C 1
ATOM 2809 O O . VAL A 1 356 ? -9.975 5.110 5.783 1.00 98.25 356 VAL A O 1
ATOM 2812 N N . VAL A 1 357 ? -8.292 5.169 7.249 1.00 98.62 357 VAL A N 1
ATOM 2813 C CA . VAL A 1 357 ? -9.091 5.792 8.309 1.00 98.62 357 VAL A CA 1
ATOM 2814 C C . VAL A 1 357 ? -9.413 7.234 7.922 1.00 98.62 357 VAL A C 1
ATOM 2816 O O . VAL A 1 357 ? -8.519 8.038 7.657 1.00 98.62 357 VAL A O 1
ATOM 2819 N N . ARG A 1 358 ? -10.707 7.565 7.887 1.00 98.00 358 ARG A N 1
ATOM 2820 C CA . ARG A 1 358 ? -11.222 8.893 7.514 1.00 98.00 358 ARG A CA 1
ATOM 2821 C C . ARG A 1 358 ? -11.792 9.665 8.695 1.00 98.00 358 ARG A C 1
ATOM 2823 O O . ARG A 1 358 ? -11.900 10.883 8.607 1.00 98.00 358 ARG A O 1
ATOM 2830 N N . HIS A 1 359 ? -12.150 8.981 9.784 1.00 98.25 359 HIS A N 1
ATOM 2831 C CA . HIS A 1 359 ? -12.655 9.627 10.993 1.00 98.25 359 HIS A CA 1
ATOM 2832 C C . HIS A 1 359 ? -12.622 8.699 12.218 1.00 98.25 359 HIS A C 1
ATOM 2834 O O . HIS A 1 359 ? -12.908 7.507 12.104 1.00 98.25 359 HIS A O 1
ATOM 2840 N N . HIS A 1 360 ? -12.344 9.264 13.396 1.00 98.56 360 HIS A N 1
ATOM 2841 C CA . HIS A 1 360 ? -12.538 8.607 14.693 1.00 98.56 360 HIS A CA 1
ATOM 2842 C C . HIS A 1 360 ? -13.904 9.018 15.255 1.00 98.56 360 HIS A C 1
ATOM 2844 O O . HIS A 1 360 ? -14.058 10.112 15.796 1.00 98.56 360 HIS A O 1
ATOM 2850 N N . ILE A 1 361 ? -14.897 8.140 15.115 1.00 98.56 3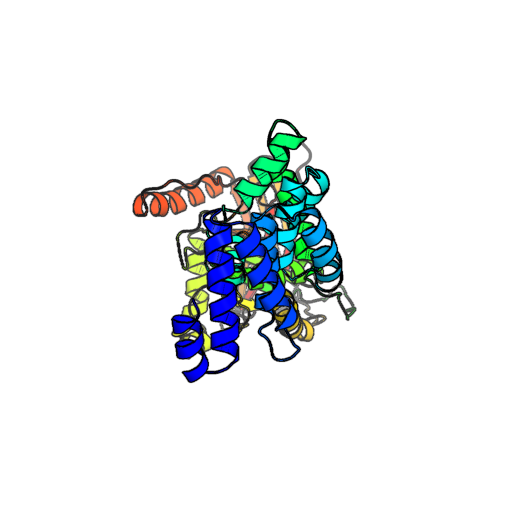61 ILE A N 1
ATOM 2851 C CA . ILE A 1 361 ? -16.328 8.451 15.274 1.00 98.56 361 ILE A CA 1
ATOM 2852 C C . ILE A 1 361 ? -16.668 8.916 16.697 1.00 98.56 361 ILE A C 1
ATOM 2854 O O . ILE A 1 361 ? -17.530 9.772 16.889 1.00 98.56 361 ILE A O 1
ATOM 2858 N N . ASN A 1 362 ? -15.994 8.360 17.700 1.00 97.31 362 ASN A N 1
ATOM 2859 C CA . ASN A 1 362 ? -16.174 8.705 19.108 1.00 97.31 362 ASN A CA 1
ATOM 2860 C C . ASN A 1 362 ? -14.914 9.325 19.733 1.00 97.31 362 ASN A C 1
ATOM 2862 O O . ASN A 1 362 ? -14.689 9.213 20.938 1.00 97.31 362 ASN A O 1
ATOM 2866 N N . GLY A 1 363 ? -14.112 10.007 18.908 1.00 96.00 363 GLY A N 1
ATOM 2867 C CA . GLY A 1 363 ? -12.888 10.683 19.328 1.00 96.00 363 GLY A CA 1
ATOM 2868 C C . GLY A 1 363 ? -11.733 9.731 19.650 1.00 96.00 363 GLY A C 1
ATOM 2869 O O . GLY A 1 363 ? -11.844 8.510 19.554 1.00 96.00 363 GLY A O 1
ATOM 2870 N N . LEU A 1 364 ? -10.590 10.314 20.020 1.00 93.38 364 LEU A N 1
ATOM 2871 C CA . LEU A 1 364 ? -9.366 9.560 20.299 1.00 93.38 364 LEU A CA 1
ATOM 2872 C C . LEU A 1 364 ? -9.486 8.676 21.547 1.00 93.38 364 LEU A C 1
ATOM 2874 O O . LEU A 1 364 ? -9.028 7.540 21.529 1.00 93.38 364 LEU A O 1
ATOM 2878 N N . GLU A 1 365 ? -10.114 9.194 22.604 1.00 93.88 365 GLU A N 1
ATOM 2879 C CA . GLU A 1 365 ? -10.214 8.522 23.909 1.00 93.88 365 GLU A CA 1
ATOM 2880 C C . GLU A 1 365 ? -11.134 7.294 23.888 1.00 93.88 365 GLU A C 1
ATOM 2882 O O . GLU A 1 365 ? -11.013 6.417 24.740 1.00 93.88 365 GLU A O 1
ATOM 2887 N N . GLY A 1 366 ? -12.052 7.222 22.919 1.00 97.12 366 GLY A N 1
ATOM 2888 C CA . GLY A 1 366 ? -13.095 6.204 22.875 1.00 97.12 366 GLY A CA 1
ATOM 2889 C C . GLY A 1 366 ? -14.139 6.359 23.986 1.00 97.12 366 GLY A C 1
ATOM 2890 O O . GLY A 1 366 ? -14.122 7.284 24.800 1.00 97.12 366 GLY A O 1
ATOM 2891 N N . THR A 1 367 ? -15.095 5.438 24.014 1.00 98.44 367 THR A N 1
ATOM 2892 C CA . THR A 1 367 ? -16.186 5.419 24.994 1.00 98.44 367 THR A CA 1
ATOM 2893 C C . THR A 1 367 ? -15.815 4.517 26.166 1.00 98.44 367 THR A C 1
ATOM 2895 O O . THR A 1 367 ? -15.463 3.360 25.953 1.00 98.44 367 THR A O 1
ATOM 2898 N N . ALA A 1 368 ? -15.892 5.028 27.396 1.00 97.69 368 ALA A N 1
ATOM 2899 C CA . ALA A 1 368 ? -15.704 4.244 28.620 1.00 97.69 368 ALA A CA 1
ATOM 2900 C C . ALA A 1 368 ? -17.014 3.554 29.056 1.00 97.69 368 ALA A C 1
ATOM 2902 O O . ALA A 1 368 ? -18.094 4.028 28.692 1.00 97.69 368 ALA A O 1
ATOM 2903 N N . PRO A 1 369 ? -16.954 2.470 29.852 1.00 97.06 369 PRO A N 1
ATOM 2904 C CA . PRO A 1 369 ? -18.146 1.874 30.433 1.00 97.06 369 PRO A CA 1
ATOM 2905 C C . PRO A 1 369 ? -18.908 2.851 31.330 1.00 97.06 369 PRO A C 1
ATOM 2907 O O . PRO A 1 369 ? -18.316 3.568 32.135 1.00 97.06 369 PRO A O 1
ATOM 2910 N N . ALA A 1 370 ? -20.232 2.827 31.229 1.00 95.62 370 ALA A N 1
ATOM 2911 C CA . ALA A 1 370 ? -21.151 3.571 32.080 1.00 95.62 370 ALA A CA 1
ATOM 2912 C C . ALA A 1 370 ? -22.369 2.693 32.392 1.00 95.62 370 ALA A C 1
ATOM 2914 O O . ALA A 1 370 ? -22.830 1.938 31.539 1.00 95.62 370 ALA A O 1
ATOM 2915 N N . ASP A 1 371 ? -22.872 2.743 33.628 1.00 91.25 371 ASP A N 1
ATOM 2916 C CA . ASP A 1 371 ? -24.053 1.977 34.062 1.00 91.25 371 ASP A CA 1
ATOM 2917 C C . ASP A 1 371 ? -23.992 0.470 33.733 1.00 91.25 371 ASP A C 1
ATOM 2919 O O . ASP A 1 371 ? -24.985 -0.150 33.348 1.00 91.25 371 ASP A O 1
ATOM 2923 N N . LYS A 1 372 ? -22.806 -0.137 33.903 1.00 89.75 372 LYS A N 1
ATOM 2924 C CA . LYS A 1 372 ? -22.505 -1.551 33.581 1.00 89.75 372 LYS A CA 1
ATOM 2925 C C . LYS A 1 372 ? -22.678 -1.918 32.104 1.00 89.75 372 LYS A C 1
ATOM 2927 O O . LYS A 1 372 ? -22.799 -3.097 31.773 1.00 89.75 372 LYS A O 1
ATOM 2932 N N . LYS A 1 373 ? -22.673 -0.927 31.220 1.00 95.56 373 LYS A N 1
ATOM 2933 C CA . LYS A 1 373 ? -22.698 -1.106 29.774 1.00 95.56 373 LYS A CA 1
ATOM 2934 C C . LYS A 1 373 ? -21.508 -0.419 29.137 1.00 95.56 373 LYS A C 1
ATOM 2936 O O . LYS A 1 373 ? -20.957 0.537 29.672 1.00 95.56 373 LYS A O 1
ATOM 2941 N N . LEU A 1 374 ? -21.145 -0.899 27.960 1.00 97.94 374 LEU A N 1
ATOM 2942 C CA . LEU A 1 374 ? -20.180 -0.256 27.088 1.00 97.94 374 LEU A CA 1
ATOM 2943 C C . LEU A 1 374 ? -20.820 -0.191 25.703 1.00 97.94 374 LEU A C 1
ATOM 2945 O O . LEU A 1 374 ? -20.766 -1.145 24.929 1.00 97.94 374 LEU A O 1
ATOM 2949 N N . GLU A 1 375 ? -21.520 0.911 25.452 1.00 97.81 375 GLU A N 1
ATOM 2950 C CA . GLU A 1 375 ? -22.310 1.142 24.245 1.00 97.81 375 GLU A CA 1
ATOM 2951 C C . GLU A 1 375 ? -22.104 2.565 23.727 1.00 97.81 375 GLU A C 1
ATOM 2953 O O . GLU A 1 375 ? -21.862 3.495 24.496 1.00 97.81 375 GLU A O 1
ATOM 2958 N N . PHE A 1 376 ? -22.189 2.734 22.412 1.00 98.44 376 PHE A N 1
ATOM 2959 C CA . PHE A 1 376 ? -22.078 4.026 21.750 1.00 98.44 376 PHE A CA 1
ATOM 2960 C C . PHE A 1 376 ? -23.023 4.077 20.549 1.00 98.44 376 PHE A C 1
ATOM 2962 O O . PHE A 1 376 ? -23.128 3.114 19.789 1.00 98.44 376 PHE A O 1
ATOM 2969 N N . SER A 1 377 ? -23.711 5.203 20.365 1.00 98.38 377 SER A N 1
ATOM 2970 C CA . SER A 1 377 ? -24.603 5.426 19.229 1.00 98.38 377 SER A CA 1
ATOM 2971 C C . SER A 1 377 ? -24.477 6.864 18.749 1.00 98.38 377 SER A C 1
ATOM 2973 O O . SER A 1 377 ? -24.500 7.787 19.561 1.00 98.38 377 SER A O 1
ATOM 2975 N N . THR A 1 378 ? -24.360 7.057 17.438 1.00 98.50 378 THR A N 1
ATOM 2976 C CA . THR A 1 378 ? -24.295 8.390 16.830 1.00 98.50 378 THR A CA 1
ATOM 2977 C C . THR A 1 378 ? -24.767 8.375 15.379 1.00 98.50 378 THR A C 1
ATOM 2979 O O . THR A 1 378 ? -24.895 7.317 14.763 1.00 98.50 378 THR A O 1
ATOM 2982 N N . GLU A 1 379 ? -24.962 9.566 14.821 1.00 98.25 379 GLU A N 1
ATOM 2983 C CA . GLU A 1 379 ? -25.102 9.785 13.387 1.00 98.25 379 GLU A CA 1
ATOM 2984 C C . GLU A 1 379 ? -23.852 10.486 12.850 1.00 98.25 379 GLU A C 1
ATOM 2986 O O . GLU A 1 379 ? -23.461 11.548 13.335 1.00 98.25 379 GLU A O 1
ATOM 2991 N N . ILE A 1 380 ? -23.237 9.908 11.824 1.00 98.12 380 ILE A N 1
ATOM 2992 C CA . ILE A 1 380 ? -22.145 10.521 11.070 1.00 98.12 380 ILE A CA 1
ATOM 2993 C C . ILE A 1 380 ? -22.749 11.297 9.903 1.00 98.12 380 ILE A C 1
ATOM 2995 O O . ILE A 1 380 ? -23.535 10.743 9.136 1.00 98.12 380 ILE A O 1
ATOM 2999 N N . VAL A 1 381 ? -22.336 12.550 9.724 1.00 97.88 381 VAL A N 1
ATOM 3000 C CA . VAL A 1 381 ? -22.692 13.383 8.567 1.00 97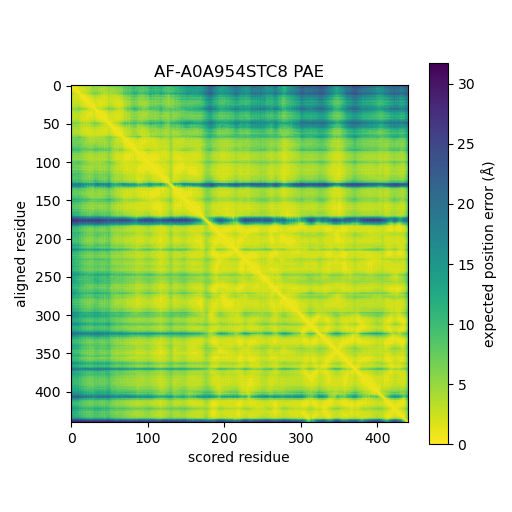.88 381 VAL A CA 1
ATOM 3001 C C . VAL A 1 381 ? -21.481 13.458 7.635 1.00 97.88 381 VAL A C 1
ATOM 3003 O O . VAL A 1 381 ? -20.483 14.104 7.955 1.00 97.88 381 VAL A O 1
ATOM 3006 N N . LEU A 1 382 ? -21.538 12.785 6.482 1.00 97.69 382 LEU A N 1
ATOM 3007 C CA . LEU A 1 382 ? -20.394 12.660 5.565 1.00 97.69 382 LEU A CA 1
ATOM 3008 C C . LEU A 1 382 ? -19.855 14.016 5.060 1.00 97.69 382 LEU A C 1
ATOM 3010 O O . LEU A 1 382 ? -18.633 14.184 5.027 1.00 97.69 382 LEU A O 1
ATOM 3014 N N . PRO A 1 383 ? -20.697 15.024 4.746 1.00 97.31 383 PRO A N 1
ATOM 3015 C CA . PRO A 1 383 ? -20.223 16.367 4.420 1.00 97.31 383 PRO A CA 1
ATOM 3016 C C . PRO A 1 383 ? -19.383 17.024 5.523 1.00 97.31 383 PRO A C 1
ATOM 3018 O O . PRO A 1 383 ? -18.426 17.740 5.210 1.00 97.31 383 PRO A O 1
ATOM 3021 N N . ASP A 1 384 ? -19.693 16.764 6.795 1.00 97.81 384 ASP A N 1
ATOM 3022 C CA . ASP A 1 384 ? -18.948 17.320 7.928 1.00 97.81 384 ASP A CA 1
ATOM 3023 C C . ASP A 1 384 ? -17.580 16.640 8.056 1.00 97.81 384 ASP A C 1
ATOM 3025 O O . ASP A 1 384 ? -16.564 17.325 8.212 1.00 97.81 384 ASP A O 1
ATOM 3029 N N . VAL A 1 385 ? -17.525 15.314 7.871 1.00 97.94 385 VAL A N 1
ATOM 3030 C CA . VAL A 1 385 ? -16.264 14.554 7.789 1.00 97.94 385 VAL A CA 1
ATOM 3031 C C . VAL A 1 385 ? -15.399 15.088 6.646 1.00 97.94 385 VAL A C 1
ATOM 3033 O O . VAL A 1 385 ? -14.249 15.475 6.861 1.00 97.94 385 VAL A O 1
ATOM 3036 N N . ALA A 1 386 ? -15.959 15.208 5.441 1.00 97.25 386 ALA A N 1
ATOM 3037 C CA . ALA A 1 386 ? -15.244 15.730 4.279 1.00 97.25 386 ALA A CA 1
ATOM 3038 C C . ALA A 1 386 ? -14.739 17.167 4.506 1.00 97.25 386 ALA A C 1
ATOM 3040 O O . ALA A 1 386 ? -13.637 17.520 4.084 1.00 97.25 386 ALA A O 1
ATOM 3041 N N . THR A 1 387 ? -15.523 18.007 5.186 1.00 96.88 387 THR A N 1
ATOM 3042 C CA . THR A 1 387 ? -15.133 19.377 5.548 1.00 96.88 387 THR A CA 1
ATOM 3043 C C . THR A 1 387 ? -13.989 19.392 6.560 1.00 96.88 387 THR A C 1
ATOM 3045 O O . THR A 1 387 ? -13.051 20.176 6.395 1.00 96.88 387 THR A O 1
ATOM 3048 N N . SER A 1 388 ? -14.021 18.515 7.568 1.00 96.44 388 SER A N 1
ATOM 3049 C CA . SER A 1 388 ? -12.938 18.365 8.547 1.00 96.44 388 SER A CA 1
ATOM 3050 C C . SER A 1 388 ? -11.622 17.979 7.868 1.00 96.44 388 SER A C 1
ATOM 3052 O O . SER A 1 388 ? -10.612 18.666 8.048 1.00 96.44 388 SER A O 1
ATOM 3054 N N . ILE A 1 389 ? -11.658 16.965 6.993 1.00 97.12 389 ILE A N 1
ATOM 3055 C CA . ILE A 1 389 ? -10.491 16.506 6.225 1.00 97.12 389 ILE A CA 1
ATOM 3056 C C . ILE A 1 389 ? -9.940 17.641 5.357 1.00 97.12 389 ILE A C 1
ATOM 3058 O O . ILE A 1 389 ? -8.758 17.969 5.455 1.00 97.12 389 ILE A O 1
ATOM 3062 N N . ARG A 1 390 ? -10.789 18.316 4.567 1.00 95.94 390 ARG A N 1
ATOM 3063 C CA . ARG A 1 390 ? -10.357 19.454 3.729 1.00 95.94 390 ARG A CA 1
ATOM 3064 C C . ARG A 1 390 ? -9.727 20.564 4.559 1.00 95.94 390 ARG A C 1
ATOM 3066 O O . ARG A 1 390 ? -8.693 21.098 4.177 1.00 95.94 390 ARG A O 1
ATOM 3073 N N . LYS A 1 391 ? -10.316 20.908 5.707 1.00 95.94 391 LYS A N 1
ATOM 3074 C CA . LYS A 1 391 ? -9.784 21.945 6.599 1.00 95.94 391 LYS A CA 1
ATOM 3075 C C . LYS A 1 391 ? -8.425 21.557 7.179 1.00 95.94 391 LYS A C 1
ATOM 3077 O O . LYS A 1 391 ? -7.581 22.432 7.366 1.00 95.94 391 LYS A O 1
ATOM 3082 N N . TYR A 1 392 ? -8.221 20.282 7.503 1.00 96.25 392 TYR A N 1
ATOM 3083 C CA . TYR A 1 392 ? -6.937 19.786 7.985 1.00 96.25 392 TYR A CA 1
ATOM 3084 C C . TYR A 1 392 ? -5.872 19.849 6.883 1.00 96.25 392 TYR A C 1
ATOM 3086 O O . TYR A 1 392 ? -4.841 20.496 7.075 1.00 96.25 392 TYR A O 1
ATOM 3094 N N . ILE A 1 393 ? -6.171 19.288 5.708 1.00 96.38 393 ILE A N 1
ATOM 3095 C CA . ILE A 1 393 ? -5.263 19.257 4.556 1.00 96.38 393 ILE A CA 1
ATOM 3096 C C . ILE A 1 393 ? -4.926 20.666 4.049 1.00 96.38 393 ILE A C 1
ATOM 3098 O O . ILE A 1 393 ? -3.755 20.944 3.797 1.00 96.38 393 ILE A O 1
ATOM 3102 N N . ALA A 1 394 ? -5.888 21.593 4.007 1.00 95.75 394 ALA A N 1
ATOM 3103 C CA . ALA A 1 394 ? -5.665 22.971 3.557 1.00 95.75 394 ALA A CA 1
ATOM 3104 C C . ALA A 1 394 ? -4.573 23.700 4.361 1.00 95.75 394 ALA A C 1
ATOM 3106 O O . ALA A 1 394 ? -3.798 24.472 3.799 1.00 95.75 394 ALA A O 1
ATOM 3107 N N . LYS A 1 395 ? -4.450 23.425 5.669 1.00 95.38 395 LYS A N 1
ATOM 3108 C CA . LYS A 1 395 ? -3.362 23.986 6.495 1.00 95.38 395 LYS A CA 1
ATOM 3109 C C . LYS A 1 395 ? -1.993 23.481 6.054 1.00 95.38 395 LYS A C 1
ATOM 3111 O O . LYS A 1 395 ? -0.998 24.189 6.191 1.00 95.38 395 LYS A O 1
ATOM 3116 N N . THR A 1 396 ? -1.924 22.237 5.597 1.00 94.50 396 THR A N 1
ATOM 3117 C CA . THR A 1 396 ? -0.695 21.642 5.078 1.00 94.50 396 THR A CA 1
ATOM 3118 C C . THR A 1 396 ? -0.395 22.187 3.685 1.00 94.50 396 THR A C 1
ATOM 3120 O O . THR A 1 396 ? 0.740 22.590 3.450 1.00 94.50 396 THR A O 1
ATOM 3123 N N . GLU A 1 397 ? -1.396 22.294 2.807 1.00 95.56 397 GLU A N 1
ATOM 3124 C CA . GLU A 1 397 ? -1.290 22.894 1.465 1.00 95.56 397 GLU A CA 1
ATOM 3125 C C . GLU A 1 397 ? -0.781 24.339 1.500 1.00 95.56 397 GLU A C 1
ATOM 3127 O O . GLU A 1 397 ? 0.134 24.688 0.752 1.00 95.56 397 GLU A O 1
ATOM 3132 N N . GLU A 1 398 ? -1.308 25.160 2.415 1.00 96.12 398 GLU A N 1
ATOM 3133 C CA . GLU A 1 398 ? -0.859 26.539 2.635 1.00 96.12 398 GLU A CA 1
ATOM 3134 C C . GLU A 1 398 ? 0.634 26.591 2.990 1.00 96.12 398 GLU A C 1
ATOM 3136 O O . GLU A 1 398 ? 1.386 27.375 2.412 1.00 96.12 398 GLU A O 1
ATOM 3141 N N . LYS A 1 399 ? 1.091 25.705 3.887 1.00 94.38 399 LYS A N 1
ATOM 3142 C CA . LYS A 1 399 ? 2.502 25.638 4.304 1.00 94.38 399 LYS A CA 1
ATOM 3143 C C . LYS A 1 399 ? 3.442 25.250 3.166 1.00 94.38 399 LYS A C 1
ATOM 3145 O O . LYS A 1 399 ? 4.584 25.702 3.153 1.00 94.38 399 LYS A O 1
ATOM 3150 N N . ILE A 1 400 ? 2.996 24.394 2.248 1.00 94.50 400 ILE A N 1
ATOM 3151 C CA . ILE A 1 400 ? 3.830 23.897 1.143 1.00 94.50 400 ILE A CA 1
ATOM 3152 C C . ILE A 1 400 ? 3.628 24.644 -0.175 1.00 94.50 400 ILE A C 1
ATOM 3154 O O . ILE A 1 400 ? 4.337 24.363 -1.140 1.00 94.50 400 ILE A O 1
ATOM 3158 N N . GLY A 1 401 ? 2.673 25.574 -0.239 1.00 94.50 401 GLY A N 1
ATOM 3159 C CA . GLY A 1 401 ? 2.387 26.364 -1.435 1.00 94.50 401 GLY A CA 1
ATOM 3160 C C . GLY A 1 401 ? 1.870 25.544 -2.623 1.00 94.50 401 GLY A C 1
ATOM 3161 O O . GLY A 1 401 ? 2.053 25.957 -3.767 1.00 94.50 401 GLY A O 1
ATOM 3162 N N . ARG A 1 402 ? 1.250 24.380 -2.382 1.00 92.44 402 ARG A N 1
ATOM 3163 C CA . ARG A 1 402 ? 0.620 23.545 -3.421 1.00 92.44 402 ARG A CA 1
ATOM 3164 C C . ARG A 1 402 ? -0.662 22.902 -2.904 1.00 92.44 402 ARG A C 1
ATOM 3166 O O . ARG A 1 402 ? -0.724 22.524 -1.740 1.00 92.44 402 ARG A O 1
ATOM 3173 N N . VAL A 1 403 ? -1.635 22.732 -3.796 1.00 91.56 403 VAL A N 1
ATOM 3174 C CA . VAL A 1 403 ? -2.904 22.039 -3.530 1.00 91.56 403 VAL A CA 1
ATOM 3175 C C . VAL A 1 403 ? -2.794 20.592 -3.999 1.00 91.56 403 VAL A C 1
ATOM 3177 O O . VAL A 1 403 ? -2.256 20.324 -5.077 1.00 91.56 403 VAL A O 1
ATOM 3180 N N . PHE A 1 404 ? -3.287 19.657 -3.198 1.00 91.06 404 PHE A N 1
ATOM 3181 C CA . PHE A 1 404 ? -3.405 18.260 -3.573 1.00 91.06 404 PHE A CA 1
ATOM 3182 C C . PHE A 1 404 ? -4.641 18.044 -4.447 1.00 91.06 404 PHE A C 1
ATOM 3184 O O . PHE A 1 404 ? -5.736 18.510 -4.149 1.00 91.06 404 PHE A O 1
ATOM 3191 N N . ALA A 1 405 ? -4.484 17.273 -5.519 1.00 84.44 405 ALA A N 1
ATOM 3192 C CA . ALA A 1 405 ? -5.577 16.926 -6.425 1.00 84.44 405 ALA A CA 1
ATOM 3193 C C . ALA A 1 405 ? -6.312 15.641 -5.989 1.00 84.44 405 ALA A C 1
ATOM 3195 O O . ALA A 1 405 ? -6.605 14.791 -6.823 1.00 84.44 405 ALA A O 1
ATOM 3196 N N . VAL A 1 406 ? -6.571 15.474 -4.686 1.00 82.94 406 VAL A N 1
ATOM 3197 C CA . VAL A 1 406 ? -7.222 14.276 -4.124 1.00 82.94 406 VAL A CA 1
ATOM 3198 C C . VAL A 1 406 ? -8.363 14.706 -3.202 1.00 82.94 406 VAL A C 1
ATOM 3200 O O . VAL A 1 406 ? -8.115 15.104 -2.062 1.00 82.94 406 VAL A O 1
ATOM 3203 N N . PRO A 1 407 ? -9.621 14.698 -3.673 1.00 73.69 407 PRO A N 1
ATOM 3204 C CA . PRO A 1 407 ? -10.751 15.027 -2.819 1.00 73.69 407 PRO A CA 1
ATOM 3205 C C . PRO A 1 407 ? -11.042 13.885 -1.828 1.00 73.69 407 PRO A C 1
ATOM 3207 O O . PRO A 1 407 ? -10.801 12.722 -2.143 1.00 73.69 407 PRO A O 1
ATOM 3210 N N . PRO A 1 408 ? -11.623 14.175 -0.649 1.00 81.06 408 PRO A N 1
ATOM 3211 C CA . PRO A 1 408 ? -12.217 13.135 0.183 1.00 81.06 408 PRO A CA 1
ATOM 3212 C C . PRO A 1 408 ? -13.507 12.643 -0.488 1.00 81.06 408 PRO A C 1
ATOM 3214 O O . PRO A 1 408 ? -14.530 13.326 -0.420 1.00 81.06 408 PRO A O 1
ATOM 3217 N N . THR A 1 409 ? -13.432 11.501 -1.171 1.00 85.69 409 THR A N 1
ATOM 3218 C CA . THR A 1 409 ? -14.546 10.864 -1.890 1.00 85.69 409 THR A CA 1
ATOM 3219 C C . THR A 1 409 ? -15.601 10.320 -0.930 1.00 85.69 409 THR A C 1
ATOM 3221 O O . THR A 1 409 ? -16.776 10.640 -1.081 1.00 85.69 409 THR A O 1
ATOM 3224 N N . LEU A 1 410 ? -15.178 9.601 0.116 1.00 93.12 410 LEU A N 1
ATOM 3225 C CA . LEU A 1 410 ? -16.036 8.957 1.118 1.00 93.12 410 LEU A CA 1
ATOM 3226 C C . LEU A 1 410 ? -17.091 8.020 0.500 1.00 93.12 410 LEU A C 1
ATOM 3228 O O . LEU A 1 410 ? -18.252 8.031 0.903 1.00 93.12 410 LEU A O 1
ATOM 3232 N N . GLU A 1 411 ? -16.691 7.211 -0.484 1.00 91.25 411 GLU A N 1
ATOM 3233 C CA . GLU A 1 411 ? -17.626 6.386 -1.268 1.00 91.25 411 GLU A CA 1
ATOM 3234 C C . GLU A 1 411 ? -17.764 4.955 -0.729 1.00 91.25 411 GLU A C 1
ATOM 3236 O O . GLU A 1 411 ? -18.866 4.491 -0.437 1.00 91.25 411 GLU A O 1
ATOM 3241 N N . LYS A 1 412 ? -16.646 4.237 -0.574 1.00 95.56 412 LYS A N 1
ATOM 3242 C CA . LYS A 1 412 ? -16.624 2.817 -0.182 1.00 95.56 412 LYS A CA 1
ATOM 3243 C C . LYS A 1 412 ? -16.283 2.672 1.293 1.00 95.56 412 LYS A C 1
ATOM 3245 O O . LYS A 1 412 ? -15.180 2.275 1.672 1.00 95.56 412 LYS A O 1
ATOM 3250 N N . LEU A 1 413 ? -17.249 3.046 2.122 1.00 97.62 413 LEU A N 1
ATOM 3251 C CA . LEU A 1 413 ? -17.072 3.170 3.562 1.00 97.62 413 LEU A CA 1
ATOM 3252 C C . LEU A 1 413 ? -17.332 1.859 4.313 1.00 97.62 413 LEU A C 1
ATOM 3254 O O . LEU A 1 413 ? -18.216 1.079 3.965 1.00 97.62 413 LEU A O 1
ATOM 3258 N N . GLN A 1 414 ? -16.593 1.656 5.398 1.00 98.12 414 GLN A N 1
ATOM 3259 C CA . GLN A 1 414 ? -16.842 0.638 6.415 1.00 98.12 414 GLN A CA 1
ATOM 3260 C C . GLN A 1 414 ? -16.707 1.254 7.809 1.00 98.12 414 GLN A C 1
ATOM 3262 O O . GLN A 1 414 ? -16.032 2.269 7.994 1.00 98.12 414 GLN A O 1
ATOM 3267 N N . VAL A 1 415 ? -17.351 0.638 8.797 1.00 98.75 415 VAL A N 1
ATOM 3268 C CA . VAL A 1 415 ? -17.209 1.009 10.206 1.00 98.75 415 VAL A CA 1
ATOM 3269 C C . VAL A 1 415 ? -16.493 -0.119 10.926 1.00 98.75 415 VAL A C 1
ATOM 3271 O O . VAL A 1 415 ? -16.945 -1.263 10.884 1.00 98.75 415 VAL A O 1
ATOM 3274 N N . VAL A 1 416 ? -15.384 0.210 11.581 1.00 98.81 416 VAL A N 1
ATOM 3275 C CA . VAL A 1 416 ? -14.645 -0.700 12.462 1.00 98.81 416 VAL A CA 1
ATOM 3276 C C . VAL A 1 416 ? -14.961 -0.317 13.898 1.00 98.81 416 VAL A C 1
ATOM 3278 O O . VAL A 1 416 ? -14.884 0.860 14.242 1.00 98.81 416 VAL A O 1
ATOM 3281 N N . ALA A 1 417 ? -15.287 -1.291 14.740 1.00 98.81 417 ALA A N 1
ATOM 3282 C CA . ALA A 1 417 ? -15.375 -1.101 16.180 1.00 98.81 417 ALA A CA 1
ATOM 3283 C C . ALA A 1 417 ? -14.431 -2.067 16.887 1.00 98.81 417 ALA A C 1
ATOM 3285 O O . ALA A 1 417 ? -14.360 -3.241 16.526 1.00 98.81 417 ALA A O 1
ATOM 3286 N N . PHE A 1 418 ? -13.722 -1.589 17.900 1.00 98.75 418 PHE A N 1
ATOM 3287 C CA . PHE A 1 418 ? -12.835 -2.426 18.698 1.00 98.75 418 PHE A CA 1
ATOM 3288 C C . PHE A 1 418 ? -12.816 -1.980 20.153 1.00 98.75 418 PHE A C 1
ATOM 3290 O O . PHE A 1 418 ? -13.082 -0.818 20.459 1.00 98.75 418 PHE A O 1
ATOM 3297 N N . ILE A 1 419 ? -12.512 -2.910 21.053 1.00 98.50 419 ILE A N 1
ATOM 3298 C CA . ILE A 1 419 ? -12.326 -2.605 22.473 1.00 98.50 419 ILE A CA 1
ATOM 3299 C C . ILE A 1 419 ? -10.848 -2.688 22.794 1.00 98.50 419 ILE A C 1
ATOM 3301 O O . ILE A 1 419 ? -10.221 -3.713 22.534 1.00 98.50 419 ILE A O 1
ATOM 3305 N N . GLN A 1 420 ? -10.314 -1.621 23.371 1.00 98.00 420 GLN A N 1
ATOM 3306 C CA . GLN A 1 420 ? -8.928 -1.527 23.799 1.00 98.00 420 GLN A CA 1
ATOM 3307 C C . GLN A 1 420 ? -8.863 -1.359 25.316 1.00 98.00 420 GLN A C 1
ATOM 3309 O O . GLN A 1 420 ? -9.631 -0.592 25.899 1.00 98.00 420 GLN A O 1
ATOM 3314 N N . ASP A 1 421 ? -7.953 -2.077 25.960 1.00 96.88 421 ASP A N 1
ATOM 3315 C CA . ASP A 1 421 ? -7.593 -1.845 27.354 1.00 96.88 421 ASP A CA 1
ATOM 3316 C C . ASP A 1 421 ? -6.545 -0.730 27.432 1.00 96.88 421 ASP A C 1
ATOM 3318 O O . ASP A 1 421 ? -5.463 -0.841 26.858 1.00 96.88 421 ASP A O 1
ATOM 3322 N N . THR A 1 422 ? -6.836 0.363 28.138 1.00 94.38 422 THR A N 1
ATOM 3323 C CA . THR A 1 422 ? -5.918 1.511 28.205 1.00 94.38 422 THR A CA 1
ATOM 3324 C C . THR A 1 422 ? -4.665 1.263 29.047 1.00 94.38 422 THR A C 1
ATOM 3326 O O . THR A 1 422 ? -3.709 2.027 28.935 1.00 94.38 422 THR A O 1
ATOM 3329 N N . THR A 1 423 ? -4.634 0.221 29.885 1.00 93.06 423 THR A N 1
ATOM 3330 C CA . THR A 1 423 ? -3.478 -0.083 30.750 1.00 93.06 423 THR A CA 1
ATOM 3331 C C . THR A 1 423 ? -2.304 -0.660 29.971 1.00 93.06 423 THR A C 1
ATOM 3333 O O . THR A 1 423 ? -1.152 -0.315 30.236 1.00 93.06 423 THR A O 1
ATOM 3336 N N . ASN A 1 424 ? -2.593 -1.527 29.001 1.00 92.25 424 ASN A N 1
ATOM 3337 C CA . ASN A 1 424 ? -1.599 -2.259 28.217 1.00 92.25 424 ASN A CA 1
ATOM 3338 C C . ASN A 1 424 ? -1.765 -2.059 26.699 1.00 92.25 424 ASN A C 1
ATOM 3340 O O . ASN A 1 424 ? -0.962 -2.591 25.936 1.00 92.25 424 ASN A O 1
ATOM 3344 N N . ARG A 1 425 ? -2.771 -1.280 26.274 1.00 93.94 425 ARG A N 1
ATOM 3345 C CA . ARG A 1 425 ? -3.173 -1.015 24.880 1.00 93.94 425 ARG A CA 1
ATOM 3346 C C . ARG A 1 425 ? -3.659 -2.240 24.116 1.00 93.94 425 ARG A C 1
ATOM 3348 O O . ARG A 1 425 ? -3.844 -2.152 22.902 1.00 93.94 425 ARG A O 1
ATOM 3355 N N . GLU A 1 426 ? -3.894 -3.358 24.784 1.00 96.38 426 GLU A N 1
ATOM 3356 C CA . GLU A 1 426 ? -4.331 -4.573 24.118 1.00 96.38 426 GLU A CA 1
ATOM 3357 C C . GLU A 1 426 ? -5.720 -4.379 23.503 1.00 96.38 426 GLU A C 1
ATOM 3359 O O . GLU A 1 426 ? -6.663 -3.957 24.174 1.00 96.38 426 GLU A O 1
ATOM 3364 N N . VAL A 1 427 ? -5.857 -4.707 22.219 1.00 97.94 427 VAL A N 1
ATOM 3365 C CA . VAL A 1 427 ? -7.158 -4.763 21.546 1.00 97.94 427 VAL A CA 1
ATOM 3366 C C . VAL A 1 427 ? -7.778 -6.128 21.806 1.00 97.94 427 VAL A C 1
ATOM 3368 O O . VAL A 1 427 ? -7.285 -7.150 21.334 1.00 97.94 427 VAL A O 1
ATOM 3371 N N . LEU A 1 428 ? -8.862 -6.153 22.570 1.00 97.25 428 LEU A N 1
ATOM 3372 C CA . LEU A 1 428 ? -9.474 -7.370 23.106 1.00 97.25 428 LEU A CA 1
ATOM 3373 C C . LEU A 1 428 ? -10.414 -8.055 22.111 1.00 97.25 428 LEU A C 1
ATOM 3375 O O . LEU A 1 428 ? -10.551 -9.275 22.127 1.00 97.25 428 LEU A O 1
ATOM 3379 N N . GLN A 1 429 ? -11.069 -7.271 21.257 1.00 97.44 429 GLN A N 1
ATOM 3380 C CA . GLN A 1 429 ? -11.937 -7.744 20.181 1.00 97.44 429 GLN A CA 1
ATOM 3381 C C . GLN A 1 429 ? -12.121 -6.620 19.158 1.00 97.44 429 GLN A C 1
ATOM 3383 O O . GLN A 1 429 ? -12.143 -5.444 19.533 1.00 97.44 429 GLN A O 1
ATOM 3388 N N . ALA A 1 430 ? -12.304 -6.983 17.891 1.00 98.19 430 ALA A N 1
ATOM 3389 C CA . ALA A 1 430 ? -12.640 -6.057 16.818 1.00 98.19 430 ALA A CA 1
ATOM 3390 C C . ALA A 1 430 ? -13.710 -6.643 15.887 1.00 98.19 430 ALA A C 1
ATOM 3392 O O . ALA A 1 430 ? -13.792 -7.853 15.676 1.00 98.19 430 ALA A O 1
ATOM 3393 N N . VAL A 1 431 ? -14.530 -5.773 15.309 1.00 97.75 431 VAL A N 1
ATOM 3394 C CA . VAL A 1 431 ? -15.536 -6.106 14.296 1.00 97.75 431 VAL A CA 1
ATOM 3395 C C . VAL A 1 431 ? -15.548 -5.029 13.220 1.00 97.75 431 VAL A C 1
ATOM 3397 O O . VAL A 1 431 ? -15.226 -3.870 13.480 1.00 97.75 431 VAL A O 1
ATOM 3400 N N . ILE A 1 432 ? -15.929 -5.405 12.004 1.00 97.94 432 ILE A N 1
ATOM 3401 C CA . ILE A 1 432 ? -16.074 -4.484 10.878 1.00 97.94 432 ILE A CA 1
ATOM 3402 C C . ILE A 1 432 ? -17.382 -4.774 10.153 1.00 97.94 432 ILE A C 1
ATOM 3404 O O . ILE A 1 432 ? -17.741 -5.935 9.950 1.00 97.94 432 ILE A O 1
ATOM 3408 N N . VAL A 1 433 ? -18.091 -3.721 9.752 1.00 97.94 433 VAL A N 1
ATOM 3409 C CA . VAL A 1 433 ? -19.303 -3.827 8.934 1.00 97.94 433 VAL A CA 1
ATOM 3410 C C . VAL A 1 433 ? -19.269 -2.829 7.786 1.00 97.94 433 VAL A C 1
ATOM 3412 O O . VAL A 1 433 ? -18.720 -1.734 7.895 1.00 97.94 433 VAL A O 1
ATOM 3415 N N . THR A 1 434 ? -19.894 -3.207 6.675 1.00 97.56 434 THR A N 1
ATOM 3416 C CA . THR A 1 434 ? -20.214 -2.265 5.596 1.00 97.56 434 THR A CA 1
ATOM 3417 C C . THR A 1 434 ? -21.590 -1.668 5.895 1.00 97.56 434 THR A C 1
ATOM 3419 O O . THR A 1 434 ? -22.511 -2.453 6.143 1.00 97.56 434 THR A O 1
ATOM 3422 N N . PRO A 1 435 ? -21.761 -0.331 5.902 1.00 96.81 435 PRO A N 1
ATOM 3423 C CA . PRO A 1 435 ? -23.057 0.288 6.118 1.00 96.81 435 PRO A CA 1
ATOM 3424 C C . PRO A 1 435 ? -24.101 -0.263 5.150 1.00 96.81 435 PRO A C 1
ATOM 3426 O O . PRO A 1 435 ? -23.918 -0.242 3.933 1.00 96.81 435 PRO A O 1
ATOM 3429 N N . THR A 1 436 ? -25.212 -0.764 5.679 1.00 94.56 436 THR A N 1
ATOM 3430 C CA . THR A 1 436 ? -26.325 -1.208 4.837 1.00 94.56 436 THR A CA 1
ATOM 3431 C C . THR A 1 436 ? -27.103 0.008 4.360 1.00 94.56 436 THR A C 1
ATOM 3433 O O . THR A 1 436 ? -27.417 0.883 5.167 1.00 94.56 436 THR A O 1
ATOM 3436 N N . SER A 1 437 ? -27.471 0.066 3.082 1.00 87.50 437 SER A N 1
ATOM 3437 C CA . SER A 1 437 ? -28.367 1.116 2.595 1.00 87.50 437 SER A CA 1
ATOM 3438 C C . SER A 1 437 ? -29.748 0.960 3.234 1.00 87.50 437 SER A C 1
ATOM 3440 O O . SER A 1 437 ? -30.345 -0.120 3.153 1.00 87.50 437 SER A O 1
ATOM 3442 N N . SER A 1 438 ? -30.290 2.023 3.832 1.00 71.50 438 SER A N 1
ATOM 3443 C CA . SER A 1 438 ? -31.720 2.048 4.126 1.00 71.50 438 SER A CA 1
ATOM 3444 C C . SER A 1 438 ? -32.467 1.970 2.792 1.00 71.50 438 SER A C 1
ATOM 3446 O O . SER A 1 438 ? -32.199 2.743 1.870 1.00 71.50 438 SER A O 1
ATOM 3448 N N . LYS A 1 439 ? -33.371 0.992 2.637 1.00 57.06 439 LYS A N 1
ATOM 3449 C CA . LYS A 1 439 ? -34.293 1.030 1.495 1.00 57.06 439 LYS A CA 1
ATOM 3450 C C . LYS A 1 439 ? -35.093 2.341 1.584 1.00 57.06 439 LYS A C 1
ATOM 3452 O O . LYS A 1 439 ? -35.455 2.708 2.705 1.00 57.06 439 LYS A O 1
ATOM 3457 N N . PRO A 1 440 ? -35.309 3.035 0.453 1.00 47.09 440 PRO A N 1
ATOM 3458 C CA . PRO A 1 440 ? -36.075 4.276 0.424 1.00 47.09 440 PRO A CA 1
ATOM 3459 C C . PRO A 1 440 ? -37.502 4.098 0.945 1.00 47.09 440 PRO A C 1
ATOM 3461 O O . PRO A 1 440 ? -38.048 2.973 0.814 1.00 47.09 440 PRO A O 1
#

Foldseek 3Di:
DVVVLVVLCVVHPLSSLVVLLVVLLVCLVVVNPLVSSVVSLVVSVVVDDPPHDPLNVLQSLLSCLSSVVLVVSLVVLVVVCVVPVPLLSSLQSNLSSCVSVPVLVSNLVSLLLQLLFFPSQVVNCVSNVNPDDDRSVVSNQVSVCVPPVHCPCVLVSSPVSNCVNLLVLADADPDDFDDDPFWFAKEKEWEAALQDQFQRLVQSLVVSCCVRQPPSHYDYAYAYDCPPHAHLLHAPQSVVLLCLLLVPDPVCVVVVVPRTPGWMAILSHTDPPLTHGIRVCNHVSNVSVCVVRVVSGRDGDQKDKDWAWADEPQKIKIKIWIDRDFFDQQKFKWKFKFAFQFADCGPSRDGGDGNRTQDGPQGNRHFGDDPRIGMDIDMDGNVVSQVSSCVRSVVSCVVVVHDDPGGPPSDFIKMKIWMARNVRRGTRHIDMDGHHYDDD

Solvent-accessible surface area (backbone atoms only — not comparable to full-atom values): 23443 Å² total; per-residue (Å²): 108,70,70,57,42,60,55,31,44,77,78,32,67,68,49,21,50,50,53,46,32,51,50,16,45,50,24,32,76,71,65,42,59,56,69,60,14,51,50,31,47,52,56,38,58,74,69,60,53,94,88,46,66,75,62,54,61,48,53,51,42,48,43,40,38,70,66,66,41,20,68,61,38,38,69,62,37,50,64,50,35,73,75,36,79,79,43,60,50,49,36,53,44,39,15,49,20,25,48,75,70,64,41,45,68,61,14,38,54,38,31,44,60,46,54,24,39,35,44,37,66,63,53,43,43,63,62,51,77,70,56,90,69,77,56,45,62,59,56,32,51,51,44,40,27,74,72,68,74,49,65,87,64,48,65,59,52,35,50,54,42,25,54,54,56,58,53,72,48,45,74,81,81,90,78,82,81,73,84,58,99,35,51,31,22,40,40,34,47,36,35,29,25,48,51,21,48,41,18,44,9,33,56,52,16,51,51,40,45,38,71,75,34,44,73,69,51,30,46,62,40,28,30,30,28,62,34,86,33,82,33,82,68,28,40,72,64,39,48,50,51,50,50,55,49,53,75,72,33,69,65,36,70,75,38,60,90,66,72,59,57,41,38,38,22,51,30,56,41,82,50,77,92,47,54,22,62,32,66,83,44,19,42,59,35,29,50,54,50,45,65,69,46,53,81,52,60,61,38,70,39,63,59,41,70,51,74,49,44,39,28,58,87,64,32,36,42,37,41,37,36,56,44,70,63,89,85,50,86,52,37,20,47,36,39,35,36,25,31,36,79,41,80,46,82,30,85,31,33,52,40,68,43,58,32,32,46,72,43,53,76,56,49,93,79,26,45,57,59,54,96,96,39,41,69,53,72,52,74,44,50,49,69,58,49,41,48,52,41,50,58,53,43,49,58,54,24,62,77,70,75,49,82,76,97,63,78,79,76,83,77,50,50,33,42,37,40,35,34,30,33,69,88,77,40,39,43,73,31,48,47,74,44,65,52,42,71,58,78,130

Secondary structure (DSSP, 8-state):
-HHHHHHHGGG-HHHHHHHHHHHHHHHHHTT-SHHHHHHHHHHHHHH--TTS-THHHHHHHHHHHHTT-HHHHHHHHHHHHHH-TT-HHHHHHHHHHHHHHT-HHHHHHHHHHHHTSTTHHHHHHHHTTT--PPPHHHHHHHHHHHHHSS-TTHHHHHHHHHHHHHHHTSPPP-------TTBPPEEEEEEE-TT-GGGHHHHHHHHHHHHHSTTTTEEEEEEE---SS--TT--HHHHHHHHHHHHH-HHHHH-GGG-SSSEEEETTEEE-S---SSSTTHHHHHHHHHHHHGGGTT-B-S-EEEEEEEEETTEEEEEEEEESS---TTEEEEEEEEE--EE---TTS--EE-SEEEEETTTTT-BPPBTTB-EEEEEEEHHHHHHHHHHHHHHHHHHHT---S------SEEEEEEEEETTT--EEEEEEEPPEEPP-